Protein AF-A0A2A4ISN8-F1 (afdb_monomer)

Radius of gyration: 39.14 Å; Cα contacts (8 Å, |Δi|>4): 292; chains: 1; bounding box: 125×72×150 Å

Mean predicted aligned error: 19.09 Å

Secondary structure (DSSP, 8-state):
-------------------------------------------------PPPPPTHHHHHHHHHHHHHHTT--------------------------------S--S------S-S--S---S-SPPPPPPHHHHHHHHH-SSHHHHHHHHHHHHHHHHTTPPPPHHHHHHHHHHHHHHTT-S-HHHHHHHHHHHHHHHHHHTTTTTTTHHHHHHHHHHHHTS---HHHHHHHHHHHHHHHHHS-HHHHHHHHHHHHHHS-SS--HHHHHHHHHHHHHIIIII--HHHHHHHTTTTTTSHHHHHHHHHHHHHH-TT-HHHHHHHHHHHHHHHHH-HHHHHHHHHHS-HHHHHHHHHHHHHHHHHHHHHTT--TT---TT--SHHHHHHHHHHHHHHHHHHHHHHHH--

Foldseek 3Di:
DDDDDYDDDDDDDDDDDDDDDDDDDDDDDDDDDDDDDDDDDDDDDDDDDDDDDDPVVVVVVVVVVVVVVVPDDDPDDDDDDDDDDDDDDDDDDDDDDDDDDDPDDDDDPDDDDDDDDDDDPPDPDDDQQDPLVCLLVLLQDPDLVSVLVSLVSLLVCLVVVHDDDLVSVVSNLVSLLVQLPDPDLSSLLSSLSSLLSCCVNPVPSCLVVVLVLVLSLLLVQQDDDDPSSVVSSVVSLVSVLVRDQLLSVLLSLLLCLQPNDDDRHLRSLLSSLQSLLCSLAPRDAQVSLLNSLPPACVDSNNSSLLSLLVQLPDPPRPSSNVSSLSSLQSSCVRHVPSSVVSLVRYDPVSNVSSVVSNVVSVVVVVVVVPPPVPDDDPPDPDPVVVVVVVVVVVVVVVVVVVVVVPPD

Solvent-accessible surface area (backbone atoms only — not comparable to full-atom values): 25411 Å² total; per-residue (Å²): 138,84,89,84,88,88,84,82,88,88,89,87,88,82,92,88,90,86,88,88,83,88,87,87,88,87,83,86,81,88,87,81,89,86,85,86,88,86,85,88,84,88,84,90,87,85,89,85,86,88,81,79,83,63,71,66,58,58,52,54,57,50,55,55,55,57,56,61,64,73,71,66,79,91,83,87,87,82,88,84,89,82,83,89,81,89,85,87,85,91,85,88,85,80,86,88,83,80,92,77,87,84,92,87,84,89,79,83,94,73,81,90,80,80,86,90,84,92,83,75,82,89,54,99,61,80,76,77,63,72,58,69,68,59,29,48,51,26,46,66,44,88,51,64,68,44,25,42,50,14,32,52,42,44,27,53,36,37,72,68,73,51,82,75,54,72,71,55,45,52,56,41,54,59,44,55,58,61,43,77,74,50,88,50,64,68,44,45,50,40,46,46,54,25,48,43,37,47,41,78,76,40,39,82,82,37,61,83,50,42,52,62,51,55,52,51,52,34,53,51,66,36,49,96,67,57,70,72,53,52,52,48,49,51,53,41,51,51,52,48,62,74,64,44,62,50,37,61,53,47,44,39,50,23,39,43,60,47,70,58,59,94,76,69,44,68,54,18,50,33,48,50,27,43,52,49,19,51,42,26,62,78,65,39,47,50,64,39,48,44,62,36,50,54,61,41,41,86,18,52,37,32,44,13,49,49,49,39,36,54,40,43,65,40,80,88,43,61,67,37,14,55,33,28,41,47,23,54,43,24,44,37,72,39,33,53,64,58,46,51,56,41,42,72,60,39,59,71,70,47,36,53,50,44,49,53,47,46,54,53,48,54,53,49,56,55,57,67,68,58,76,54,101,76,76,77,78,89,83,75,75,70,68,62,55,55,54,52,52,52,49,53,51,50,53,51,50,50,50,53,52,53,51,62,74,68,68,124

Organism: Heliothis virescens (NCBI:txid7102)

Sequence (408 aa):
MSLASARRRPSGIPRSLAGSRETSPTRSGRSSSVVSSGVRRRESIERTLPSRAPAATLRLLQQSRDAEAMLRSPEDSSACEGGRGRDDDSEASSVCSERSLDSYRRHDSVSWSGSGSRLGWECGSPPPPPPPDDIIALCACTHWTERKDGLTHLANYLNSGRLLTDEQLRRLTELLNKMFVDAHTKVFSLLLDAVCELLLVHWQQLKDWLYQLMFRLLMKLGTDILGSVQSKIMKTLDVIHECFPAELQLHNIFRFLADGATAPTPKTKVAALRFLADLAHDYCTPNSLALALHGGATGVAGRALVKVSTLASDPRAADVRVTARRALASLYDCNPVPFTALMSELPAETQALVNGVVQQHVRRTSSTGSDSPLRTVSGASNAAADDVYSRIRRTTTEIHTYTAQHSN

Structure (mmCIF, N/CA/C/O backbone):
data_AF-A0A2A4ISN8-F1
#
_entry.id   AF-A0A2A4ISN8-F1
#
loop_
_atom_site.group_PDB
_atom_site.id
_atom_site.type_symbol
_atom_site.label_atom_id
_atom_site.label_alt_id
_atom_site.label_comp_id
_atom_site.label_asym_id
_atom_site.label_entity_id
_atom_site.label_seq_id
_atom_site.pdbx_PDB_ins_code
_atom_site.Cartn_x
_atom_site.Cartn_y
_atom_site.Cartn_z
_atom_site.occupancy
_atom_site.B_iso_or_equiv
_atom_site.auth_seq_id
_atom_site.auth_comp_id
_atom_site.auth_asym_id
_atom_site.auth_atom_id
_atom_site.pdbx_PDB_model_num
ATOM 1 N N . MET A 1 1 ? 13.290 8.543 88.323 1.00 37.75 1 MET A N 1
ATOM 2 C CA . MET A 1 1 ? 14.459 9.429 88.115 1.00 37.75 1 MET A CA 1
ATOM 3 C C . MET A 1 1 ? 14.184 10.344 86.927 1.00 37.75 1 MET A C 1
ATOM 5 O O . MET A 1 1 ? 13.348 10.008 86.103 1.00 37.75 1 MET A O 1
ATOM 9 N N . SER A 1 2 ? 14.800 11.523 86.940 1.00 33.44 2 SER A N 1
ATOM 10 C CA . SER A 1 2 ? 14.344 12.797 86.368 1.00 33.44 2 SER A CA 1
ATOM 11 C C . SER A 1 2 ? 14.595 13.032 84.862 1.00 33.44 2 SER A C 1
ATOM 13 O O . SER A 1 2 ? 15.592 12.579 84.319 1.00 33.44 2 SER A O 1
ATOM 15 N N . LEU A 1 3 ? 13.665 13.798 84.270 1.00 36.97 3 LEU A N 1
ATOM 16 C CA . LEU A 1 3 ? 13.697 14.811 83.187 1.00 36.97 3 LEU A CA 1
ATOM 17 C C . LEU A 1 3 ? 15.014 15.186 82.461 1.00 36.97 3 LEU A C 1
ATOM 19 O O . LEU A 1 3 ? 16.029 15.399 83.113 1.00 36.97 3 LEU A O 1
ATOM 23 N N . ALA A 1 4 ? 14.884 15.495 81.151 1.00 38.31 4 ALA A N 1
ATOM 24 C CA . ALA A 1 4 ? 15.334 16.714 80.412 1.00 38.31 4 ALA A CA 1
ATOM 25 C C . ALA A 1 4 ? 15.702 16.354 78.944 1.00 38.31 4 ALA A C 1
ATOM 27 O O . ALA A 1 4 ? 16.459 15.422 78.725 1.00 38.31 4 ALA A O 1
ATOM 28 N N . SER A 1 5 ? 15.084 16.871 77.872 1.00 36.50 5 SER A N 1
ATOM 29 C CA . SER A 1 5 ? 14.946 18.241 77.324 1.00 36.50 5 SER A CA 1
ATOM 30 C C . SER A 1 5 ? 16.105 18.712 76.414 1.00 36.50 5 SER A C 1
ATOM 32 O O . SER A 1 5 ? 17.256 18.727 76.824 1.00 36.50 5 SER A O 1
ATOM 34 N N . ALA A 1 6 ? 15.706 19.224 75.233 1.00 39.09 6 ALA A N 1
ATOM 35 C CA . ALA A 1 6 ? 16.210 20.429 74.542 1.00 39.09 6 ALA A CA 1
ATOM 36 C C . ALA A 1 6 ? 17.224 20.367 73.358 1.00 39.09 6 ALA A C 1
ATOM 38 O O . ALA A 1 6 ? 18.408 20.123 73.517 1.00 39.09 6 ALA A O 1
ATOM 39 N N . ARG A 1 7 ? 16.709 20.877 72.214 1.00 38.69 7 ARG A N 1
ATOM 40 C CA . ARG A 1 7 ? 17.174 22.037 71.391 1.00 38.69 7 ARG A CA 1
ATOM 41 C C . ARG A 1 7 ? 18.281 21.906 70.310 1.00 38.69 7 ARG A C 1
ATOM 43 O O . ARG A 1 7 ? 19.460 21.813 70.589 1.00 38.69 7 ARG A O 1
ATOM 50 N N . ARG A 1 8 ? 17.816 22.119 69.060 1.00 35.59 8 ARG A N 1
ATOM 51 C CA . ARG A 1 8 ? 18.202 23.105 68.000 1.00 35.59 8 ARG A CA 1
ATOM 52 C C . ARG A 1 8 ? 19.689 23.498 67.760 1.00 35.59 8 ARG A C 1
ATOM 54 O O . ARG A 1 8 ? 20.261 24.121 68.636 1.00 35.59 8 ARG A O 1
ATOM 61 N N . ARG A 1 9 ? 20.127 23.303 66.482 1.00 43.12 9 ARG A N 1
ATOM 62 C CA . ARG A 1 9 ? 20.883 24.147 65.471 1.00 43.12 9 ARG A CA 1
ATOM 63 C C . ARG A 1 9 ? 22.009 25.100 65.975 1.00 43.12 9 ARG A C 1
ATOM 65 O O . ARG A 1 9 ? 21.776 25.682 67.023 1.00 43.12 9 ARG A O 1
ATOM 72 N N . PRO A 1 10 ? 23.104 25.454 65.227 1.00 45.62 10 PRO A N 1
ATOM 73 C CA . PRO A 1 10 ? 23.149 25.787 63.781 1.00 45.62 10 PRO A CA 1
ATOM 74 C C . PRO A 1 10 ? 24.520 25.580 63.038 1.00 45.62 10 PRO A C 1
ATOM 76 O O . PRO A 1 10 ? 25.420 24.902 63.509 1.00 45.62 10 PRO A O 1
ATOM 79 N N . SER A 1 11 ? 24.609 26.178 61.840 1.00 46.34 11 SER A N 1
ATOM 80 C CA . SER A 1 11 ? 25.641 26.234 60.781 1.00 46.34 11 SER A CA 1
ATOM 81 C C . SER A 1 11 ? 27.106 26.564 61.131 1.00 46.34 11 SER A C 1
ATOM 83 O O . SER A 1 11 ? 27.352 27.366 62.025 1.00 46.34 11 SER A O 1
ATOM 85 N N . GLY A 1 12 ? 28.041 26.165 60.250 1.00 33.38 12 GLY A N 1
ATOM 86 C CA . GLY A 1 12 ? 29.345 26.833 60.075 1.00 33.38 12 GLY A CA 1
ATOM 87 C C . GLY A 1 12 ? 30.292 26.124 59.087 1.00 33.38 12 GLY A C 1
ATOM 88 O O . GLY A 1 12 ? 30.677 24.989 59.324 1.00 33.38 12 GLY A O 1
ATOM 89 N N . ILE A 1 13 ? 30.654 26.789 57.982 1.00 41.69 13 ILE A N 1
ATOM 90 C CA . ILE A 1 13 ? 31.630 26.375 56.938 1.00 41.69 13 ILE A CA 1
ATOM 91 C C . ILE A 1 13 ? 33.043 26.881 57.327 1.00 41.69 13 ILE A C 1
ATOM 93 O O . ILE A 1 13 ? 33.110 27.953 57.933 1.00 41.69 13 ILE A O 1
ATOM 97 N N . PRO A 1 14 ? 34.163 26.187 57.000 1.00 45.84 14 PRO A N 1
ATOM 98 C CA . PRO A 1 14 ? 35.107 26.647 55.939 1.00 45.84 14 PRO A CA 1
ATOM 99 C C . PRO A 1 14 ? 35.723 25.492 55.088 1.00 45.84 14 PRO A C 1
ATOM 101 O O . PRO A 1 14 ? 35.885 24.387 55.587 1.00 45.84 14 PRO A O 1
ATOM 104 N N . ARG A 1 15 ? 35.873 25.630 53.748 1.00 39.97 15 ARG A N 1
ATOM 105 C CA . ARG A 1 15 ? 37.124 25.888 52.949 1.00 39.97 15 ARG A CA 1
ATOM 106 C C . ARG A 1 15 ? 38.317 24.960 53.302 1.00 39.97 15 ARG A C 1
ATOM 108 O O . ARG A 1 15 ? 38.608 24.828 54.475 1.00 39.97 15 ARG A O 1
ATOM 115 N N . SER A 1 16 ? 39.118 24.345 52.415 1.00 40.53 16 SER A N 1
ATOM 116 C CA . SER A 1 16 ? 39.465 24.499 50.979 1.00 40.53 16 SER A CA 1
ATOM 117 C C . SER A 1 16 ? 40.503 23.412 50.567 1.00 40.53 16 SER A C 1
ATOM 119 O O . SER A 1 16 ? 41.016 22.746 51.460 1.00 40.53 16 SER A O 1
ATOM 121 N N . LEU A 1 17 ? 40.865 23.356 49.262 1.00 40.56 17 LEU A N 1
ATOM 122 C CA . LEU A 1 17 ? 42.065 22.786 48.571 1.00 40.56 17 LEU A CA 1
ATOM 123 C C . LEU A 1 17 ? 41.714 21.652 47.578 1.00 40.56 17 LEU A C 1
ATOM 125 O O . LEU A 1 17 ? 40.975 20.753 47.945 1.00 40.56 17 LEU A O 1
ATOM 129 N N . ALA A 1 18 ? 42.232 21.524 46.352 1.00 37.78 18 ALA A N 1
ATOM 130 C CA . ALA A 1 18 ? 42.928 22.355 45.354 1.00 37.78 18 ALA A CA 1
ATOM 131 C C . ALA A 1 18 ? 43.113 21.447 44.104 1.00 37.78 18 ALA A C 1
ATOM 133 O O . ALA A 1 18 ? 43.219 20.233 44.267 1.00 37.78 18 ALA A O 1
ATOM 134 N N . GLY A 1 19 ? 43.201 21.989 42.879 1.00 30.09 19 GLY A N 1
ATOM 135 C CA . GLY A 1 19 ? 43.589 21.186 41.703 1.00 30.09 19 GLY A CA 1
ATOM 136 C C . GLY A 1 19 ? 43.389 21.853 40.338 1.00 30.09 19 GLY A C 1
ATOM 137 O O . GLY A 1 19 ? 42.381 21.625 39.682 1.00 30.09 19 GLY A O 1
ATOM 138 N N . SER A 1 20 ? 44.363 22.671 39.932 1.00 35.59 20 SER A N 1
ATOM 139 C CA . SER A 1 20 ? 44.456 23.462 38.693 1.00 35.59 20 SER A CA 1
ATOM 140 C C . SER A 1 20 ? 44.666 22.664 37.394 1.00 35.59 20 SER A C 1
ATOM 142 O O . SER A 1 20 ? 45.346 21.640 37.416 1.00 35.59 20 SER A O 1
ATOM 144 N N . ARG A 1 21 ? 44.245 23.244 36.250 1.00 43.38 21 ARG A N 1
ATOM 145 C CA . ARG A 1 21 ? 45.084 23.518 35.050 1.00 43.38 21 ARG A CA 1
ATOM 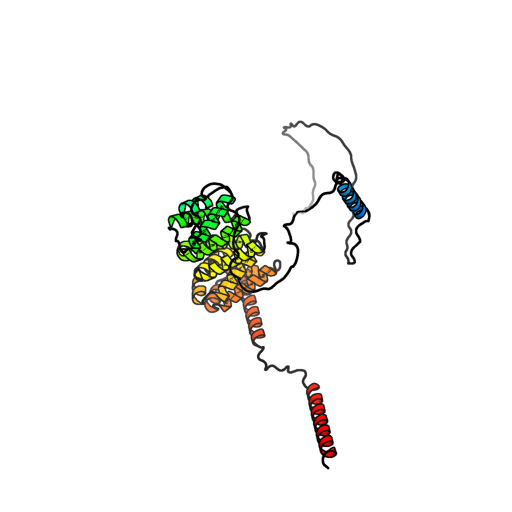146 C C . ARG A 1 21 ? 44.302 24.303 33.973 1.00 43.38 21 ARG A C 1
ATOM 148 O O . ARG A 1 21 ? 43.418 23.762 33.320 1.00 43.38 21 ARG A O 1
ATOM 155 N N . GLU A 1 22 ? 44.658 25.579 33.808 1.00 35.75 22 GLU A N 1
ATOM 156 C CA . GLU A 1 22 ? 44.410 26.420 32.617 1.00 35.75 22 GLU A CA 1
ATOM 157 C C . GLU A 1 22 ? 45.370 25.974 31.480 1.00 35.75 22 GLU A C 1
ATOM 159 O O . GLU A 1 22 ? 46.344 25.277 31.761 1.00 35.75 22 GLU A O 1
ATOM 164 N N . THR A 1 23 ? 45.147 26.241 30.186 1.00 32.75 23 THR A N 1
ATOM 165 C CA . THR A 1 23 ? 45.355 27.548 29.532 1.00 32.75 23 THR A CA 1
ATOM 166 C C . THR A 1 23 ? 44.614 27.670 28.184 1.00 32.75 23 THR A C 1
ATOM 168 O O . THR A 1 23 ? 44.520 26.725 27.407 1.00 32.75 23 THR A O 1
ATOM 171 N N . SER A 1 24 ? 44.112 28.875 27.893 1.00 39.94 24 SER A N 1
ATOM 172 C CA . SER A 1 24 ? 43.690 29.354 26.558 1.00 39.94 24 SER A CA 1
ATOM 173 C C . SER A 1 24 ? 44.761 30.289 25.967 1.00 39.94 24 SER A C 1
ATOM 175 O O . SER A 1 24 ? 45.679 30.684 26.690 1.00 39.94 24 SER A O 1
ATOM 177 N N . PRO A 1 25 ? 44.598 30.761 24.715 1.00 50.09 25 PRO A N 1
ATOM 178 C CA . PRO A 1 25 ? 44.717 32.209 24.532 1.00 50.09 25 PRO A CA 1
ATOM 179 C C . PRO A 1 25 ? 43.649 32.832 23.614 1.00 50.09 25 PRO A C 1
ATOM 181 O O . PRO A 1 25 ? 43.281 32.323 22.560 1.00 50.09 25 PRO A O 1
ATOM 184 N N . THR A 1 26 ? 43.193 33.998 24.062 1.00 39.19 26 THR A N 1
ATOM 185 C CA . THR A 1 26 ? 42.247 34.948 23.464 1.00 39.19 26 THR A CA 1
ATOM 186 C C . THR A 1 26 ? 42.896 35.889 22.442 1.00 39.19 26 THR A C 1
ATOM 188 O O . THR A 1 26 ? 44.077 36.212 22.584 1.00 39.19 26 THR A O 1
ATOM 191 N N . ARG A 1 27 ? 42.095 36.526 21.568 1.00 35.09 27 ARG A N 1
ATOM 192 C CA . ARG A 1 27 ? 42.356 37.921 21.161 1.00 35.09 27 ARG A CA 1
ATOM 193 C C . ARG A 1 27 ? 41.077 38.772 21.101 1.00 35.09 27 ARG A C 1
ATOM 195 O O . ARG A 1 27 ? 40.125 38.457 20.400 1.00 35.09 27 ARG A O 1
ATOM 202 N N . SER A 1 28 ? 41.141 39.835 21.898 1.00 35.34 28 SER A N 1
ATOM 203 C CA . SER A 1 28 ? 40.285 41.003 22.152 1.00 35.34 28 SER A CA 1
ATOM 204 C C . SER A 1 28 ? 39.670 41.686 20.914 1.00 35.34 28 SER A C 1
ATOM 206 O O . SER A 1 28 ? 40.243 41.609 19.837 1.00 35.34 28 SER A O 1
ATOM 208 N N . GLY A 1 29 ? 38.595 42.477 20.999 1.00 32.38 29 GLY A N 1
ATOM 209 C CA . GLY A 1 29 ? 37.803 42.911 22.150 1.00 32.38 29 GLY A CA 1
ATOM 210 C C . GLY A 1 29 ? 36.936 44.149 21.847 1.00 32.38 29 GLY A C 1
ATOM 211 O O . GLY A 1 29 ? 37.079 44.759 20.793 1.00 32.38 29 GLY A O 1
ATOM 212 N N . ARG A 1 30 ? 36.153 44.526 22.875 1.00 36.31 30 ARG A N 1
ATOM 213 C CA . ARG A 1 30 ? 35.492 45.825 23.159 1.00 36.31 30 ARG A CA 1
ATOM 214 C C . ARG A 1 30 ? 34.293 46.213 22.279 1.00 36.31 30 ARG A C 1
ATOM 216 O O . ARG A 1 30 ? 34.342 46.053 21.075 1.00 36.31 30 ARG A O 1
ATOM 223 N N . SER A 1 31 ? 33.224 46.851 22.760 1.00 34.81 31 SER A N 1
ATOM 224 C CA . SER A 1 31 ? 32.637 47.132 24.087 1.00 34.81 31 SER A CA 1
ATOM 225 C C . SER A 1 31 ? 31.413 48.020 23.820 1.00 34.81 31 SER A C 1
ATOM 227 O O . SER A 1 31 ? 31.594 49.018 23.133 1.00 34.81 31 SER A O 1
ATOM 229 N N . SER A 1 32 ? 30.257 47.704 24.419 1.00 36.47 32 SER A N 1
ATOM 230 C CA . SER A 1 32 ? 29.238 48.615 25.013 1.00 36.47 32 SER A CA 1
ATOM 231 C C . SER A 1 32 ? 27.867 47.901 25.012 1.00 36.47 32 SER A C 1
ATOM 233 O O . SER A 1 32 ? 27.373 47.499 23.969 1.00 36.47 32 SER A O 1
ATOM 235 N N . SER A 1 33 ? 27.325 47.435 26.150 1.00 34.22 33 SER A N 1
ATOM 236 C CA . SER A 1 33 ? 26.524 48.184 27.149 1.00 34.22 33 SER A CA 1
ATOM 237 C C . SER A 1 33 ? 25.429 49.009 26.466 1.00 34.22 33 SER A C 1
ATOM 239 O O . SER A 1 33 ? 25.762 49.853 25.649 1.00 34.22 33 SER A O 1
ATOM 241 N N . VAL A 1 34 ? 24.130 48.954 26.736 1.00 34.72 34 VAL A N 1
ATOM 242 C CA . VAL A 1 34 ? 23.229 48.586 27.849 1.00 34.72 34 VAL A CA 1
ATOM 243 C C . VAL A 1 34 ? 21.826 48.868 27.230 1.00 34.72 34 VAL A C 1
ATOM 245 O O . VAL A 1 34 ? 21.740 49.654 26.295 1.00 34.72 34 VAL A O 1
ATOM 248 N N . VAL A 1 35 ? 20.694 48.242 27.542 1.00 38.00 35 VAL A N 1
ATOM 249 C CA . VAL A 1 35 ? 19.887 48.335 28.765 1.00 38.00 35 VAL A CA 1
ATOM 250 C C . VAL A 1 35 ? 18.698 47.366 28.642 1.00 38.00 35 VAL A C 1
ATOM 252 O O . VAL A 1 35 ? 18.215 47.046 27.561 1.00 38.00 35 VAL A O 1
ATOM 255 N N . SER A 1 36 ? 18.259 46.933 29.815 1.00 32.31 36 SER A N 1
ATOM 256 C CA . SER A 1 36 ? 17.166 46.029 30.158 1.00 32.31 36 SER A CA 1
ATOM 257 C C . SER A 1 36 ? 15.752 46.539 29.832 1.00 32.31 36 SER A C 1
ATOM 259 O O . SER A 1 36 ? 15.517 47.738 29.719 1.00 32.31 36 SER A O 1
ATOM 261 N N . SER A 1 37 ? 14.819 45.581 29.899 1.00 33.50 37 SER A N 1
ATOM 262 C CA . SER A 1 37 ? 13.457 45.656 30.459 1.00 33.50 37 SER A CA 1
ATOM 263 C C . SER A 1 37 ? 12.293 45.685 29.467 1.00 33.50 37 SER A C 1
ATOM 265 O O . SER A 1 37 ? 12.132 46.579 28.646 1.00 33.50 37 SER A O 1
ATOM 267 N N . GLY A 1 38 ? 11.481 44.628 29.559 1.00 32.84 38 GLY A N 1
ATOM 268 C CA . GLY A 1 38 ? 10.290 44.407 28.750 1.00 32.84 38 GLY A CA 1
ATOM 269 C C . GLY A 1 38 ? 9.000 44.799 29.451 1.00 32.84 38 GLY A C 1
ATOM 270 O O . GLY A 1 38 ? 8.988 44.994 30.658 1.00 32.84 38 GLY A O 1
ATOM 271 N N . VAL A 1 39 ? 7.899 44.808 28.697 1.00 35.59 39 VAL A N 1
ATOM 272 C CA . VAL A 1 39 ? 6.520 44.761 29.200 1.00 35.59 39 VAL A CA 1
ATOM 273 C C . VAL A 1 39 ? 5.640 44.074 28.148 1.00 35.59 39 VAL A C 1
ATOM 275 O O . VAL A 1 39 ? 5.799 44.260 26.946 1.00 35.59 39 VAL A O 1
ATOM 278 N N . ARG A 1 40 ? 4.723 43.240 28.640 1.00 36.66 40 ARG A N 1
ATOM 279 C CA . ARG A 1 40 ? 3.706 42.467 27.914 1.00 36.66 40 ARG A CA 1
ATOM 280 C C . ARG A 1 40 ? 2.540 43.363 27.463 1.00 36.66 40 ARG A C 1
ATOM 282 O O . ARG A 1 40 ? 2.109 44.190 28.262 1.00 36.66 40 ARG A O 1
ATOM 289 N N . ARG A 1 41 ? 1.892 43.079 26.321 1.00 30.00 41 ARG A N 1
ATOM 290 C CA . ARG A 1 41 ? 0.426 43.259 26.182 1.00 30.00 41 ARG A CA 1
ATOM 291 C C . ARG A 1 41 ? -0.203 42.480 25.010 1.00 30.00 41 ARG A C 1
ATOM 293 O O . ARG A 1 41 ? 0.289 42.501 23.892 1.00 30.00 41 ARG A O 1
ATOM 300 N N . ARG A 1 42 ? -1.303 41.807 25.359 1.00 33.47 42 ARG A N 1
ATOM 301 C CA . ARG A 1 42 ? -2.428 41.222 24.587 1.00 33.47 42 ARG A CA 1
ATOM 302 C C . ARG A 1 42 ? -3.195 42.388 23.892 1.00 33.47 42 ARG A C 1
ATOM 304 O O . ARG A 1 42 ? -3.075 43.497 24.398 1.00 33.47 42 ARG A O 1
ATOM 311 N N . GLU A 1 43 ? -3.947 42.311 22.786 1.00 33.00 43 GLU A N 1
ATOM 312 C CA . GLU A 1 43 ? -5.065 41.430 22.399 1.00 33.00 43 GLU A CA 1
ATOM 313 C C . GLU A 1 43 ? -5.592 41.836 20.981 1.00 33.00 43 GLU A C 1
ATOM 315 O O . GLU A 1 43 ? -5.375 42.958 20.538 1.00 33.00 43 GLU A O 1
ATOM 320 N N . SER A 1 44 ? -6.255 40.886 20.312 1.00 30.12 44 SER A N 1
ATOM 321 C CA . SER A 1 44 ? -7.186 40.832 19.155 1.00 30.12 44 SER A CA 1
ATOM 322 C C . SER A 1 44 ? -7.803 42.076 18.449 1.00 30.12 44 SER A C 1
ATOM 324 O O . SER A 1 44 ? -8.250 43.004 19.109 1.00 30.12 44 SER A O 1
ATOM 326 N N . ILE A 1 45 ? -8.039 41.931 17.119 1.00 36.88 45 ILE A N 1
ATOM 327 C CA . ILE A 1 45 ? -9.346 41.950 16.377 1.00 36.88 45 ILE A CA 1
ATOM 328 C C . ILE A 1 45 ? -9.435 42.791 15.058 1.00 36.88 45 ILE A C 1
ATOM 330 O O . ILE A 1 45 ? -9.107 43.966 15.022 1.00 36.88 45 ILE A O 1
ATOM 334 N N . GLU A 1 46 ? -9.923 42.111 14.002 1.00 31.45 46 GLU A N 1
ATOM 335 C CA . GLU A 1 46 ? -10.764 42.505 12.834 1.00 31.45 46 GLU A CA 1
ATOM 336 C C . GLU A 1 46 ? -10.379 43.483 11.677 1.00 31.45 46 GLU A C 1
ATOM 338 O O . GLU A 1 46 ? -10.215 44.682 11.836 1.00 31.45 46 GLU A O 1
ATOM 343 N N . ARG A 1 47 ? -10.396 42.891 10.456 1.00 36.03 47 ARG A N 1
ATOM 344 C CA . ARG A 1 47 ? -10.977 43.277 9.131 1.00 36.03 47 ARG A CA 1
ATOM 345 C C . ARG A 1 47 ? -11.101 44.765 8.713 1.00 36.03 47 ARG A C 1
ATOM 347 O O . ARG A 1 47 ? -11.888 45.489 9.303 1.00 36.03 47 ARG A O 1
ATOM 354 N N . THR A 1 48 ? -10.549 45.131 7.534 1.00 33.09 48 THR A N 1
ATOM 355 C CA . THR A 1 48 ? -11.260 45.582 6.287 1.00 33.09 48 THR A CA 1
ATOM 356 C C . THR A 1 48 ? -10.338 46.269 5.231 1.00 33.09 48 THR A C 1
ATOM 358 O O . THR A 1 48 ? -9.509 47.097 5.577 1.00 33.09 48 THR A O 1
ATOM 361 N N . LEU A 1 49 ? -10.569 45.949 3.937 1.00 35.12 49 LEU A N 1
ATOM 362 C CA . LEU A 1 49 ? -10.212 46.637 2.658 1.00 35.12 49 LEU A CA 1
ATOM 363 C C . LEU A 1 49 ? -8.752 46.653 2.101 1.00 35.12 49 LEU A C 1
ATOM 365 O O . LEU A 1 49 ? -7.792 46.807 2.852 1.00 35.12 49 LEU A O 1
ATOM 369 N N . PRO A 1 50 ? -8.566 46.530 0.756 1.00 40.84 50 PRO A N 1
ATOM 370 C CA . PRO A 1 50 ? -7.252 46.500 0.109 1.00 40.84 50 PRO A CA 1
ATOM 371 C C . PRO A 1 50 ? -6.712 47.911 -0.183 1.00 40.84 50 PRO A C 1
ATOM 373 O O . PRO A 1 50 ? -7.357 48.726 -0.842 1.00 40.84 50 PRO A O 1
ATOM 376 N N . SER A 1 51 ? -5.495 48.185 0.291 1.00 39.47 51 SER A N 1
ATOM 377 C CA . SER A 1 51 ? -4.779 49.442 0.063 1.00 39.47 51 SER A CA 1
ATOM 378 C C . SER A 1 51 ? -4.071 49.457 -1.299 1.00 39.47 51 SER A C 1
ATOM 380 O O . SER A 1 51 ? -3.354 48.531 -1.674 1.00 39.47 51 SER A O 1
ATOM 382 N N . ARG A 1 52 ? -4.299 50.551 -2.024 1.00 50.16 52 ARG A N 1
ATOM 383 C CA . ARG A 1 52 ? -3.717 50.981 -3.301 1.00 50.16 52 ARG A CA 1
ATOM 384 C C . ARG A 1 52 ? -2.179 51.021 -3.240 1.00 50.16 52 ARG A C 1
ATOM 386 O O . ARG A 1 52 ? -1.615 51.608 -2.321 1.00 50.16 52 ARG A O 1
ATOM 393 N N . ALA A 1 53 ? -1.501 50.446 -4.237 1.00 50.44 53 ALA A N 1
ATOM 394 C CA . ALA A 1 53 ? -0.039 50.476 -4.329 1.00 50.44 53 ALA A CA 1
ATOM 395 C C . ALA A 1 53 ? 0.502 51.928 -4.418 1.00 50.44 53 ALA A C 1
ATOM 397 O O . ALA A 1 53 ? -0.095 52.765 -5.105 1.00 50.44 53 ALA A O 1
ATOM 398 N N . PRO A 1 54 ? 1.617 52.255 -3.736 1.00 54.38 54 PRO A N 1
ATOM 399 C CA . PRO A 1 54 ? 2.139 53.617 -3.659 1.00 54.38 54 PRO A CA 1
ATOM 400 C C . PRO A 1 54 ? 2.735 54.081 -4.998 1.00 54.38 54 PRO A C 1
ATOM 402 O O . PRO A 1 54 ? 3.527 53.374 -5.623 1.00 54.38 54 PRO A O 1
ATOM 405 N N . ALA A 1 55 ? 2.398 55.313 -5.398 1.00 58.81 55 ALA A N 1
ATOM 406 C CA . ALA A 1 55 ? 2.700 55.954 -6.689 1.00 58.81 55 ALA A CA 1
ATOM 407 C C . ALA A 1 55 ? 4.185 55.966 -7.121 1.00 58.81 55 ALA A C 1
ATOM 409 O O . ALA A 1 55 ? 4.488 56.222 -8.286 1.00 58.81 55 ALA A O 1
ATOM 410 N N . ALA A 1 56 ? 5.112 55.661 -6.212 1.00 60.88 56 ALA A N 1
ATOM 411 C CA . ALA A 1 56 ? 6.531 55.496 -6.516 1.00 60.88 56 ALA A CA 1
ATOM 412 C C . ALA A 1 56 ? 6.813 54.283 -7.426 1.00 60.88 56 ALA A C 1
ATOM 414 O O . ALA A 1 56 ? 7.687 54.355 -8.284 1.00 60.88 56 ALA A O 1
ATOM 415 N N . THR A 1 57 ? 6.037 53.198 -7.300 1.00 55.66 57 THR A N 1
ATOM 416 C CA . THR A 1 57 ? 6.209 51.983 -8.126 1.00 55.66 57 THR A CA 1
ATOM 417 C C . THR A 1 57 ? 5.795 52.195 -9.582 1.00 55.66 57 THR A C 1
ATOM 419 O O . THR A 1 57 ? 6.477 51.722 -10.486 1.00 55.66 57 THR A O 1
ATOM 422 N N . LEU A 1 58 ? 4.744 52.982 -9.831 1.00 64.75 58 LEU A N 1
ATOM 423 C CA . LEU A 1 58 ? 4.319 53.335 -11.191 1.00 64.75 58 LEU A CA 1
ATOM 424 C C . LEU A 1 58 ? 5.333 54.236 -11.906 1.00 64.75 58 LEU A C 1
ATOM 426 O O . LEU A 1 58 ? 5.557 54.069 -13.099 1.00 64.75 58 LEU A O 1
ATOM 430 N N . ARG A 1 59 ? 5.990 55.151 -11.184 1.00 63.34 59 ARG A N 1
ATOM 431 C CA . ARG A 1 59 ? 7.043 55.997 -11.768 1.00 63.34 59 ARG A CA 1
ATOM 432 C C . ARG A 1 59 ? 8.290 55.208 -12.156 1.00 63.34 59 ARG A C 1
ATOM 434 O O . ARG A 1 59 ? 8.875 55.502 -13.191 1.00 63.34 59 ARG A O 1
ATOM 441 N N . LEU A 1 60 ? 8.655 54.198 -11.367 1.00 60.69 60 LEU A N 1
ATOM 442 C CA . LEU A 1 60 ? 9.802 53.343 -11.670 1.00 60.69 60 LEU A CA 1
ATOM 443 C C . LEU A 1 60 ? 9.545 52.483 -12.920 1.00 60.69 60 LEU A C 1
ATOM 445 O O . LEU A 1 60 ? 10.402 52.392 -13.791 1.00 60.69 60 LEU A O 1
ATOM 449 N N . LEU A 1 61 ? 8.332 51.930 -13.049 1.00 63.97 61 LEU A N 1
ATOM 450 C CA . LEU A 1 61 ? 7.918 51.156 -14.227 1.00 63.97 61 LEU A CA 1
ATOM 451 C C . LEU A 1 61 ? 7.804 52.019 -15.495 1.00 63.97 61 LEU A C 1
ATOM 453 O O . LEU A 1 61 ? 8.117 51.545 -16.584 1.00 63.97 61 LEU A O 1
ATOM 457 N N . GLN A 1 62 ? 7.401 53.287 -15.360 1.00 66.56 62 GLN A N 1
ATOM 458 C CA . GLN A 1 62 ? 7.369 54.238 -16.475 1.00 66.56 62 GLN A CA 1
ATOM 459 C C . GLN A 1 62 ? 8.788 54.578 -16.960 1.00 66.56 62 GLN A C 1
ATOM 461 O O . GLN A 1 62 ? 9.051 54.512 -18.155 1.00 66.56 62 GLN A O 1
ATOM 466 N N . GLN A 1 63 ? 9.726 54.837 -16.039 1.00 63.25 63 GLN A N 1
ATOM 467 C CA . GLN A 1 63 ? 11.128 55.103 -16.387 1.00 63.25 63 GLN A CA 1
ATOM 468 C C . GLN A 1 63 ? 11.803 53.918 -17.092 1.00 63.25 63 GLN A C 1
ATOM 470 O O . GLN A 1 63 ? 12.586 54.128 -18.014 1.00 63.25 63 GLN A O 1
ATOM 475 N N . SER A 1 64 ? 11.485 52.676 -16.709 1.00 59.19 64 SER A N 1
ATOM 476 C CA . SER A 1 64 ? 11.991 51.485 -17.409 1.00 59.19 64 SER A CA 1
ATOM 477 C C . SER A 1 64 ? 11.455 51.373 -18.839 1.00 59.19 64 SER A C 1
ATOM 479 O O . SER A 1 64 ? 12.182 50.960 -19.738 1.00 59.19 64 SER A O 1
ATOM 481 N N . ARG A 1 65 ? 10.200 51.774 -19.060 1.00 61.84 65 ARG A N 1
ATOM 482 C CA . ARG A 1 65 ? 9.538 51.700 -20.366 1.00 61.84 65 ARG A CA 1
ATOM 483 C C . ARG A 1 65 ? 10.027 52.782 -21.335 1.00 61.84 65 ARG A C 1
ATOM 485 O O . ARG A 1 65 ? 10.140 52.522 -22.529 1.00 61.84 65 ARG A O 1
ATOM 492 N N . ASP A 1 66 ? 10.380 53.954 -20.813 1.00 60.59 66 ASP A N 1
ATOM 493 C CA . ASP A 1 66 ? 10.962 55.041 -21.606 1.00 60.59 66 ASP A CA 1
ATOM 494 C C . ASP A 1 66 ? 12.434 54.748 -21.979 1.00 60.59 66 ASP A C 1
ATOM 496 O O . ASP A 1 66 ? 12.892 55.145 -23.048 1.00 60.59 66 ASP A O 1
ATOM 500 N N . ALA A 1 67 ? 13.158 53.974 -21.158 1.00 60.09 67 ALA A N 1
ATOM 501 C CA . ALA A 1 67 ? 14.526 53.536 -21.453 1.00 60.09 67 ALA A CA 1
ATOM 502 C C . ALA A 1 67 ? 14.605 52.470 -22.568 1.00 60.09 67 ALA A C 1
ATOM 504 O O . ALA A 1 67 ? 15.549 52.489 -23.357 1.00 60.09 67 ALA A O 1
ATOM 505 N N . GLU A 1 68 ? 13.611 51.578 -22.689 1.00 57.09 68 GLU A N 1
ATOM 506 C CA . GLU A 1 68 ? 13.538 50.619 -23.808 1.00 57.09 68 GLU A CA 1
ATOM 507 C C . GLU A 1 68 ? 13.240 51.297 -25.154 1.00 57.09 68 GLU A C 1
ATOM 509 O O . GLU A 1 68 ? 13.707 50.838 -26.197 1.00 57.09 68 GLU A O 1
ATOM 514 N N . ALA A 1 69 ? 12.507 52.414 -25.152 1.00 58.84 69 ALA A N 1
ATOM 515 C CA . ALA A 1 69 ? 12.172 53.147 -26.372 1.00 58.84 69 ALA A CA 1
ATOM 516 C C . ALA A 1 69 ? 13.382 53.874 -26.994 1.00 58.84 69 ALA A C 1
ATOM 518 O O . ALA A 1 69 ? 13.404 54.093 -28.204 1.00 58.84 69 ALA A O 1
ATOM 519 N N . MET A 1 70 ? 14.405 54.209 -26.199 1.00 53.47 70 MET A N 1
ATOM 520 C CA . MET A 1 70 ? 15.608 54.914 -26.669 1.00 53.47 70 MET A CA 1
ATOM 521 C C . MET A 1 70 ? 16.687 53.995 -27.272 1.00 53.47 70 MET A C 1
ATOM 523 O O . MET A 1 70 ? 17.675 54.497 -27.800 1.00 53.47 70 MET A O 1
ATOM 527 N N . LEU A 1 71 ? 16.511 52.667 -27.235 1.00 50.81 71 LEU A N 1
ATOM 528 C CA . LEU A 1 71 ? 17.458 51.692 -27.805 1.00 50.81 71 LEU A CA 1
ATOM 529 C C . LEU A 1 71 ? 17.136 51.278 -29.251 1.00 50.81 71 LEU A C 1
ATOM 531 O O . LEU A 1 71 ? 17.815 50.422 -29.819 1.00 50.81 71 LEU A O 1
ATOM 535 N N . ARG A 1 72 ? 16.119 51.881 -29.875 1.00 50.00 72 ARG A N 1
ATOM 536 C CA . ARG A 1 72 ? 15.768 51.622 -31.276 1.00 50.00 72 ARG A CA 1
ATOM 537 C C . ARG A 1 72 ? 16.511 52.619 -32.178 1.00 50.00 72 ARG A C 1
ATOM 539 O O . ARG A 1 72 ? 16.109 53.773 -32.284 1.00 50.00 72 ARG A O 1
ATOM 546 N N . SER A 1 73 ? 17.622 52.181 -32.774 1.00 37.88 73 SER A N 1
ATOM 547 C CA . SER A 1 73 ? 18.436 52.991 -33.698 1.00 37.88 73 SER A CA 1
ATOM 548 C C . SER A 1 73 ? 17.670 53.315 -34.997 1.00 37.88 73 SER A C 1
ATOM 550 O O . SER A 1 73 ? 16.979 52.429 -35.509 1.00 37.88 73 SER A O 1
ATOM 552 N N . PRO A 1 74 ? 17.776 54.542 -35.546 1.00 47.88 74 PRO A N 1
ATOM 553 C CA . PRO A 1 74 ? 17.116 54.954 -36.778 1.00 47.88 74 PRO A CA 1
ATOM 554 C C . PRO A 1 74 ? 18.063 54.819 -37.980 1.00 47.88 74 PRO A C 1
ATOM 556 O O . PRO A 1 74 ? 18.714 55.780 -38.377 1.00 47.88 74 PRO A O 1
ATOM 559 N N . GLU A 1 75 ? 18.120 53.639 -38.586 1.00 42.94 75 GLU A N 1
ATOM 560 C CA . GLU A 1 75 ? 18.721 53.451 -39.912 1.00 42.94 75 GLU A CA 1
ATOM 561 C C . GLU A 1 75 ? 17.775 52.608 -40.763 1.00 42.94 75 GLU A C 1
ATOM 563 O O . GLU A 1 75 ? 17.899 51.394 -40.824 1.00 42.94 75 GLU A O 1
ATOM 568 N N . ASP A 1 76 ? 16.776 53.266 -41.353 1.00 38.56 76 ASP A N 1
ATOM 569 C CA . ASP A 1 76 ? 16.273 52.904 -42.683 1.00 38.56 76 ASP A CA 1
ATOM 570 C C . ASP A 1 76 ? 15.290 53.975 -43.157 1.00 38.56 76 ASP A C 1
ATOM 572 O O . ASP A 1 76 ? 14.101 53.966 -42.836 1.00 38.56 76 ASP A O 1
ATOM 576 N N . SER A 1 77 ? 15.808 54.976 -43.870 1.00 37.12 77 SER A N 1
ATOM 577 C CA . SER A 1 77 ? 15.006 55.961 -44.603 1.00 37.12 77 SER A CA 1
ATOM 578 C C . SER A 1 77 ? 15.867 56.676 -45.647 1.00 37.12 77 SER A C 1
ATOM 580 O O . SER A 1 77 ? 16.358 57.778 -45.408 1.00 37.12 77 SER A O 1
ATOM 582 N N . SER A 1 78 ? 16.022 56.087 -46.833 1.00 31.95 78 SER A N 1
ATOM 583 C CA . SER A 1 78 ? 16.253 56.859 -48.059 1.00 31.95 78 SER A CA 1
ATOM 584 C C . SER A 1 78 ? 15.697 56.125 -49.285 1.00 31.95 78 SER A C 1
ATOM 586 O O . SER A 1 78 ? 15.743 54.905 -49.399 1.00 31.95 78 SER A O 1
ATOM 588 N N . ALA A 1 79 ? 15.053 56.910 -50.145 1.00 33.47 79 ALA A N 1
ATOM 589 C CA . ALA A 1 79 ? 14.202 56.505 -51.256 1.00 33.47 79 ALA A CA 1
ATOM 590 C C . ALA A 1 79 ? 14.984 56.147 -52.535 1.00 33.47 79 ALA A C 1
ATOM 592 O O . ALA A 1 79 ? 16.098 56.632 -52.710 1.00 33.47 79 ALA A O 1
ATOM 593 N N . CYS A 1 80 ? 14.360 55.379 -53.445 1.00 29.25 80 CYS A N 1
ATOM 594 C CA . CYS A 1 80 ? 14.149 55.733 -54.864 1.00 29.25 80 CYS A CA 1
ATOM 595 C C . CYS A 1 80 ? 13.393 54.628 -55.641 1.00 29.25 80 CYS A C 1
ATOM 597 O O . CYS A 1 80 ? 13.440 53.451 -55.303 1.00 29.25 80 CYS A O 1
ATOM 599 N N . GLU A 1 81 ? 12.665 55.075 -56.665 1.00 31.02 81 GLU A N 1
ATOM 600 C CA . GLU A 1 81 ? 11.681 54.401 -57.528 1.00 31.02 81 GLU A CA 1
ATOM 601 C C . GLU A 1 81 ? 12.136 53.141 -58.290 1.00 31.02 81 GLU A C 1
ATOM 603 O O . GLU A 1 81 ? 13.285 53.033 -58.709 1.00 31.02 81 GLU A O 1
ATOM 608 N N . GLY A 1 82 ? 11.164 52.279 -58.644 1.00 28.83 82 GLY A N 1
ATOM 609 C CA . GLY A 1 82 ? 11.262 51.458 -59.860 1.00 28.83 82 GLY A CA 1
ATOM 610 C C . GLY A 1 82 ? 10.523 50.114 -59.865 1.00 28.83 82 GLY A C 1
ATOM 611 O O . GLY A 1 82 ? 11.108 49.093 -59.552 1.00 28.83 82 GLY A O 1
ATOM 612 N N . GLY A 1 83 ? 9.263 50.118 -60.313 1.00 30.72 83 GLY A N 1
ATOM 613 C CA . GLY A 1 83 ? 8.667 49.128 -61.229 1.00 30.72 83 GLY A CA 1
ATOM 614 C C . GLY A 1 83 ? 8.764 47.604 -60.990 1.00 30.72 83 GLY A C 1
ATOM 615 O O . GLY A 1 83 ? 9.800 46.999 -61.210 1.00 30.72 83 GLY A O 1
ATOM 616 N N . ARG A 1 84 ? 7.564 47.000 -60.896 1.00 37.53 84 ARG A N 1
ATOM 617 C CA . ARG A 1 84 ? 7.159 45.657 -61.385 1.00 37.53 84 ARG A CA 1
ATOM 618 C C . ARG A 1 84 ? 7.718 44.425 -60.659 1.00 37.53 84 ARG A C 1
ATOM 620 O O . ARG A 1 84 ? 8.903 44.145 -60.706 1.00 37.53 84 ARG A O 1
ATOM 627 N N . GLY A 1 85 ? 6.804 43.564 -60.215 1.00 32.03 85 GLY A N 1
ATOM 628 C CA . GLY A 1 85 ? 7.098 42.148 -59.993 1.00 32.03 85 GLY A CA 1
ATOM 629 C C . GLY A 1 85 ? 6.219 41.545 -58.915 1.00 32.03 85 GLY A C 1
ATOM 630 O O . GLY A 1 85 ? 6.305 41.939 -57.765 1.00 32.03 85 GLY A O 1
ATOM 631 N N . ARG A 1 86 ? 5.337 40.640 -59.327 1.00 37.97 86 ARG A N 1
ATOM 632 C CA . ARG A 1 86 ? 4.477 39.817 -58.482 1.00 37.97 86 ARG A CA 1
ATOM 633 C C . ARG A 1 86 ? 5.272 38.895 -57.547 1.00 37.97 86 ARG A C 1
ATOM 635 O O . ARG A 1 86 ? 6.320 38.400 -57.941 1.00 37.97 86 ARG A O 1
ATOM 642 N N . ASP A 1 87 ? 4.611 38.596 -56.434 1.00 44.06 87 ASP A N 1
ATOM 643 C CA . ASP A 1 87 ? 4.381 37.282 -55.819 1.00 44.06 87 ASP A CA 1
ATOM 644 C C . ASP A 1 87 ? 4.852 37.171 -54.365 1.00 44.06 87 ASP A C 1
ATOM 646 O O . ASP A 1 87 ? 5.939 37.598 -53.994 1.00 44.06 87 ASP A O 1
ATOM 650 N N . ASP A 1 88 ? 3.965 36.517 -53.617 1.00 48.81 88 ASP A N 1
ATOM 651 C CA . ASP A 1 88 ? 4.131 35.848 -52.331 1.00 48.81 88 ASP A CA 1
ATOM 652 C C . ASP A 1 88 ? 3.780 36.580 -51.026 1.00 48.81 88 ASP A C 1
ATOM 654 O O . ASP A 1 88 ? 3.959 37.784 -50.858 1.00 48.81 88 ASP A O 1
ATOM 658 N N . ASP A 1 89 ? 3.241 35.764 -50.118 1.00 41.41 89 ASP A N 1
ATOM 659 C CA . ASP A 1 89 ? 2.908 36.000 -48.710 1.00 41.41 89 ASP A CA 1
ATOM 660 C C . ASP A 1 89 ? 1.588 36.718 -48.370 1.00 41.41 89 ASP A C 1
ATOM 662 O O . ASP A 1 89 ? 1.530 37.760 -47.713 1.00 41.41 89 ASP A O 1
ATOM 666 N N . SER A 1 90 ? 0.473 36.064 -48.715 1.00 44.28 90 SER A N 1
ATOM 667 C CA . SER A 1 90 ? -0.791 36.203 -47.976 1.00 44.28 90 SER A CA 1
ATOM 668 C C . SER A 1 90 ? -0.991 35.027 -47.019 1.00 44.28 90 SER A C 1
ATOM 670 O O . SER A 1 90 ? -1.626 34.069 -47.425 1.00 44.28 90 SER A O 1
ATOM 672 N N . GLU A 1 91 ? -0.553 35.104 -45.755 1.00 39.44 91 GLU A N 1
ATOM 673 C CA . GLU A 1 91 ? -1.096 34.258 -44.668 1.00 39.44 91 GLU A CA 1
ATOM 674 C C . GLU A 1 91 ? -1.076 34.978 -43.309 1.00 39.44 91 GLU A C 1
ATOM 676 O O . GLU A 1 91 ? -0.275 34.710 -42.417 1.00 39.44 91 GLU A O 1
ATOM 681 N N . ALA A 1 92 ? -2.021 35.898 -43.121 1.00 39.47 92 ALA A N 1
ATOM 682 C CA . ALA A 1 92 ? -2.456 36.301 -41.788 1.00 39.47 92 ALA A CA 1
ATOM 683 C C . ALA A 1 92 ? -3.948 36.649 -41.805 1.00 39.47 92 ALA A C 1
ATOM 685 O O . ALA A 1 92 ? -4.321 37.816 -41.891 1.00 39.47 92 ALA A O 1
ATOM 686 N N . SER A 1 93 ? -4.827 35.645 -41.729 1.00 35.62 93 SER A N 1
ATOM 687 C CA . SER A 1 93 ? -6.143 35.807 -41.089 1.00 35.62 93 SER A CA 1
ATOM 688 C C . SER A 1 93 ? -6.908 34.491 -40.908 1.00 35.62 93 SER A C 1
ATOM 690 O O . SER A 1 93 ? -6.865 33.587 -41.732 1.00 35.62 93 SER A O 1
ATOM 692 N N . SER A 1 94 ? -7.698 34.484 -39.829 1.00 37.94 94 SER A N 1
ATOM 693 C CA . SER A 1 94 ? -8.855 33.623 -39.531 1.00 37.94 94 SER A CA 1
ATOM 694 C C . SER A 1 94 ? -8.632 32.291 -38.796 1.00 37.94 94 SER A C 1
ATOM 696 O O . SER A 1 94 ? -8.754 31.184 -39.297 1.00 37.94 94 SER A O 1
ATOM 698 N N . VAL A 1 95 ? -8.391 32.456 -37.497 1.00 39.38 95 VAL A N 1
ATOM 699 C CA . VAL A 1 95 ? -9.203 31.909 -36.394 1.00 39.38 95 VAL A CA 1
ATOM 700 C C . VAL A 1 95 ? -10.524 31.209 -36.805 1.00 39.38 95 VAL A C 1
ATOM 702 O O . VAL A 1 95 ? -11.402 31.834 -37.392 1.00 39.38 95 VAL A O 1
ATOM 705 N N . CYS A 1 96 ? -10.684 29.974 -36.302 1.00 39.69 96 CYS A N 1
ATOM 706 C CA . CYS A 1 96 ? -11.922 29.209 -36.057 1.00 39.69 96 CYS A CA 1
ATOM 707 C C . CYS A 1 96 ? -12.686 28.582 -37.243 1.00 39.69 96 CYS A C 1
ATOM 709 O O . CYS A 1 96 ? -13.644 29.156 -37.747 1.00 39.69 96 CYS A O 1
ATOM 711 N N . SER A 1 97 ? -12.439 27.288 -37.485 1.00 34.12 97 SER A N 1
ATOM 712 C CA . SER A 1 97 ? -13.510 26.331 -37.796 1.00 34.12 97 SER A CA 1
ATOM 713 C C . SER A 1 97 ? -13.240 24.994 -37.084 1.00 34.12 97 SER A C 1
ATOM 715 O O . SER A 1 97 ? -12.225 24.334 -37.270 1.00 34.12 97 SER A O 1
ATOM 717 N N . GLU A 1 98 ? -14.152 24.718 -36.154 1.00 32.66 98 GLU A N 1
ATOM 718 C CA . GLU A 1 98 ? -14.808 23.431 -35.926 1.00 32.66 98 GLU A CA 1
ATOM 719 C C . GLU A 1 98 ? -14.015 22.211 -35.424 1.00 32.66 98 GLU A C 1
ATOM 721 O O . GLU A 1 98 ? -13.245 21.536 -36.096 1.00 32.66 98 GLU A O 1
ATOM 726 N N . ARG A 1 99 ? -14.385 21.856 -34.189 1.00 40.91 99 ARG A N 1
ATOM 727 C CA . ARG A 1 99 ? -14.445 20.495 -33.659 1.00 40.91 99 ARG A CA 1
ATOM 728 C C . ARG A 1 99 ? -14.970 19.501 -34.708 1.00 40.91 99 ARG A C 1
ATOM 730 O O . ARG A 1 99 ? -16.129 19.610 -35.089 1.00 40.91 99 ARG A O 1
ATOM 737 N N . SER A 1 100 ? -14.217 18.437 -34.978 1.00 31.58 100 SER A N 1
ATOM 738 C CA . SER A 1 100 ? -14.751 17.071 -34.900 1.00 31.58 100 SER A CA 1
ATOM 739 C C . SER A 1 100 ? -13.623 16.033 -34.889 1.00 31.58 100 SER A C 1
ATOM 741 O O . SER A 1 100 ? -12.843 15.955 -35.826 1.00 31.58 100 SER A O 1
ATOM 743 N N . LEU A 1 101 ? -13.590 15.246 -33.807 1.00 38.66 101 LEU A N 1
ATOM 744 C CA . LEU A 1 101 ? -13.076 13.872 -33.721 1.00 38.66 101 LEU A CA 1
ATOM 745 C C . LEU A 1 101 ? -11.599 13.624 -34.098 1.00 38.66 101 LEU A C 1
ATOM 747 O O . LEU A 1 101 ? -11.298 13.253 -35.220 1.00 38.66 101 LEU A O 1
ATOM 751 N N . ASP A 1 102 ? -10.699 13.682 -33.109 1.00 31.73 102 ASP A N 1
ATOM 752 C CA . ASP A 1 102 ? -10.035 12.447 -32.653 1.00 31.73 102 ASP A CA 1
ATOM 753 C C . ASP A 1 102 ? -9.399 12.657 -31.269 1.00 31.73 102 ASP A C 1
ATOM 755 O O . ASP A 1 102 ? -8.332 13.247 -31.078 1.00 31.73 102 ASP A O 1
ATOM 759 N N . SER A 1 103 ? -10.126 12.208 -30.258 1.00 37.66 103 SER A N 1
ATOM 760 C CA . SER A 1 103 ? -9.667 12.077 -28.887 1.00 37.66 103 SER A CA 1
ATOM 761 C C . SER A 1 103 ? -9.206 10.637 -28.699 1.00 37.66 103 SER A C 1
ATOM 763 O O . SER A 1 103 ? -10.068 9.820 -28.436 1.00 37.66 103 SER A O 1
ATOM 765 N N . TYR A 1 104 ? -7.911 10.317 -28.847 1.00 37.97 104 TYR A N 1
ATOM 766 C CA . TYR A 1 104 ? -7.237 9.216 -28.111 1.00 37.97 104 TYR A CA 1
ATOM 767 C C . TYR A 1 104 ? -5.713 9.075 -28.339 1.00 37.97 104 TYR A C 1
ATOM 769 O O . TYR A 1 104 ? -5.134 8.047 -27.994 1.00 37.97 104 TYR A O 1
ATOM 777 N N . ARG A 1 105 ? -4.994 10.092 -28.838 1.00 40.28 105 ARG A N 1
ATOM 778 C CA . ARG A 1 105 ? -3.516 10.050 -28.890 1.00 40.28 105 ARG A CA 1
ATOM 779 C C . ARG A 1 105 ? -2.876 11.351 -28.426 1.00 40.28 105 ARG A C 1
ATOM 781 O O . ARG A 1 105 ? -2.539 12.221 -29.219 1.00 40.28 105 ARG A O 1
ATOM 788 N N . ARG A 1 106 ? -2.666 11.475 -27.115 1.00 41.09 106 ARG A N 1
ATOM 789 C CA . ARG A 1 106 ? -1.664 12.396 -26.566 1.00 41.09 106 ARG A CA 1
ATOM 790 C C . ARG A 1 106 ? -0.800 11.676 -25.538 1.00 41.09 106 ARG A C 1
ATOM 792 O O . ARG A 1 106 ? -1.080 11.728 -24.346 1.00 41.09 106 ARG A O 1
ATOM 799 N N . HIS A 1 107 ? 0.269 11.053 -26.022 1.00 35.34 107 HIS A N 1
ATOM 800 C CA . HIS A 1 107 ? 1.518 10.962 -25.278 1.00 35.34 107 HIS A CA 1
ATOM 801 C C . HIS A 1 107 ? 2.698 11.006 -26.266 1.00 35.34 107 HIS A C 1
ATOM 803 O O . HIS A 1 107 ? 2.731 10.250 -27.229 1.00 35.34 107 HIS A O 1
ATOM 809 N N . ASP A 1 108 ? 3.604 11.951 -26.010 1.00 39.03 108 ASP A N 1
ATOM 810 C CA . ASP A 1 108 ? 4.997 12.066 -26.456 1.00 39.03 108 ASP A CA 1
ATOM 811 C C . ASP A 1 108 ? 5.354 12.049 -27.954 1.00 39.03 108 ASP A C 1
ATOM 813 O O . ASP A 1 108 ? 5.736 11.033 -28.522 1.00 39.03 108 ASP A O 1
ATOM 817 N N . SER A 1 109 ? 5.472 13.246 -28.540 1.00 44.47 109 SER A N 1
ATOM 818 C CA . SER A 1 109 ? 6.567 13.526 -29.482 1.00 44.47 109 SER A CA 1
ATOM 819 C C . SER A 1 109 ? 7.507 14.562 -28.858 1.00 44.47 109 SER A C 1
ATOM 821 O O . SER A 1 109 ? 7.475 15.750 -29.183 1.00 44.47 109 SER A O 1
ATOM 823 N N . VAL A 1 110 ? 8.311 14.127 -27.889 1.00 43.25 110 VAL A N 1
ATOM 824 C CA . VAL A 1 110 ? 9.450 14.912 -27.401 1.00 43.25 110 VAL A CA 1
ATOM 825 C C . VAL A 1 110 ? 10.704 14.463 -28.139 1.00 43.25 110 VAL A C 1
ATOM 827 O O . VAL A 1 110 ? 11.057 13.288 -28.154 1.00 43.25 110 VAL A O 1
ATOM 830 N N . SER A 1 111 ? 11.316 15.436 -28.806 1.00 34.59 111 SER A N 1
ATOM 831 C CA . SER A 1 111 ? 12.420 15.326 -29.748 1.00 34.59 111 SER A CA 1
ATOM 832 C C . SER A 1 111 ? 13.571 14.436 -29.280 1.00 34.59 111 SER A C 1
ATOM 834 O O . SER A 1 111 ? 14.195 14.673 -28.246 1.00 34.59 111 SER A O 1
ATOM 836 N N . TRP A 1 112 ? 13.897 13.461 -30.127 1.00 42.88 112 TRP A N 1
ATOM 837 C CA . TRP A 1 112 ? 15.113 12.659 -30.077 1.00 42.88 112 TRP A CA 1
ATOM 838 C C . TRP A 1 112 ? 16.309 13.536 -30.476 1.00 42.88 112 TRP A C 1
ATOM 840 O O . TRP A 1 112 ? 16.659 13.655 -31.651 1.00 42.88 112 TRP A O 1
ATOM 850 N N . SER A 1 113 ? 16.927 14.196 -29.499 1.00 44.91 113 SER A N 1
ATOM 851 C CA . SER A 1 113 ? 18.216 14.868 -29.684 1.00 44.91 113 SER A CA 1
ATOM 852 C C . SER A 1 113 ? 19.358 13.889 -29.422 1.00 44.91 113 SER A C 1
ATOM 854 O O . SER A 1 113 ? 19.506 13.417 -28.300 1.00 44.91 113 SER A O 1
ATOM 856 N N . GLY A 1 114 ? 20.201 13.660 -30.436 1.00 33.75 114 GLY A N 1
ATOM 857 C CA . GLY A 1 114 ? 21.598 13.259 -30.229 1.00 33.75 114 GLY A CA 1
ATOM 858 C C . GLY A 1 114 ? 22.069 11.999 -30.956 1.00 33.75 114 GLY A C 1
ATOM 859 O O . GLY A 1 114 ? 22.166 10.950 -30.348 1.00 33.75 114 GLY A O 1
ATOM 860 N N . SER A 1 115 ? 22.445 12.171 -32.229 1.00 47.34 115 SER A N 1
ATOM 861 C CA . SER A 1 115 ? 23.431 11.393 -33.005 1.00 47.34 115 SER A CA 1
ATOM 862 C C . SER A 1 115 ? 23.243 9.873 -33.185 1.00 47.34 115 SER A C 1
ATOM 864 O O . SER A 1 115 ? 23.494 9.079 -32.288 1.00 47.34 115 SER A O 1
ATOM 866 N N . GLY A 1 116 ? 22.958 9.477 -34.435 1.00 47.16 116 GLY A N 1
ATOM 867 C CA . GLY A 1 116 ? 23.330 8.159 -34.963 1.00 47.16 116 GLY A CA 1
ATOM 868 C C . GLY A 1 116 ? 22.182 7.187 -35.238 1.00 47.16 116 GLY A C 1
ATOM 869 O O . GLY A 1 116 ? 22.045 6.212 -34.514 1.00 47.16 116 GLY A O 1
ATOM 870 N N . SER A 1 117 ? 21.397 7.433 -36.301 1.00 42.50 117 SER A N 1
ATOM 871 C CA . SER A 1 117 ? 20.819 6.425 -37.231 1.00 42.50 117 SER A CA 1
ATOM 872 C C . SER A 1 117 ? 19.577 6.981 -37.945 1.00 42.50 117 SER A C 1
ATOM 874 O O . SER A 1 117 ? 18.444 6.864 -37.481 1.00 42.50 117 SER A O 1
ATOM 876 N N . ARG A 1 118 ? 19.789 7.617 -39.104 1.00 44.81 118 ARG A N 1
ATOM 877 C CA . ARG A 1 118 ? 18.737 8.170 -39.981 1.00 44.81 118 ARG A CA 1
ATOM 878 C C . ARG A 1 118 ? 18.590 7.381 -41.291 1.00 44.81 118 ARG A C 1
ATOM 880 O O . ARG A 1 118 ? 18.485 7.995 -42.341 1.00 44.81 118 ARG A O 1
ATOM 887 N N . LEU A 1 119 ? 18.599 6.045 -41.260 1.00 44.81 119 LEU A N 1
ATOM 888 C CA . LEU A 1 119 ? 18.451 5.234 -42.487 1.00 44.81 119 LEU A CA 1
ATOM 889 C C . LEU A 1 119 ? 17.476 4.046 -42.348 1.00 44.81 119 LEU A C 1
ATOM 891 O O . LEU A 1 119 ? 17.726 2.982 -42.897 1.00 44.81 119 LEU A O 1
ATOM 895 N N . GLY A 1 120 ? 16.357 4.202 -41.631 1.00 42.19 120 GLY A N 1
ATOM 896 C CA . GLY A 1 120 ? 15.366 3.116 -41.531 1.00 42.19 120 GLY A CA 1
ATOM 897 C C . GLY A 1 120 ? 13.988 3.493 -40.988 1.00 42.19 120 GLY A C 1
ATOM 898 O O . GLY A 1 120 ? 13.315 2.644 -40.423 1.00 42.19 120 GLY A O 1
ATOM 899 N N . TRP A 1 121 ? 13.566 4.756 -41.111 1.00 49.34 121 TRP A N 1
ATOM 900 C CA . TRP A 1 121 ? 12.309 5.248 -40.517 1.00 49.34 121 TRP A CA 1
ATOM 901 C C . TRP A 1 121 ? 11.063 5.032 -41.403 1.00 49.34 121 TRP A C 1
ATOM 903 O O . TRP A 1 121 ? 9.989 5.541 -41.092 1.00 49.34 121 TRP A O 1
ATOM 913 N N . GLU A 1 122 ? 11.169 4.242 -42.475 1.00 45.31 122 GLU A N 1
ATOM 914 C CA . GLU A 1 122 ? 10.044 3.850 -43.339 1.00 45.31 122 GLU A CA 1
ATOM 915 C C . GLU A 1 122 ? 9.304 2.613 -42.810 1.00 45.31 122 GLU A C 1
ATOM 917 O O . GLU A 1 122 ? 9.142 1.618 -43.500 1.00 45.31 122 GLU A O 1
ATOM 922 N N . CYS A 1 123 ? 8.856 2.635 -41.561 1.00 45.56 123 CYS A N 1
ATOM 923 C CA . CYS A 1 123 ? 7.724 1.815 -41.135 1.00 45.56 1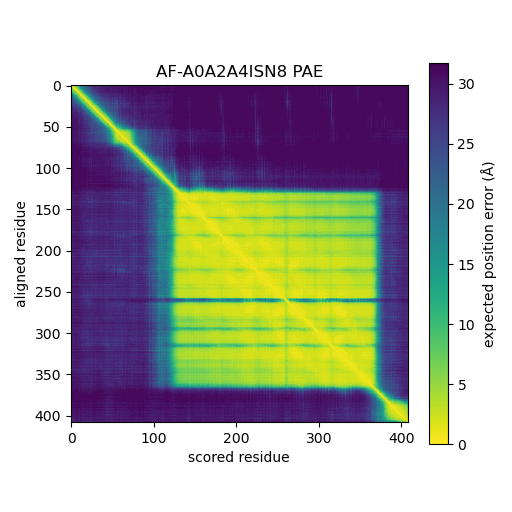23 CYS A CA 1
ATOM 924 C C . CYS A 1 123 ? 7.306 2.342 -39.771 1.00 45.56 123 CYS A C 1
ATOM 926 O O . CYS A 1 123 ? 8.097 2.283 -38.838 1.00 45.56 123 CYS A O 1
ATOM 928 N N . GLY A 1 124 ? 6.098 2.895 -39.654 1.00 55.94 124 GLY A N 1
ATOM 929 C CA . GLY A 1 124 ? 5.577 3.584 -38.464 1.00 55.94 124 GLY A CA 1
ATOM 930 C C . GLY A 1 124 ? 5.361 2.709 -37.222 1.00 55.94 124 GLY A C 1
ATOM 931 O O . GLY A 1 124 ? 4.370 2.882 -36.519 1.00 55.94 124 GLY A O 1
ATOM 932 N N . SER A 1 125 ? 6.256 1.762 -36.953 1.00 54.41 125 SER A N 1
ATOM 933 C CA . SER A 1 125 ? 6.357 1.040 -35.693 1.00 54.41 125 SER A CA 1
ATOM 934 C C . SER A 1 125 ? 7.491 1.657 -34.873 1.00 54.41 125 SER A C 1
ATOM 936 O O . SER A 1 125 ? 8.593 1.818 -35.403 1.00 54.41 125 SER A O 1
ATOM 938 N N . PRO A 1 126 ? 7.262 2.017 -33.599 1.00 58.88 126 PRO A N 1
ATOM 939 C CA . PRO A 1 126 ? 8.357 2.406 -32.723 1.00 58.88 126 PRO A CA 1
ATOM 940 C C . PRO A 1 126 ? 9.409 1.284 -32.695 1.00 58.88 126 PRO A C 1
ATOM 942 O O . PRO A 1 126 ? 9.038 0.106 -32.781 1.00 58.88 126 PRO A O 1
ATOM 945 N N . PRO A 1 127 ? 10.710 1.622 -32.602 1.00 64.00 127 PRO A N 1
ATOM 946 C CA . PRO A 1 127 ? 11.758 0.616 -32.496 1.00 64.00 127 PRO A CA 1
ATOM 947 C C . PRO A 1 127 ? 11.425 -0.354 -31.352 1.00 64.00 127 PRO A C 1
ATOM 949 O O . PRO A 1 127 ? 10.871 0.078 -30.333 1.00 64.00 127 PRO A O 1
ATOM 952 N N . PRO A 1 128 ? 11.721 -1.660 -31.506 1.00 67.94 128 PRO A N 1
ATOM 953 C CA . PRO A 1 128 ? 11.470 -2.623 -30.445 1.00 67.94 128 PRO A CA 1
ATOM 954 C C . PRO A 1 128 ? 12.163 -2.144 -29.161 1.00 67.94 128 PRO A C 1
ATOM 956 O O . PRO A 1 128 ? 13.288 -1.639 -29.241 1.00 67.94 128 PRO A O 1
ATOM 959 N N . PRO A 1 129 ? 11.510 -2.268 -27.990 1.00 71.75 129 PRO A N 1
ATOM 960 C CA . PRO A 1 129 ? 12.118 -1.839 -26.740 1.00 71.75 129 PRO A CA 1
ATOM 961 C C . PRO A 1 129 ? 13.458 -2.567 -26.552 1.00 71.75 129 PRO A C 1
ATOM 963 O O . PRO A 1 129 ? 13.567 -3.735 -26.955 1.00 71.75 129 PRO A O 1
ATOM 966 N N . PRO A 1 130 ? 14.469 -1.899 -25.965 1.00 84.56 130 PRO A N 1
ATOM 967 C CA . PRO A 1 130 ? 15.764 -2.520 -25.720 1.00 84.56 130 PRO A CA 1
ATOM 968 C C . PRO A 1 130 ? 15.606 -3.806 -24.894 1.00 84.56 130 PRO A C 1
ATOM 970 O O . PRO A 1 130 ? 14.600 -3.978 -24.194 1.00 84.56 130 PRO A O 1
ATOM 973 N N . PRO A 1 131 ? 16.567 -4.741 -24.980 1.00 90.94 131 PRO A N 1
ATOM 974 C CA . PRO A 1 131 ? 16.505 -5.971 -24.207 1.00 90.94 131 PRO A CA 1
ATOM 975 C C . PRO A 1 131 ? 16.448 -5.664 -22.698 1.00 90.94 131 PRO A C 1
ATOM 977 O O . PRO A 1 131 ? 16.935 -4.623 -22.245 1.00 90.94 131 PRO A O 1
ATOM 980 N N . PRO A 1 132 ? 15.858 -6.563 -21.894 1.00 93.50 132 PRO A N 1
ATOM 981 C CA . PRO A 1 132 ? 15.585 -6.304 -20.481 1.00 93.50 132 PRO A CA 1
ATOM 982 C C . PRO A 1 132 ? 16.843 -5.993 -19.656 1.00 93.50 132 PRO A C 1
ATOM 984 O O . PRO A 1 132 ? 16.774 -5.185 -18.734 1.00 93.50 132 PRO A O 1
ATOM 987 N N . ASP A 1 133 ? 17.999 -6.576 -19.990 1.00 96.00 133 ASP A N 1
ATOM 988 C CA . ASP A 1 133 ? 19.257 -6.290 -19.290 1.00 96.00 133 ASP A CA 1
ATOM 989 C C . ASP A 1 133 ? 19.770 -4.861 -19.541 1.00 96.00 133 ASP A C 1
ATOM 991 O O . ASP A 1 133 ? 20.229 -4.212 -18.599 1.00 96.00 133 ASP A O 1
ATOM 995 N N . ASP A 1 134 ? 19.595 -4.322 -20.751 1.00 95.50 134 ASP A N 1
ATOM 996 C CA . ASP A 1 134 ? 19.943 -2.930 -21.066 1.00 95.50 134 ASP A CA 1
ATOM 997 C C . ASP A 1 134 ? 18.999 -1.955 -20.347 1.00 95.50 134 ASP A C 1
ATOM 999 O O . ASP A 1 134 ? 19.428 -0.932 -19.810 1.00 95.50 134 ASP A O 1
ATOM 1003 N N . ILE A 1 135 ? 17.707 -2.297 -20.262 1.00 96.19 135 ILE A N 1
ATOM 1004 C CA . ILE A 1 135 ? 16.717 -1.532 -19.487 1.00 96.19 135 ILE A CA 1
ATOM 1005 C C . ILE A 1 135 ? 17.111 -1.485 -18.004 1.00 96.19 135 ILE A C 1
ATOM 1007 O O . ILE A 1 135 ? 17.072 -0.422 -17.376 1.00 96.19 135 ILE A O 1
ATOM 1011 N N . ILE A 1 136 ? 17.499 -2.627 -17.431 1.00 96.94 136 ILE A N 1
ATOM 1012 C CA . ILE A 1 136 ? 17.943 -2.720 -16.034 1.00 96.94 136 ILE A CA 1
ATOM 1013 C C . ILE A 1 136 ? 19.228 -1.911 -15.820 1.00 96.94 136 ILE A C 1
ATOM 1015 O O . ILE A 1 136 ? 19.341 -1.223 -14.803 1.00 96.94 136 ILE A O 1
ATOM 1019 N N . ALA A 1 137 ? 20.163 -1.937 -16.773 1.00 96.81 137 ALA A N 1
ATOM 1020 C CA . ALA A 1 137 ? 21.384 -1.138 -16.714 1.00 96.81 137 ALA A CA 1
ATOM 1021 C C . ALA A 1 137 ? 21.079 0.370 -16.686 1.00 96.81 137 ALA A C 1
ATOM 1023 O O . ALA A 1 137 ? 21.578 1.067 -15.803 1.00 96.81 137 ALA A O 1
ATOM 1024 N N . LEU A 1 138 ? 20.182 0.856 -17.553 1.00 96.12 138 LEU A N 1
ATOM 1025 C CA . LEU A 1 138 ? 19.730 2.257 -17.553 1.00 96.12 138 LEU A CA 1
ATOM 1026 C C . LEU A 1 138 ? 19.063 2.656 -16.228 1.00 96.12 138 LEU A C 1
ATOM 1028 O O . LEU A 1 138 ? 19.305 3.740 -15.695 1.00 96.12 138 LEU A O 1
ATOM 1032 N N . CYS A 1 139 ? 18.257 1.764 -15.647 1.00 96.06 139 CYS A N 1
ATOM 1033 C CA . CYS A 1 139 ? 17.672 1.965 -14.320 1.00 96.06 139 CYS A CA 1
ATOM 1034 C C . CYS A 1 139 ? 18.735 2.032 -13.205 1.00 96.06 139 CYS A C 1
ATOM 1036 O O . CYS A 1 139 ? 18.525 2.701 -12.193 1.00 96.06 139 CYS A O 1
ATOM 1038 N N . ALA A 1 140 ? 19.874 1.358 -13.359 1.00 96.12 140 ALA A N 1
ATOM 1039 C CA . ALA A 1 140 ? 20.951 1.362 -12.372 1.00 96.12 140 ALA A CA 1
ATOM 1040 C C . ALA A 1 140 ? 21.842 2.615 -12.434 1.00 96.12 140 ALA A C 1
ATOM 1042 O O . ALA A 1 140 ? 22.600 2.868 -11.492 1.00 96.12 140 ALA A O 1
ATOM 1043 N N . CYS A 1 141 ? 21.753 3.405 -13.505 1.00 94.62 141 CYS A N 1
ATOM 1044 C CA . CYS A 1 141 ? 22.599 4.570 -13.714 1.00 94.62 141 CYS A CA 1
ATOM 1045 C C . CYS A 1 141 ? 22.428 5.663 -12.648 1.00 94.62 141 CYS A C 1
ATOM 1047 O O . CYS A 1 141 ? 21.345 5.923 -12.109 1.00 94.62 141 CYS A O 1
ATOM 1049 N N . THR A 1 142 ? 23.520 6.378 -12.373 1.00 92.31 142 THR A N 1
ATOM 1050 C CA . THR A 1 142 ? 23.551 7.499 -11.418 1.00 92.31 142 THR A CA 1
ATOM 1051 C C . THR A 1 142 ? 22.952 8.776 -12.002 1.00 92.31 142 THR A C 1
ATOM 1053 O O . THR A 1 142 ? 22.391 9.589 -11.259 1.00 92.31 142 THR A O 1
ATOM 1056 N N . HIS A 1 143 ? 22.987 8.938 -13.325 1.00 94.69 143 HIS A N 1
ATOM 1057 C CA . HIS A 1 143 ? 22.383 10.069 -14.015 1.00 94.69 143 HIS A CA 1
ATOM 1058 C C . HIS A 1 143 ? 20.865 9.897 -14.142 1.00 94.69 143 HIS A C 1
ATOM 1060 O O . HIS A 1 143 ? 20.362 8.890 -14.636 1.00 94.69 143 HIS A O 1
ATOM 1066 N N . TRP A 1 144 ? 20.111 10.905 -13.696 1.00 94.12 144 TRP A N 1
ATOM 1067 C CA . TRP A 1 144 ? 18.647 10.833 -13.641 1.00 94.12 144 TRP A CA 1
ATOM 1068 C C . TRP A 1 144 ? 17.996 10.713 -15.027 1.00 94.12 144 TRP A C 1
ATOM 1070 O O . TRP A 1 144 ? 16.947 10.087 -15.141 1.00 94.12 144 TRP A O 1
ATOM 1080 N N . THR A 1 145 ? 18.609 11.286 -16.071 1.00 95.81 145 THR A N 1
ATOM 1081 C CA . THR A 1 145 ? 18.125 11.173 -17.456 1.00 95.81 145 THR A CA 1
ATOM 1082 C C . THR A 1 145 ? 18.166 9.727 -17.938 1.00 95.81 145 THR A C 1
ATOM 1084 O O . THR A 1 145 ? 17.192 9.259 -18.513 1.00 95.81 145 THR A O 1
ATOM 1087 N N . GLU A 1 146 ? 19.232 8.989 -17.626 1.00 96.31 146 GLU A N 1
ATOM 1088 C CA . GLU A 1 146 ? 19.343 7.576 -18.000 1.00 96.31 146 GLU A CA 1
ATOM 1089 C C . GLU A 1 146 ? 18.319 6.727 -17.243 1.00 96.31 146 GLU A C 1
ATOM 1091 O O . GLU A 1 146 ? 17.633 5.909 -17.850 1.00 96.31 146 GLU A O 1
ATOM 1096 N N . ARG A 1 147 ? 18.095 7.000 -15.947 1.00 96.31 147 ARG A N 1
ATOM 1097 C CA . ARG A 1 147 ? 17.005 6.353 -15.193 1.00 96.31 147 ARG A CA 1
ATOM 1098 C C . ARG A 1 147 ? 15.628 6.674 -15.766 1.00 96.31 147 ARG A C 1
ATOM 1100 O O . ARG A 1 147 ? 14.769 5.800 -15.812 1.00 96.31 147 ARG A O 1
ATOM 1107 N N . LYS A 1 148 ? 15.403 7.920 -16.196 1.00 96.38 148 LYS A N 1
ATOM 1108 C CA . LYS A 1 148 ? 14.160 8.354 -16.855 1.00 96.38 148 LYS A CA 1
ATOM 1109 C C . LYS A 1 148 ? 13.915 7.522 -18.117 1.00 96.38 148 LYS A C 1
ATOM 1111 O O . LYS A 1 148 ? 12.801 7.034 -18.304 1.00 96.38 148 LYS A O 1
ATOM 1116 N N . ASP A 1 149 ? 14.938 7.343 -18.948 1.00 95.81 149 ASP A N 1
ATOM 1117 C CA . ASP A 1 149 ? 14.849 6.544 -20.173 1.00 95.81 149 ASP A CA 1
ATOM 1118 C C . ASP A 1 149 ? 14.670 5.051 -19.850 1.00 95.81 149 ASP A C 1
ATOM 1120 O O . ASP A 1 149 ? 13.784 4.411 -20.412 1.00 95.81 149 ASP A O 1
ATOM 1124 N N . GLY A 1 150 ? 15.397 4.520 -18.862 1.00 96.62 150 GLY A N 1
ATOM 1125 C CA . GLY A 1 150 ? 15.239 3.150 -18.365 1.00 96.62 150 GLY A CA 1
ATOM 1126 C C . GLY A 1 150 ? 13.818 2.844 -17.882 1.00 96.62 150 GLY A C 1
ATOM 1127 O O . GLY A 1 150 ? 13.223 1.861 -18.311 1.00 96.62 150 GLY A O 1
ATOM 1128 N N . LEU A 1 151 ? 13.224 3.715 -17.061 1.00 97.44 151 LEU A N 1
ATOM 1129 C CA . LEU A 1 151 ? 11.841 3.563 -16.586 1.00 97.44 151 LEU A CA 1
ATOM 1130 C C . LEU A 1 151 ? 10.814 3.668 -17.719 1.00 97.44 151 LEU A C 1
ATOM 1132 O O . LEU A 1 151 ? 9.817 2.948 -17.716 1.00 97.44 151 LEU A O 1
ATOM 1136 N N . THR A 1 152 ? 11.064 4.539 -18.697 1.00 96.25 152 THR A N 1
ATOM 1137 C CA . THR A 1 152 ? 10.188 4.690 -19.868 1.00 96.25 152 THR A CA 1
ATOM 1138 C C . THR A 1 152 ? 10.237 3.435 -20.741 1.00 96.25 152 THR A C 1
ATOM 1140 O O . THR A 1 152 ? 9.196 2.897 -21.118 1.00 96.25 152 THR A O 1
ATOM 1143 N N . HIS A 1 153 ? 11.436 2.915 -21.017 1.00 96.00 153 HIS A N 1
ATOM 1144 C CA . HIS A 1 153 ? 11.607 1.661 -21.747 1.00 96.00 153 HIS A CA 1
ATOM 1145 C C . HIS A 1 153 ? 11.017 0.472 -20.991 1.00 96.00 153 HIS A C 1
ATOM 1147 O O . HIS A 1 153 ? 10.391 -0.376 -21.618 1.00 96.00 153 HIS A O 1
ATOM 1153 N N . LEU A 1 154 ? 11.157 0.428 -19.664 1.00 97.25 154 LEU A N 1
ATOM 1154 C CA . LEU A 1 154 ? 10.578 -0.616 -18.824 1.00 97.25 154 LEU A CA 1
ATOM 1155 C C . LEU A 1 154 ? 9.050 -0.649 -18.916 1.00 97.25 154 LEU A C 1
ATOM 1157 O O . LEU A 1 154 ? 8.485 -1.710 -19.167 1.00 97.25 154 LEU A O 1
ATOM 1161 N N . ALA A 1 155 ? 8.389 0.500 -18.749 1.00 95.25 155 ALA A N 1
ATOM 1162 C CA . ALA A 1 155 ? 6.934 0.588 -18.859 1.00 95.25 155 ALA A CA 1
ATOM 1163 C C . ALA A 1 155 ? 6.456 0.124 -20.245 1.00 95.25 155 ALA A C 1
ATOM 1165 O O . ALA A 1 155 ? 5.556 -0.705 -20.349 1.00 95.25 155 ALA A O 1
ATOM 1166 N N . ASN A 1 156 ? 7.124 0.572 -21.313 1.00 94.31 156 ASN A N 1
ATOM 1167 C CA . ASN A 1 156 ? 6.797 0.162 -22.681 1.00 94.31 156 ASN A CA 1
ATOM 1168 C C . ASN A 1 156 ? 7.056 -1.332 -22.934 1.00 94.31 156 ASN A C 1
ATOM 1170 O O . ASN A 1 156 ? 6.267 -1.988 -23.616 1.00 94.31 156 ASN A O 1
ATOM 1174 N N . TYR A 1 157 ? 8.145 -1.882 -22.392 1.00 95.38 157 TYR A N 1
ATOM 1175 C CA . TYR A 1 157 ? 8.494 -3.298 -22.506 1.00 95.38 157 TYR A CA 1
ATOM 1176 C C . TYR A 1 157 ? 7.413 -4.184 -21.873 1.00 95.38 157 TYR A C 1
ATOM 1178 O O . TYR A 1 157 ? 6.940 -5.121 -22.517 1.00 95.38 157 TYR A O 1
ATOM 1186 N N . LEU A 1 158 ? 6.975 -3.842 -20.658 1.00 95.00 158 LEU A N 1
ATOM 1187 C CA . LEU A 1 158 ? 5.937 -4.568 -19.920 1.00 95.00 158 LEU A CA 1
ATOM 1188 C C . LEU A 1 158 ? 4.557 -4.421 -20.572 1.00 95.00 158 LEU A C 1
ATOM 1190 O O . LEU A 1 158 ? 3.880 -5.423 -20.793 1.00 95.00 158 LEU A O 1
ATOM 1194 N N . ASN A 1 159 ? 4.185 -3.206 -20.986 1.00 92.69 159 ASN A N 1
ATOM 1195 C CA . ASN A 1 159 ? 2.924 -2.942 -21.687 1.00 92.69 159 ASN A CA 1
ATOM 1196 C C . ASN A 1 159 ? 2.845 -3.656 -23.055 1.00 92.69 159 ASN A C 1
ATOM 1198 O O . ASN A 1 159 ? 1.766 -3.929 -23.571 1.00 92.69 159 ASN A O 1
ATOM 1202 N N . SER A 1 160 ? 3.990 -4.026 -23.639 1.00 90.00 160 SER A N 1
ATOM 1203 C CA . SER A 1 160 ? 4.050 -4.867 -24.845 1.00 90.00 160 SER A CA 1
ATOM 1204 C C . SER A 1 160 ? 3.795 -6.360 -24.567 1.00 90.00 160 SER A C 1
ATOM 1206 O O . SER A 1 160 ? 3.966 -7.182 -25.467 1.00 90.00 160 SER A O 1
ATOM 1208 N N . GLY A 1 161 ? 3.458 -6.738 -23.329 1.00 86.94 161 GLY A N 1
ATOM 1209 C CA . GLY A 1 161 ? 3.237 -8.124 -22.908 1.00 86.94 161 GLY A CA 1
ATOM 1210 C C . GLY A 1 161 ? 4.519 -8.947 -22.763 1.00 86.94 161 GLY A C 1
ATOM 1211 O O . GLY A 1 161 ? 4.459 -10.175 -22.702 1.00 86.94 161 GLY A O 1
ATOM 1212 N N . ARG A 1 162 ? 5.693 -8.302 -22.738 1.00 90.44 162 ARG A N 1
ATOM 1213 C CA . ARG A 1 162 ? 6.972 -9.001 -22.572 1.00 90.44 162 ARG A CA 1
ATOM 1214 C C . ARG A 1 162 ? 7.244 -9.244 -21.095 1.00 90.44 162 ARG A C 1
ATOM 1216 O O . ARG A 1 162 ? 7.088 -8.353 -20.266 1.00 90.44 162 ARG A O 1
ATOM 1223 N N . LEU A 1 163 ? 7.706 -10.450 -20.791 1.00 93.88 163 LEU A N 1
ATOM 1224 C CA . LEU A 1 163 ? 7.990 -10.880 -19.428 1.00 93.88 163 LEU A CA 1
ATOM 1225 C C . LEU A 1 163 ? 9.470 -10.688 -19.086 1.00 93.88 163 LEU A C 1
ATOM 1227 O O . LEU A 1 163 ? 10.349 -10.750 -19.953 1.00 93.88 163 LEU A O 1
ATOM 1231 N N . LEU A 1 164 ? 9.729 -10.470 -17.803 1.00 95.06 164 LEU A N 1
ATOM 1232 C CA . LEU A 1 164 ? 11.052 -10.532 -17.195 1.00 95.06 164 LEU A CA 1
ATOM 1233 C C . LEU A 1 164 ? 11.284 -11.925 -16.602 1.00 95.06 164 LEU A C 1
ATOM 1235 O O . LEU A 1 164 ? 10.354 -12.571 -16.119 1.00 95.06 164 LEU A O 1
ATOM 1239 N N . THR A 1 165 ? 12.536 -12.376 -16.610 1.00 96.00 165 THR A N 1
ATOM 1240 C CA . THR A 1 165 ? 12.946 -13.555 -15.828 1.00 96.00 165 THR A CA 1
ATOM 1241 C C . THR A 1 165 ? 12.967 -13.229 -14.332 1.00 96.00 165 THR A C 1
ATOM 1243 O O . THR A 1 165 ? 13.121 -12.066 -13.955 1.00 96.00 165 THR A O 1
ATOM 1246 N N . ASP A 1 166 ? 12.884 -14.239 -13.462 1.00 94.69 166 ASP A N 1
ATOM 1247 C CA . ASP A 1 166 ? 12.891 -14.031 -12.003 1.00 94.69 166 ASP A CA 1
ATOM 1248 C C . ASP A 1 166 ? 14.152 -13.294 -11.517 1.00 94.69 166 ASP A C 1
ATOM 1250 O O . ASP A 1 166 ? 14.082 -12.406 -10.668 1.00 94.69 166 ASP A O 1
ATOM 1254 N N . GLU A 1 167 ? 15.311 -13.592 -12.110 1.00 96.06 167 GLU A N 1
ATOM 1255 C CA . GLU A 1 167 ? 16.573 -12.921 -11.782 1.00 96.06 167 GLU A CA 1
ATOM 1256 C C . GLU A 1 167 ? 16.593 -11.453 -12.243 1.00 96.06 167 GLU A C 1
ATOM 1258 O O . GLU A 1 167 ? 17.104 -10.572 -11.545 1.00 96.06 167 GLU A O 1
ATOM 1263 N N . GLN A 1 168 ? 16.009 -11.155 -13.406 1.00 96.62 168 GLN A N 1
ATOM 1264 C CA . GLN A 1 168 ? 15.825 -9.777 -13.872 1.00 96.62 168 GLN A CA 1
ATOM 1265 C C . GLN A 1 168 ? 14.841 -9.019 -12.975 1.00 96.62 168 GLN A C 1
ATOM 1267 O O . GLN A 1 168 ? 15.117 -7.881 -12.598 1.00 96.62 168 GLN A O 1
ATOM 1272 N N . LEU A 1 169 ? 13.739 -9.655 -12.575 1.00 96.62 169 LEU A N 1
ATOM 1273 C CA . LEU A 1 169 ? 12.729 -9.071 -11.695 1.00 96.62 169 LEU A CA 1
ATOM 1274 C C . LEU A 1 169 ? 13.297 -8.757 -10.304 1.00 96.62 169 LEU A C 1
ATOM 1276 O O . LEU A 1 169 ? 13.054 -7.678 -9.756 1.00 96.62 169 LEU A O 1
ATOM 1280 N N . ARG A 1 170 ? 14.112 -9.656 -9.747 1.00 95.56 170 ARG A N 1
ATOM 1281 C CA . ARG A 1 170 ? 14.798 -9.446 -8.467 1.00 95.56 170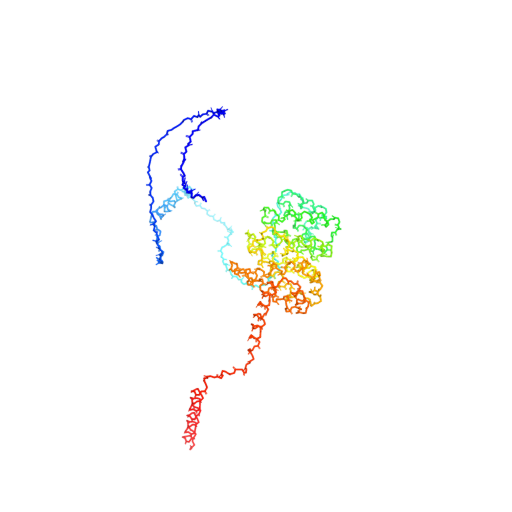 ARG A CA 1
ATOM 1282 C C . ARG A 1 170 ? 15.749 -8.249 -8.527 1.00 95.56 170 ARG A C 1
ATOM 1284 O O . ARG A 1 170 ? 15.631 -7.332 -7.717 1.00 95.56 170 ARG A O 1
ATOM 1291 N N . ARG A 1 171 ? 16.636 -8.197 -9.528 1.00 96.69 171 ARG A N 1
ATOM 1292 C CA . ARG A 1 171 ? 17.540 -7.047 -9.727 1.00 96.69 171 ARG A CA 1
ATOM 1293 C C . ARG A 1 171 ? 16.759 -5.749 -9.931 1.00 96.69 171 ARG A C 1
ATOM 1295 O O . ARG A 1 171 ? 17.096 -4.722 -9.343 1.00 96.69 171 ARG A O 1
ATOM 1302 N N . LEU A 1 172 ? 15.689 -5.794 -10.720 1.00 96.94 172 LEU A N 1
ATOM 1303 C CA . LEU A 1 172 ? 14.851 -4.634 -10.985 1.00 96.94 172 LEU A CA 1
ATOM 1304 C C . LEU A 1 172 ? 14.182 -4.112 -9.707 1.00 96.94 172 LEU A C 1
ATOM 1306 O O . LEU A 1 172 ? 14.305 -2.930 -9.404 1.00 96.94 172 LEU A O 1
ATOM 1310 N N . THR A 1 173 ? 13.522 -4.964 -8.922 1.00 96.44 173 THR A N 1
ATOM 1311 C CA . THR A 1 173 ? 12.844 -4.546 -7.678 1.00 96.44 173 THR A CA 1
ATOM 1312 C C . THR A 1 173 ? 13.812 -3.940 -6.654 1.00 96.44 173 THR A C 1
ATOM 1314 O O . THR A 1 173 ? 13.471 -2.958 -5.986 1.00 96.44 173 THR A O 1
ATOM 1317 N N . GLU A 1 174 ? 15.053 -4.430 -6.573 1.00 95.31 174 GLU A N 1
ATOM 1318 C CA . GLU A 1 174 ? 16.124 -3.814 -5.775 1.00 95.31 174 GLU A CA 1
ATOM 1319 C C . GLU A 1 174 ? 16.476 -2.391 -6.247 1.00 95.31 174 GLU A C 1
ATOM 1321 O O . GLU A 1 174 ? 16.688 -1.495 -5.421 1.00 95.31 174 GLU A O 1
ATOM 1326 N N . LEU A 1 175 ? 16.508 -2.151 -7.561 1.00 96.12 175 LEU A N 1
ATOM 1327 C CA . LEU A 1 175 ? 16.743 -0.821 -8.134 1.00 96.12 175 LEU A CA 1
ATOM 1328 C C . LEU A 1 175 ? 15.547 0.111 -7.925 1.00 96.12 175 LEU A C 1
ATOM 1330 O O . LEU A 1 175 ? 15.732 1.231 -7.448 1.00 96.12 175 LEU A O 1
ATOM 1334 N N . LEU A 1 176 ? 14.322 -0.354 -8.190 1.00 96.19 176 LEU A N 1
ATOM 1335 C CA . LEU A 1 176 ? 13.095 0.420 -7.962 1.00 96.19 176 LEU A CA 1
ATOM 1336 C C . LEU A 1 176 ? 12.988 0.846 -6.496 1.00 96.19 176 LEU A C 1
ATOM 1338 O O . LEU A 1 176 ? 12.628 1.985 -6.197 1.00 96.19 176 LEU A O 1
ATOM 1342 N N . ASN A 1 177 ? 13.403 -0.022 -5.568 1.00 94.00 177 ASN A N 1
ATOM 1343 C CA . ASN A 1 177 ? 13.531 0.332 -4.163 1.00 94.00 177 ASN A CA 1
ATOM 1344 C C . ASN A 1 177 ? 14.468 1.547 -3.966 1.00 94.00 177 ASN A C 1
ATOM 1346 O O . ASN A 1 177 ? 14.138 2.493 -3.250 1.00 94.00 177 ASN A O 1
ATOM 1350 N N . LYS A 1 178 ? 15.629 1.609 -4.606 1.00 92.75 178 LYS A N 1
ATOM 1351 C CA . LYS A 1 178 ? 16.501 2.790 -4.467 1.00 92.75 178 LYS A CA 1
ATOM 1352 C C . LYS A 1 178 ? 15.844 4.060 -5.035 1.00 92.75 178 LYS A C 1
ATOM 1354 O O . LYS A 1 178 ? 16.030 5.138 -4.479 1.00 92.75 178 LYS A O 1
ATOM 1359 N N . MET A 1 179 ? 14.996 3.933 -6.056 1.00 94.69 179 MET A N 1
ATOM 1360 C CA . MET A 1 179 ? 14.324 5.070 -6.701 1.00 94.69 179 MET A CA 1
ATOM 1361 C C . MET A 1 179 ? 13.172 5.699 -5.893 1.00 94.69 179 MET A C 1
ATOM 1363 O O . MET A 1 179 ? 12.793 6.837 -6.160 1.00 94.69 179 MET A O 1
ATOM 1367 N N . PHE A 1 180 ? 12.621 5.040 -4.864 1.00 91.69 180 PHE A N 1
ATOM 1368 C CA . PHE A 1 180 ? 11.570 5.653 -4.019 1.00 91.69 180 PHE A CA 1
ATOM 1369 C C . PHE A 1 180 ? 12.046 6.892 -3.239 1.00 91.69 180 PHE A C 1
ATOM 1371 O O . PHE A 1 180 ? 11.238 7.751 -2.857 1.00 91.69 180 PHE A O 1
ATOM 1378 N N . VAL A 1 181 ? 13.357 6.974 -3.007 1.00 90.00 181 VAL A N 1
ATOM 1379 C CA . VAL A 1 181 ? 14.033 8.095 -2.341 1.00 90.00 181 VAL A CA 1
ATOM 1380 C C . VAL A 1 181 ? 14.793 8.989 -3.328 1.00 90.00 181 VAL A C 1
ATOM 1382 O O . VAL A 1 181 ? 15.588 9.819 -2.901 1.00 90.00 181 VAL A O 1
ATOM 1385 N N . ASP A 1 182 ? 14.547 8.842 -4.635 1.00 89.06 182 ASP A N 1
ATOM 1386 C CA . ASP A 1 182 ? 15.154 9.695 -5.659 1.00 89.06 182 ASP A CA 1
ATOM 1387 C C . ASP A 1 182 ? 14.752 11.165 -5.452 1.00 89.06 182 ASP A C 1
ATOM 1389 O O . ASP A 1 182 ? 13.595 11.481 -5.146 1.00 89.06 182 ASP A O 1
ATOM 1393 N N . ALA A 1 183 ? 15.718 12.068 -5.622 1.00 87.69 183 ALA A N 1
ATOM 1394 C CA . ALA A 1 183 ? 15.508 13.506 -5.504 1.00 87.69 183 ALA A CA 1
ATOM 1395 C C . ALA A 1 183 ? 14.690 14.070 -6.678 1.00 87.69 183 ALA A C 1
ATOM 1397 O O . ALA A 1 183 ? 14.002 15.083 -6.531 1.00 87.69 183 ALA A O 1
ATOM 1398 N N . HIS A 1 184 ? 14.733 13.424 -7.847 1.00 92.31 184 HIS A N 1
ATOM 1399 C CA . HIS A 1 184 ? 14.051 13.898 -9.044 1.00 92.31 184 HIS A CA 1
ATOM 1400 C C . HIS A 1 184 ? 12.586 13.451 -9.064 1.00 92.31 184 HIS A C 1
ATOM 1402 O O . HIS A 1 184 ? 12.249 12.304 -9.361 1.00 92.31 184 HIS A O 1
ATOM 1408 N N . THR A 1 185 ? 11.678 14.402 -8.842 1.00 91.25 185 THR A N 1
ATOM 1409 C CA . THR A 1 185 ? 10.222 14.169 -8.846 1.00 91.25 185 THR A CA 1
ATOM 1410 C C . THR A 1 185 ? 9.704 13.576 -10.161 1.00 91.25 185 THR A C 1
ATOM 1412 O O . THR A 1 185 ? 8.776 12.767 -10.141 1.00 91.25 185 THR A O 1
ATOM 1415 N N . LYS A 1 186 ? 10.318 13.916 -11.305 1.00 93.81 186 LYS A N 1
ATOM 1416 C CA . LYS A 1 186 ? 9.977 13.327 -12.612 1.00 93.81 186 LYS A CA 1
ATOM 1417 C C . LYS A 1 186 ? 10.325 11.838 -12.686 1.00 93.81 186 LYS A C 1
ATOM 1419 O O . LYS A 1 186 ? 9.506 11.075 -13.190 1.00 93.81 186 LYS A O 1
ATOM 1424 N N . VAL A 1 187 ? 11.478 11.426 -12.151 1.00 95.88 187 VAL A N 1
ATOM 1425 C CA . VAL A 1 187 ? 11.877 10.008 -12.077 1.00 95.88 187 VAL A CA 1
ATOM 1426 C C . VAL A 1 187 ? 10.899 9.248 -11.189 1.00 95.88 187 VAL A C 1
ATOM 1428 O O . VAL A 1 187 ? 10.397 8.208 -11.594 1.00 95.88 187 VAL A O 1
ATOM 1431 N N . PHE A 1 188 ? 10.523 9.811 -10.038 1.00 95.62 188 PHE A N 1
ATOM 1432 C CA . PHE A 1 188 ? 9.518 9.201 -9.164 1.00 95.62 188 PHE A CA 1
ATOM 1433 C C . PHE A 1 188 ? 8.141 9.059 -9.841 1.00 95.62 188 PHE A C 1
ATOM 1435 O O . PHE A 1 188 ? 7.447 8.067 -9.650 1.00 95.62 188 PHE A O 1
ATOM 1442 N N . SER A 1 189 ? 7.738 10.033 -10.660 1.00 95.69 189 SER A N 1
ATOM 1443 C CA . SER A 1 189 ? 6.484 9.948 -11.416 1.00 95.69 189 SER A CA 1
ATOM 1444 C C . SER A 1 189 ? 6.495 8.811 -12.444 1.00 95.69 189 SER A C 1
ATOM 1446 O O . SER A 1 189 ? 5.498 8.105 -12.552 1.00 95.69 189 SER A O 1
ATOM 1448 N N . LEU A 1 190 ? 7.609 8.628 -13.161 1.00 96.94 190 LEU A N 1
ATOM 1449 C CA . LEU A 1 190 ? 7.794 7.534 -14.124 1.00 96.94 190 LEU A CA 1
ATOM 1450 C C . LEU A 1 190 ? 7.963 6.179 -13.432 1.00 96.94 190 LEU A C 1
ATOM 1452 O O . LEU A 1 190 ? 7.523 5.163 -13.955 1.00 96.94 190 LEU A O 1
ATOM 1456 N N . LEU A 1 191 ? 8.558 6.171 -12.237 1.00 97.81 191 LEU A N 1
ATOM 1457 C CA . LEU A 1 191 ? 8.673 4.985 -11.396 1.00 97.81 191 LEU A CA 1
ATOM 1458 C C . LEU A 1 191 ? 7.289 4.419 -11.079 1.00 97.81 191 LEU A C 1
ATOM 1460 O O . LEU A 1 191 ? 7.093 3.219 -11.205 1.00 97.81 191 LEU A O 1
ATOM 1464 N N . LEU A 1 192 ? 6.334 5.266 -10.684 1.00 97.94 192 LEU A N 1
ATOM 1465 C CA . LEU A 1 192 ? 4.970 4.820 -10.383 1.00 97.94 192 LEU A CA 1
ATOM 1466 C C . LEU A 1 192 ? 4.265 4.244 -11.615 1.00 97.94 192 LEU A C 1
ATOM 1468 O O . LEU A 1 192 ? 3.581 3.232 -11.490 1.00 97.94 192 LEU A O 1
ATOM 1472 N N . ASP A 1 193 ? 4.467 4.844 -12.792 1.00 96.88 193 ASP A N 1
ATOM 1473 C CA . ASP A 1 193 ? 3.911 4.317 -14.044 1.00 96.88 193 ASP A CA 1
ATOM 1474 C C . ASP A 1 193 ? 4.496 2.927 -14.348 1.00 96.88 193 ASP A C 1
ATOM 1476 O O . ASP A 1 193 ? 3.750 1.971 -14.536 1.00 96.88 193 ASP A O 1
ATOM 1480 N N . ALA A 1 194 ? 5.825 2.784 -14.293 1.00 97.31 194 ALA A N 1
ATOM 1481 C CA . ALA A 1 194 ? 6.494 1.506 -14.523 1.00 97.31 194 ALA A CA 1
ATOM 1482 C C . ALA A 1 194 ? 6.129 0.444 -13.471 1.00 97.31 194 ALA A C 1
ATOM 1484 O O . ALA A 1 194 ? 5.994 -0.729 -13.807 1.00 97.31 194 ALA A O 1
ATOM 1485 N N . VAL A 1 195 ? 5.944 0.836 -12.204 1.00 98.12 195 VAL A N 1
ATOM 1486 C CA . VAL A 1 195 ? 5.488 -0.069 -11.140 1.00 98.12 195 VAL A CA 1
ATOM 1487 C C . VAL A 1 195 ? 4.069 -0.558 -11.411 1.00 98.12 195 VAL A C 1
ATOM 1489 O O . VAL A 1 195 ? 3.826 -1.741 -11.211 1.00 98.12 195 VAL A O 1
ATOM 1492 N N . CYS A 1 196 ? 3.151 0.288 -11.892 1.00 97.75 196 CYS A N 1
ATOM 1493 C CA . CYS A 1 196 ? 1.802 -0.161 -12.256 1.00 97.75 196 CYS A CA 1
ATOM 1494 C C . CYS A 1 196 ? 1.857 -1.266 -13.320 1.00 97.75 196 CYS A C 1
ATOM 1496 O O . CYS A 1 196 ? 1.293 -2.336 -13.107 1.00 97.75 196 CYS A O 1
ATOM 1498 N N . GLU A 1 197 ? 2.602 -1.047 -14.407 1.00 97.06 197 GLU A N 1
ATOM 1499 C CA . GLU A 1 197 ? 2.782 -2.060 -15.460 1.00 97.06 197 GLU A CA 1
ATOM 1500 C C . GLU A 1 197 ? 3.437 -3.337 -14.915 1.00 97.06 197 GLU A C 1
ATOM 1502 O O . GLU A 1 197 ? 3.028 -4.453 -15.231 1.00 97.06 197 GLU A O 1
ATOM 1507 N N . LEU A 1 198 ? 4.425 -3.188 -14.030 1.00 97.44 198 LEU A N 1
ATOM 1508 C CA . LEU A 1 198 ? 5.112 -4.322 -13.420 1.00 97.44 198 LEU A CA 1
ATOM 1509 C C . LEU A 1 198 ? 4.171 -5.167 -12.556 1.00 97.44 198 LEU A C 1
ATOM 1511 O O . LEU A 1 198 ? 4.250 -6.393 -12.595 1.00 97.44 198 LEU A O 1
ATOM 1515 N N . LEU A 1 199 ? 3.280 -4.531 -11.792 1.00 97.62 199 LEU A N 1
ATOM 1516 C CA . LEU A 1 199 ? 2.279 -5.235 -10.994 1.00 97.62 199 LEU A CA 1
ATOM 1517 C C . LEU A 1 199 ? 1.303 -6.003 -11.886 1.00 97.62 199 LEU A C 1
ATOM 1519 O O . LEU A 1 199 ? 1.081 -7.184 -11.641 1.00 97.62 199 LEU A O 1
ATOM 1523 N N . LEU A 1 200 ? 0.782 -5.375 -12.941 1.00 96.31 200 LEU A N 1
ATOM 1524 C CA . LEU A 1 200 ? -0.180 -6.010 -13.848 1.00 96.31 200 LEU A CA 1
ATOM 1525 C C . LEU A 1 200 ? 0.389 -7.278 -14.505 1.00 96.31 200 LEU A C 1
ATOM 1527 O O . LEU A 1 200 ? -0.327 -8.266 -14.663 1.00 96.31 200 LEU A O 1
ATOM 1531 N N . VAL A 1 201 ? 1.684 -7.276 -14.837 1.00 95.94 201 VAL A N 1
ATOM 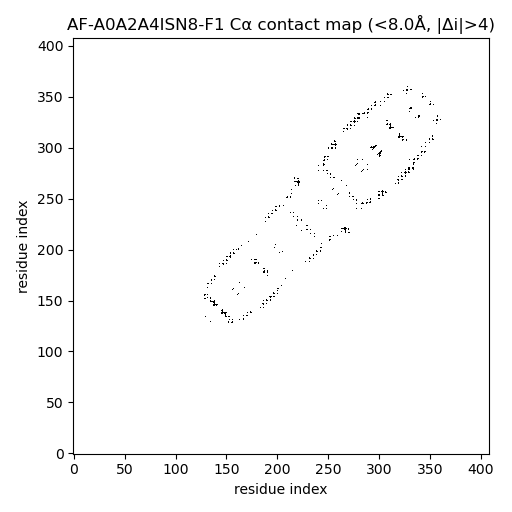1532 C CA . VAL A 1 201 ? 2.347 -8.396 -15.522 1.00 95.94 201 VAL A CA 1
ATOM 1533 C C . VAL A 1 201 ? 2.903 -9.450 -14.550 1.00 95.94 201 VAL A C 1
ATOM 1535 O O . VAL A 1 201 ? 2.804 -10.646 -14.820 1.00 95.94 201 VAL A O 1
ATOM 1538 N N . HIS A 1 202 ? 3.478 -9.037 -13.414 1.00 96.50 202 HIS A N 1
ATOM 1539 C CA . HIS A 1 202 ? 4.274 -9.900 -12.524 1.00 96.50 202 HIS A CA 1
ATOM 1540 C C . HIS A 1 202 ? 3.742 -9.999 -11.080 1.00 96.50 202 HIS A C 1
ATOM 1542 O O . HIS A 1 202 ? 4.490 -10.353 -10.166 1.00 96.50 202 HIS A O 1
ATOM 1548 N N . TRP A 1 203 ? 2.457 -9.719 -10.822 1.00 96.19 203 TRP A N 1
ATOM 1549 C CA . TRP A 1 203 ? 1.896 -9.737 -9.457 1.00 96.19 203 TRP A CA 1
ATOM 1550 C C . TRP A 1 203 ? 2.178 -11.033 -8.675 1.00 96.19 203 TRP A C 1
ATOM 1552 O O . TRP A 1 203 ? 2.380 -10.986 -7.460 1.00 96.19 203 TRP A O 1
ATOM 1562 N N . GLN A 1 204 ? 2.234 -12.191 -9.345 1.00 95.81 204 GLN A N 1
ATOM 1563 C CA . GLN A 1 204 ? 2.456 -13.483 -8.685 1.00 95.81 204 GLN A CA 1
ATOM 1564 C C . GLN A 1 204 ? 3.839 -13.576 -8.036 1.00 95.81 204 GLN A C 1
ATOM 1566 O O . GLN A 1 204 ? 3.943 -14.025 -6.893 1.00 95.81 204 GLN A O 1
ATOM 1571 N N . GLN A 1 205 ? 4.877 -13.124 -8.741 1.00 96.69 205 GLN A N 1
ATOM 1572 C CA . GLN A 1 205 ? 6.265 -13.121 -8.276 1.00 96.69 205 GLN A CA 1
ATOM 1573 C C . GLN A 1 205 ? 6.552 -11.972 -7.295 1.00 96.69 205 GLN A C 1
ATOM 1575 O O . GLN A 1 205 ? 7.558 -11.984 -6.593 1.00 96.69 205 GLN A O 1
ATOM 1580 N N . LEU A 1 206 ? 5.668 -10.972 -7.220 1.00 97.06 206 LEU A N 1
ATOM 1581 C CA . LEU A 1 206 ? 5.858 -9.767 -6.407 1.00 97.06 206 LEU A CA 1
ATOM 1582 C C . LEU A 1 206 ? 5.191 -9.827 -5.026 1.00 97.06 206 LEU A C 1
ATOM 1584 O O . LEU A 1 206 ? 5.229 -8.839 -4.291 1.00 97.06 206 LEU A O 1
ATOM 1588 N N . LYS A 1 207 ? 4.619 -10.973 -4.634 1.00 96.44 207 LYS A N 1
ATOM 1589 C CA . LYS A 1 207 ? 3.959 -11.153 -3.326 1.00 96.44 207 LYS A CA 1
ATOM 1590 C C . LYS A 1 207 ? 4.873 -10.802 -2.147 1.00 96.44 207 LYS A C 1
ATOM 1592 O O . LYS A 1 207 ? 4.438 -10.095 -1.240 1.00 96.44 207 LYS A O 1
ATOM 1597 N N . ASP A 1 208 ? 6.140 -11.210 -2.196 1.00 95.62 208 ASP A N 1
ATOM 1598 C CA . ASP A 1 208 ? 7.114 -10.925 -1.131 1.00 95.62 208 ASP A CA 1
ATOM 1599 C C . ASP A 1 208 ? 7.557 -9.455 -1.111 1.00 95.62 208 ASP A C 1
ATOM 1601 O O . ASP A 1 208 ? 7.870 -8.888 -0.060 1.00 95.62 208 ASP A O 1
ATOM 1605 N N . TRP A 1 209 ? 7.539 -8.797 -2.273 1.00 96.94 209 TRP A N 1
ATOM 1606 C CA . TRP A 1 209 ? 7.884 -7.383 -2.397 1.00 96.94 209 TRP A CA 1
ATOM 1607 C C . TRP A 1 209 ? 6.727 -6.449 -2.009 1.00 96.94 209 TRP A C 1
ATOM 1609 O O . TRP A 1 209 ? 6.960 -5.292 -1.642 1.00 96.94 209 TRP A O 1
ATOM 1619 N N . LEU A 1 210 ? 5.484 -6.945 -2.019 1.00 97.75 210 LEU A N 1
ATOM 1620 C CA . LEU A 1 210 ? 4.274 -6.151 -1.804 1.00 97.75 210 LEU A CA 1
ATOM 1621 C C . LEU A 1 210 ? 4.310 -5.328 -0.510 1.00 97.75 210 LEU A C 1
ATOM 1623 O O . LEU A 1 210 ? 3.995 -4.138 -0.538 1.00 97.75 210 LEU A O 1
ATOM 1627 N N . TYR A 1 211 ? 4.726 -5.919 0.617 1.00 96.44 211 TYR A N 1
ATOM 1628 C CA . TYR A 1 211 ? 4.809 -5.181 1.884 1.00 96.44 211 TYR A CA 1
ATOM 1629 C C . TYR A 1 211 ? 5.724 -3.962 1.749 1.00 96.44 211 TYR A C 1
ATOM 1631 O O . TYR A 1 211 ? 5.386 -2.861 2.186 1.00 96.44 211 TYR A O 1
ATOM 1639 N N . GLN A 1 212 ? 6.886 -4.151 1.122 1.00 95.94 212 GLN A N 1
ATOM 1640 C CA . GLN A 1 212 ? 7.869 -3.093 0.962 1.00 95.94 212 GLN A CA 1
ATOM 1641 C C . GLN A 1 212 ? 7.351 -1.978 0.049 1.00 95.94 212 GLN A C 1
ATOM 1643 O O . GLN A 1 212 ? 7.590 -0.803 0.351 1.00 95.94 212 GLN A O 1
ATOM 1648 N N . LEU A 1 213 ? 6.632 -2.334 -1.018 1.00 97.50 213 LEU A N 1
ATOM 1649 C CA . LEU A 1 213 ? 5.980 -1.393 -1.924 1.00 97.50 213 LEU A CA 1
ATOM 1650 C C . LEU A 1 213 ? 4.888 -0.588 -1.205 1.00 97.50 213 LEU A C 1
ATOM 1652 O O . LEU A 1 213 ? 4.970 0.642 -1.159 1.00 97.50 213 LEU A O 1
ATOM 1656 N N . MET A 1 214 ? 3.919 -1.266 -0.579 1.00 97.31 214 MET A N 1
ATOM 1657 C CA . MET A 1 214 ? 2.835 -0.631 0.185 1.00 97.31 214 MET A CA 1
ATOM 1658 C C . MET A 1 214 ? 3.391 0.309 1.255 1.00 97.31 214 MET A C 1
ATOM 1660 O O . MET A 1 214 ? 2.967 1.461 1.356 1.00 97.31 214 MET A O 1
ATOM 1664 N N . PHE A 1 215 ? 4.397 -0.145 2.009 1.00 95.62 215 PHE A N 1
ATOM 1665 C CA . PHE A 1 215 ? 5.070 0.660 3.022 1.00 95.62 215 PHE A CA 1
ATOM 1666 C C . PHE A 1 215 ? 5.576 1.989 2.447 1.00 95.62 215 PHE A C 1
ATOM 1668 O O . PHE A 1 215 ? 5.323 3.056 3.006 1.00 95.62 215 PHE A O 1
ATOM 1675 N N . ARG A 1 216 ? 6.273 1.943 1.308 1.00 95.25 216 ARG A N 1
ATOM 1676 C CA . ARG A 1 216 ? 6.881 3.128 0.688 1.00 95.25 216 ARG A CA 1
ATOM 1677 C C . ARG A 1 216 ? 5.841 4.080 0.121 1.00 95.25 216 ARG A C 1
ATOM 1679 O O . ARG A 1 216 ? 5.983 5.285 0.315 1.00 95.25 216 ARG A O 1
ATOM 1686 N N . LEU A 1 217 ? 4.801 3.560 -0.527 1.00 97.06 217 LEU A N 1
ATOM 1687 C CA . LEU A 1 217 ? 3.701 4.367 -1.059 1.00 97.06 217 LEU A CA 1
ATOM 1688 C C . LEU A 1 217 ? 2.975 5.115 0.070 1.00 97.06 217 LEU A C 1
ATOM 1690 O O . LEU A 1 217 ? 2.829 6.337 0.007 1.00 97.06 217 LEU A O 1
ATOM 1694 N N . LEU A 1 218 ? 2.617 4.413 1.150 1.00 96.25 218 LEU A N 1
ATOM 1695 C CA . LEU A 1 218 ? 1.944 5.001 2.314 1.00 96.25 218 LEU A CA 1
ATOM 1696 C C . LEU A 1 218 ? 2.822 6.032 3.035 1.00 96.25 218 LEU A C 1
ATOM 1698 O O . LEU A 1 218 ? 2.347 7.111 3.403 1.00 96.25 218 LEU A O 1
ATOM 1702 N N . MET A 1 219 ? 4.115 5.743 3.208 1.00 94.44 219 MET A N 1
ATOM 1703 C CA . MET A 1 219 ? 5.058 6.706 3.780 1.00 94.44 219 MET A CA 1
ATOM 1704 C C . MET A 1 219 ? 5.191 7.949 2.895 1.00 94.44 219 MET A C 1
ATOM 1706 O O . MET A 1 219 ? 5.167 9.064 3.416 1.00 94.44 219 MET A O 1
ATOM 1710 N N . LYS A 1 220 ? 5.252 7.786 1.567 1.00 94.62 220 LYS A N 1
ATOM 1711 C CA . LYS A 1 220 ? 5.362 8.903 0.620 1.00 94.62 220 LYS A CA 1
ATOM 1712 C C . LYS A 1 220 ? 4.121 9.801 0.630 1.00 94.62 220 LYS A C 1
ATOM 1714 O O . LYS A 1 220 ? 4.282 11.019 0.615 1.00 94.62 220 LYS A O 1
ATOM 1719 N N . LEU A 1 221 ? 2.911 9.246 0.761 1.00 95.62 221 LEU A N 1
ATOM 1720 C CA . LEU A 1 221 ? 1.671 10.029 0.940 1.00 95.62 221 LEU A CA 1
ATOM 1721 C C . LEU A 1 221 ? 1.691 10.920 2.194 1.00 95.62 221 LEU A C 1
ATOM 1723 O O . LEU A 1 221 ? 0.969 11.913 2.271 1.00 95.62 221 LEU A O 1
ATOM 1727 N N . GLY A 1 222 ? 2.509 10.569 3.187 1.00 93.56 222 GLY A N 1
ATOM 1728 C CA . GLY A 1 222 ? 2.698 11.368 4.392 1.00 93.56 222 GLY A CA 1
ATOM 1729 C C . GLY A 1 222 ? 3.687 12.517 4.275 1.00 93.56 222 GLY A C 1
ATOM 1730 O O . GLY A 1 222 ? 3.804 13.289 5.231 1.00 93.56 222 GLY A O 1
ATOM 1731 N N . THR A 1 223 ? 4.407 12.603 3.157 1.00 93.44 223 THR A N 1
ATOM 1732 C CA . THR A 1 223 ? 5.382 13.661 2.868 1.00 93.44 223 THR A CA 1
ATOM 1733 C C . THR A 1 223 ? 4.745 14.787 2.058 1.00 93.44 223 THR A C 1
ATOM 1735 O O . THR A 1 223 ? 3.605 14.673 1.607 1.00 93.44 223 THR A O 1
ATOM 1738 N N . ASP A 1 224 ? 5.455 15.903 1.909 1.00 92.25 224 ASP A N 1
ATOM 1739 C CA . ASP A 1 224 ? 4.998 16.994 1.054 1.00 92.25 224 ASP A CA 1
ATOM 1740 C C . ASP A 1 224 ? 5.296 16.655 -0.413 1.00 92.25 224 ASP A C 1
ATOM 1742 O O . ASP A 1 224 ? 6.450 16.647 -0.845 1.00 92.25 224 ASP A O 1
ATOM 1746 N N . ILE A 1 225 ? 4.256 16.274 -1.155 1.00 93.38 225 ILE A N 1
ATOM 1747 C CA . ILE A 1 225 ? 4.339 15.843 -2.553 1.00 93.38 225 ILE A CA 1
ATOM 1748 C C . ILE A 1 225 ? 3.325 16.596 -3.407 1.00 93.38 225 ILE A C 1
ATOM 1750 O O . ILE A 1 225 ? 2.265 17.007 -2.940 1.00 93.38 225 ILE A O 1
ATOM 1754 N N . LEU A 1 226 ? 3.640 16.732 -4.694 1.00 94.44 226 LEU A N 1
ATOM 1755 C CA . LEU A 1 226 ? 2.741 17.333 -5.676 1.00 94.44 226 LEU A CA 1
ATOM 1756 C C . LEU A 1 226 ? 1.460 16.498 -5.823 1.00 94.44 226 LEU A C 1
ATOM 1758 O O . LEU A 1 226 ? 1.516 15.267 -5.848 1.00 94.44 226 LEU A O 1
ATOM 1762 N N . GLY A 1 227 ? 0.316 17.160 -6.020 1.00 96.31 227 GLY A N 1
ATOM 1763 C CA . GLY A 1 227 ? -0.980 16.486 -6.187 1.00 96.31 227 GLY A CA 1
ATOM 1764 C C . GLY A 1 227 ? -1.027 15.504 -7.368 1.00 96.31 227 GLY A C 1
ATOM 1765 O O . GLY A 1 227 ? -1.684 14.466 -7.291 1.00 96.31 227 GLY A O 1
ATOM 1766 N N . SER A 1 228 ? -0.264 15.765 -8.435 1.00 95.94 228 SER A N 1
ATOM 1767 C CA . SER A 1 228 ? -0.106 14.836 -9.563 1.00 95.94 228 SER A CA 1
ATOM 1768 C C . SER A 1 228 ? 0.587 13.533 -9.151 1.00 95.94 228 SER A C 1
ATOM 1770 O O . SER A 1 228 ? 0.163 12.450 -9.548 1.00 95.94 228 SER A O 1
ATOM 1772 N N . VAL A 1 229 ? 1.617 13.621 -8.307 1.00 96.00 229 VAL A N 1
ATOM 1773 C CA . VAL A 1 229 ? 2.314 12.455 -7.749 1.00 96.00 229 VAL A CA 1
ATOM 1774 C C . VAL A 1 229 ? 1.415 11.725 -6.757 1.00 96.00 229 VAL A C 1
ATOM 1776 O O . VAL A 1 229 ? 1.336 10.502 -6.804 1.00 96.00 229 VAL A O 1
ATOM 1779 N N . GLN A 1 230 ? 0.689 12.457 -5.907 1.00 96.62 230 GLN A N 1
ATOM 1780 C CA . GLN A 1 230 ? -0.290 11.872 -4.990 1.00 96.62 230 GLN A CA 1
ATOM 1781 C C . GLN A 1 230 ? -1.339 11.045 -5.745 1.00 96.62 230 GLN A C 1
ATOM 1783 O O . GLN A 1 230 ? -1.603 9.908 -5.365 1.00 96.62 230 GLN A O 1
ATOM 1788 N N . SER A 1 231 ? -1.882 11.583 -6.839 1.00 96.94 231 SER A N 1
ATOM 1789 C CA . SER A 1 231 ? -2.877 10.894 -7.671 1.00 96.94 231 SER A CA 1
ATOM 1790 C C . SER A 1 231 ? -2.320 9.602 -8.274 1.00 96.94 231 SER A C 1
ATOM 1792 O O . SER A 1 231 ? -2.997 8.579 -8.273 1.00 96.94 231 SER A O 1
ATOM 1794 N N . LYS A 1 232 ? -1.057 9.610 -8.722 1.00 97.50 232 LYS A N 1
ATOM 1795 C CA . LYS A 1 232 ? -0.388 8.396 -9.211 1.00 97.50 232 LYS A CA 1
ATOM 1796 C C . LYS A 1 232 ? -0.145 7.364 -8.112 1.00 97.50 232 LYS A C 1
ATOM 1798 O O . LYS A 1 232 ? -0.299 6.176 -8.371 1.00 97.50 232 LYS A O 1
ATOM 1803 N N . ILE A 1 233 ? 0.208 7.792 -6.896 1.00 98.06 233 ILE A N 1
ATOM 1804 C CA . ILE A 1 233 ? 0.346 6.865 -5.763 1.00 98.06 233 ILE A CA 1
ATOM 1805 C C . ILE A 1 233 ? -1.002 6.209 -5.457 1.00 98.06 233 ILE A C 1
ATOM 1807 O O . ILE A 1 233 ? -1.037 4.996 -5.298 1.00 98.06 233 ILE A O 1
ATOM 1811 N N . MET A 1 234 ? -2.094 6.982 -5.420 1.00 97.38 234 MET A N 1
ATOM 1812 C CA . MET A 1 234 ? -3.439 6.429 -5.219 1.00 97.38 234 MET A CA 1
ATOM 1813 C C . MET A 1 234 ? -3.785 5.412 -6.311 1.00 97.38 234 MET A C 1
ATOM 1815 O O . MET A 1 234 ? -4.076 4.274 -5.975 1.00 97.38 234 MET A O 1
ATOM 1819 N N . LYS A 1 235 ? -3.578 5.754 -7.591 1.00 97.56 235 LYS A N 1
ATOM 1820 C CA . LYS A 1 235 ? -3.751 4.807 -8.706 1.00 97.56 235 LYS A CA 1
ATOM 1821 C C . LYS A 1 235 ? -2.919 3.528 -8.528 1.00 97.56 235 LYS A C 1
ATOM 1823 O O . LYS A 1 235 ? -3.383 2.439 -8.831 1.00 97.56 235 LYS A O 1
ATOM 1828 N N . THR A 1 236 ? -1.685 3.646 -8.035 1.00 98.31 236 THR A N 1
ATOM 1829 C CA . THR A 1 236 ? -0.828 2.474 -7.783 1.00 98.31 236 THR A CA 1
ATOM 1830 C C . THR A 1 236 ? -1.390 1.602 -6.653 1.00 98.31 236 THR A C 1
ATOM 1832 O O . THR A 1 236 ? -1.296 0.381 -6.724 1.00 98.31 236 THR A O 1
ATOM 1835 N N . LEU A 1 237 ? -1.973 2.207 -5.610 1.00 98.31 237 LEU A N 1
ATOM 1836 C CA . LEU A 1 237 ? -2.661 1.475 -4.540 1.00 98.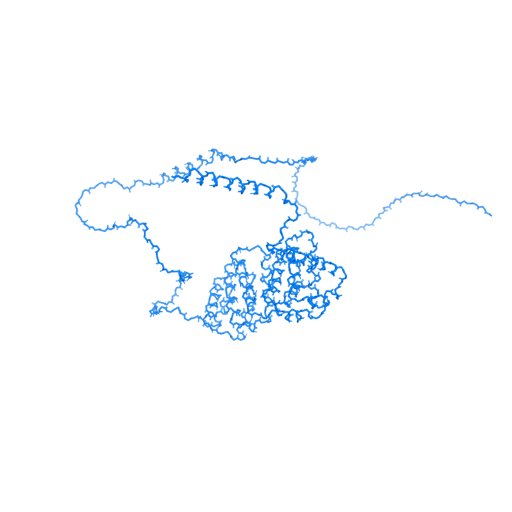31 237 LEU A CA 1
ATOM 1837 C C . LEU A 1 237 ? -3.939 0.791 -5.050 1.00 98.31 237 LEU A C 1
ATOM 1839 O O . LEU A 1 237 ? -4.200 -0.336 -4.640 1.00 98.31 237 LEU A O 1
ATOM 1843 N N . ASP A 1 238 ? -4.670 1.411 -5.978 1.00 97.62 238 ASP A N 1
ATOM 1844 C CA . ASP A 1 238 ? -5.841 0.800 -6.622 1.00 97.62 238 ASP A CA 1
ATOM 1845 C C . ASP A 1 238 ? -5.435 -0.448 -7.428 1.00 97.62 238 ASP A C 1
ATOM 1847 O O . ASP A 1 238 ? -6.009 -1.519 -7.252 1.00 97.62 238 ASP A O 1
ATOM 1851 N N . VAL A 1 239 ? -4.351 -0.367 -8.213 1.00 98.12 239 VAL A N 1
ATOM 1852 C CA . VAL A 1 239 ? -3.787 -1.540 -8.914 1.00 98.12 239 VAL A CA 1
ATOM 1853 C C . VAL A 1 239 ? -3.367 -2.634 -7.924 1.00 98.12 239 VAL A C 1
ATOM 1855 O O . VAL A 1 239 ? -3.560 -3.818 -8.185 1.00 98.12 239 VAL A O 1
ATOM 1858 N N . ILE A 1 240 ? -2.824 -2.272 -6.755 1.00 98.44 240 ILE A N 1
ATOM 1859 C CA . ILE A 1 240 ? -2.516 -3.253 -5.702 1.00 98.44 240 ILE A CA 1
ATOM 1860 C C . ILE A 1 240 ? -3.790 -3.953 -5.210 1.00 98.44 240 ILE A C 1
ATOM 1862 O O . ILE A 1 240 ? -3.757 -5.172 -5.016 1.00 98.44 240 ILE A O 1
ATOM 1866 N N . HIS A 1 241 ? -4.887 -3.215 -5.023 1.00 97.06 241 HIS A N 1
ATOM 1867 C CA . HIS A 1 241 ? -6.163 -3.795 -4.615 1.00 97.06 241 HIS A CA 1
ATOM 1868 C C . HIS A 1 241 ? -6.676 -4.833 -5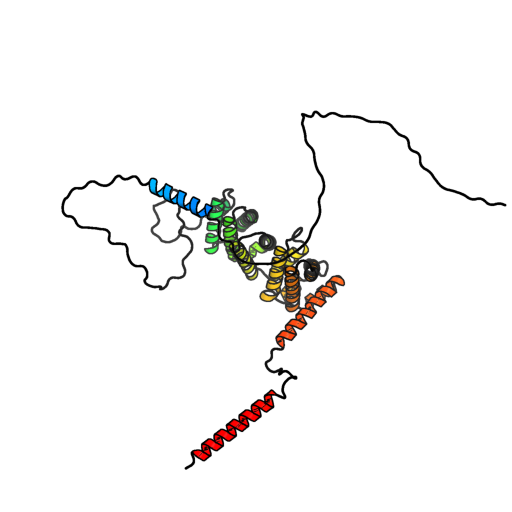.614 1.00 97.06 241 HIS A C 1
ATOM 1870 O O . HIS A 1 241 ? -7.120 -5.899 -5.190 1.00 97.06 241 HIS A O 1
ATOM 1876 N N . GLU A 1 242 ? -6.537 -4.559 -6.910 1.00 95.81 242 GLU A N 1
ATOM 1877 C CA . GLU A 1 242 ? -6.991 -5.439 -7.990 1.00 95.81 242 GLU A CA 1
ATOM 1878 C C . GLU A 1 242 ? -6.068 -6.647 -8.226 1.00 95.81 242 GLU A C 1
ATOM 1880 O O . GLU A 1 242 ? -6.544 -7.744 -8.520 1.00 95.81 242 GLU A O 1
ATOM 1885 N N . CYS A 1 243 ? -4.747 -6.482 -8.097 1.00 97.06 243 CYS A N 1
ATOM 1886 C CA . CYS A 1 243 ? -3.785 -7.533 -8.443 1.00 97.06 243 CYS A CA 1
ATOM 1887 C C . CYS A 1 243 ? -3.535 -8.563 -7.333 1.00 97.06 243 CYS A C 1
ATOM 1889 O O . CYS A 1 243 ? -3.173 -9.703 -7.631 1.00 97.06 243 CYS A O 1
ATOM 1891 N N . PHE A 1 244 ? -3.645 -8.185 -6.056 1.00 97.88 244 PHE A N 1
ATOM 1892 C CA . PHE A 1 244 ? -3.224 -9.047 -4.945 1.00 97.88 244 PHE A CA 1
ATOM 1893 C C . PHE A 1 244 ? -4.407 -9.592 -4.136 1.00 97.88 244 PHE A C 1
ATOM 1895 O O . PHE A 1 244 ? -5.389 -8.889 -3.929 1.00 97.88 244 PHE A O 1
ATOM 1902 N N . PRO A 1 245 ? -4.309 -10.805 -3.561 1.00 96.38 245 PRO A N 1
ATOM 1903 C CA . PRO A 1 245 ? -5.340 -11.315 -2.659 1.00 96.38 245 PRO A CA 1
ATOM 1904 C C . PRO A 1 245 ? -5.551 -10.403 -1.441 1.00 96.38 245 PRO A C 1
ATOM 1906 O O . PRO A 1 245 ? -4.580 -9.989 -0.798 1.00 96.38 245 PRO A O 1
ATOM 1909 N N . ALA A 1 246 ? -6.813 -10.146 -1.078 1.00 96.50 246 ALA A N 1
ATOM 1910 C CA . ALA A 1 246 ? -7.169 -9.267 0.041 1.00 96.50 246 ALA A CA 1
ATOM 1911 C C . ALA A 1 246 ? -6.533 -9.702 1.376 1.00 96.50 246 ALA A C 1
ATOM 1913 O O . ALA A 1 246 ? -6.116 -8.860 2.164 1.00 96.50 246 ALA A O 1
ATOM 1914 N N . GLU A 1 247 ? -6.381 -11.010 1.603 1.00 95.75 247 GLU A N 1
ATOM 1915 C CA . GLU A 1 247 ? -5.733 -11.593 2.792 1.00 95.75 247 GLU A CA 1
ATOM 1916 C C . GLU A 1 247 ? -4.292 -11.104 2.969 1.00 95.75 247 GLU A C 1
ATOM 1918 O O . GLU A 1 247 ? -3.887 -10.689 4.057 1.00 95.75 247 GLU A O 1
ATOM 1923 N N . LEU A 1 248 ? -3.524 -11.105 1.876 1.00 96.62 248 LEU A N 1
ATOM 1924 C CA . LEU A 1 248 ? -2.132 -10.668 1.874 1.00 96.62 248 LEU A CA 1
ATOM 1925 C C . LEU A 1 248 ? -2.039 -9.153 2.089 1.00 96.62 248 LEU A C 1
ATOM 1927 O O . LEU A 1 248 ? -1.195 -8.678 2.853 1.00 96.62 248 LEU A O 1
ATOM 1931 N N . GLN A 1 249 ? -2.928 -8.392 1.448 1.00 98.00 249 GLN A N 1
ATOM 1932 C CA . GLN A 1 249 ? -2.999 -6.943 1.625 1.00 98.00 249 GLN A CA 1
ATOM 1933 C C . GLN A 1 249 ? -3.372 -6.571 3.069 1.00 98.00 249 GLN A C 1
ATOM 1935 O O . GLN A 1 249 ? -2.730 -5.693 3.650 1.00 98.00 249 GLN A O 1
ATOM 1940 N N . LEU A 1 250 ? -4.339 -7.278 3.672 1.00 97.38 250 LEU A N 1
ATOM 1941 C CA . LEU A 1 250 ? -4.758 -7.109 5.067 1.00 97.38 250 LEU A CA 1
ATOM 1942 C C . LEU A 1 250 ? -3.607 -7.406 6.025 1.00 97.38 250 LEU A C 1
ATOM 1944 O O . LEU A 1 250 ? -3.309 -6.600 6.907 1.00 97.38 250 LEU A O 1
ATOM 1948 N N . HIS A 1 251 ? -2.910 -8.524 5.822 1.00 96.00 251 HIS A N 1
ATOM 1949 C CA . HIS A 1 251 ? -1.736 -8.863 6.619 1.00 96.00 251 HIS A CA 1
ATOM 1950 C C . HIS A 1 251 ? -0.680 -7.746 6.567 1.00 96.00 251 HIS A C 1
ATOM 1952 O O . HIS A 1 251 ? -0.176 -7.307 7.605 1.00 96.00 251 HIS A O 1
ATOM 1958 N N . ASN A 1 252 ? -0.385 -7.230 5.371 1.00 96.81 252 ASN A N 1
ATOM 1959 C CA . ASN A 1 252 ? 0.613 -6.182 5.173 1.00 96.81 252 ASN A CA 1
ATOM 1960 C C . ASN A 1 252 ? 0.207 -4.841 5.794 1.00 96.81 252 ASN A C 1
ATOM 1962 O O . ASN A 1 252 ? 1.046 -4.186 6.422 1.00 96.81 252 ASN A O 1
ATOM 1966 N N . ILE A 1 253 ? -1.057 -4.428 5.668 1.00 97.69 253 ILE A N 1
ATOM 1967 C CA . ILE A 1 253 ? -1.526 -3.179 6.282 1.00 97.69 253 ILE A CA 1
ATOM 1968 C C . ILE A 1 253 ? -1.636 -3.300 7.807 1.00 97.69 253 ILE A C 1
ATOM 1970 O O . ILE A 1 253 ? -1.268 -2.360 8.515 1.00 97.69 253 ILE A O 1
ATOM 1974 N N . PHE A 1 254 ? -2.035 -4.456 8.348 1.00 97.06 254 PHE A N 1
ATOM 1975 C CA . PHE A 1 254 ? -1.976 -4.692 9.791 1.00 97.06 254 PHE A CA 1
ATOM 1976 C C . PHE A 1 254 ? -0.537 -4.646 10.288 1.00 97.06 254 PHE A C 1
ATOM 1978 O O . PHE A 1 254 ? -0.261 -3.965 11.271 1.00 97.06 254 PHE A O 1
ATOM 1985 N N . ARG A 1 255 ? 0.406 -5.267 9.575 1.00 95.56 255 ARG A N 1
ATOM 1986 C CA . ARG A 1 255 ? 1.836 -5.179 9.896 1.00 95.56 255 ARG A CA 1
ATOM 1987 C C . ARG A 1 255 ? 2.339 -3.736 9.872 1.00 95.56 255 ARG A C 1
ATOM 1989 O O . ARG A 1 255 ? 3.056 -3.329 10.784 1.00 95.56 255 ARG A O 1
ATOM 1996 N N . PHE A 1 256 ? 1.930 -2.941 8.883 1.00 96.38 256 PHE A N 1
ATOM 1997 C CA . PHE A 1 256 ? 2.256 -1.515 8.813 1.00 96.38 256 PHE A CA 1
ATOM 1998 C C . PHE A 1 256 ? 1.745 -0.748 10.043 1.00 96.38 256 PHE A C 1
ATOM 2000 O O . PHE A 1 256 ? 2.488 0.021 10.655 1.00 96.38 256 PHE A O 1
ATOM 2007 N N . LEU A 1 257 ? 0.484 -0.959 10.425 1.00 95.81 257 LEU A N 1
ATOM 2008 C CA . LEU A 1 257 ? -0.148 -0.274 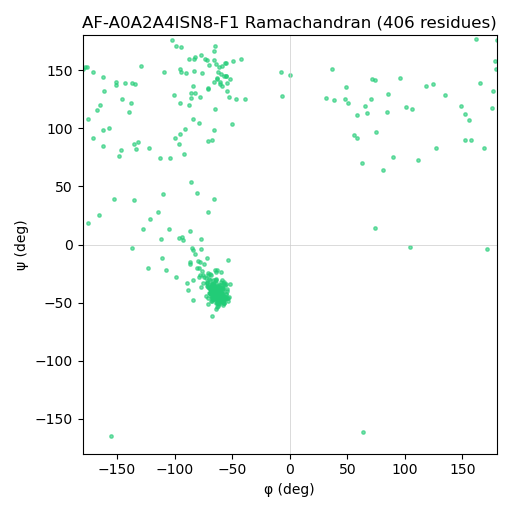11.556 1.00 95.81 257 LEU A CA 1
ATOM 2009 C C . LEU A 1 257 ? 0.399 -0.754 12.908 1.00 95.81 257 LEU A C 1
ATOM 2011 O O . LEU A 1 257 ? 0.546 0.056 13.826 1.00 95.81 257 LEU A O 1
ATOM 2015 N N . ALA A 1 258 ? 0.723 -2.044 13.019 1.00 93.31 258 ALA A N 1
ATOM 2016 C CA . ALA A 1 258 ? 1.297 -2.664 14.204 1.00 93.31 258 ALA A CA 1
ATOM 2017 C C . ALA A 1 258 ? 2.743 -2.222 14.428 1.00 93.31 258 ALA A C 1
ATOM 2019 O O . ALA A 1 258 ? 3.050 -1.756 15.517 1.00 93.31 258 ALA A O 1
ATOM 2020 N N . ASP A 1 259 ? 3.614 -2.306 13.422 1.00 82.69 259 ASP A N 1
ATOM 2021 C CA . ASP A 1 259 ? 5.071 -2.237 13.625 1.00 82.69 259 ASP A CA 1
ATOM 2022 C C . ASP A 1 259 ? 5.804 -1.359 12.587 1.00 82.69 259 ASP A C 1
ATOM 2024 O O . ASP A 1 259 ? 7.014 -1.171 12.681 1.00 82.69 259 ASP A O 1
ATOM 2028 N N . GLY A 1 260 ? 5.099 -0.804 11.595 1.00 64.75 260 GLY A N 1
ATOM 2029 C CA . GLY A 1 260 ? 5.698 -0.338 10.341 1.00 64.75 260 GLY A CA 1
ATOM 2030 C C . GLY A 1 260 ? 6.720 0.796 10.452 1.00 64.75 260 GLY A C 1
ATOM 2031 O O . GLY A 1 260 ? 7.780 0.709 9.839 1.00 64.75 260 GLY A O 1
ATOM 2032 N N . ALA A 1 261 ? 6.427 1.877 11.177 1.00 66.06 261 ALA A N 1
ATOM 2033 C CA . ALA A 1 261 ? 7.277 3.071 11.166 1.00 66.06 261 ALA A CA 1
ATOM 2034 C C . ALA A 1 261 ? 7.541 3.620 12.570 1.00 66.06 261 ALA A C 1
ATOM 2036 O O . ALA A 1 261 ? 6.628 3.762 13.389 1.00 66.06 261 ALA A O 1
ATOM 2037 N N . THR A 1 262 ? 8.787 4.024 12.825 1.00 66.19 262 THR A N 1
ATOM 2038 C CA . THR A 1 262 ? 9.127 4.893 13.954 1.00 66.19 262 THR A CA 1
ATOM 2039 C C . THR A 1 262 ? 8.478 6.260 13.713 1.00 66.19 262 THR A C 1
ATOM 2041 O O . THR A 1 262 ? 8.989 7.067 12.945 1.00 66.19 262 THR A O 1
ATOM 2044 N N . ALA A 1 263 ? 7.319 6.492 14.336 1.00 78.38 263 ALA A N 1
ATOM 2045 C CA . ALA A 1 263 ? 6.542 7.739 14.294 1.00 78.38 263 ALA A CA 1
ATOM 2046 C C . ALA A 1 263 ? 6.004 8.173 12.900 1.00 78.38 263 ALA A C 1
ATOM 2048 O O . ALA A 1 263 ? 6.426 9.198 12.364 1.00 78.38 263 ALA A O 1
ATOM 2049 N N . PRO A 1 264 ? 5.008 7.467 12.321 1.00 90.31 264 PRO A N 1
ATOM 2050 C CA . PRO A 1 264 ? 4.343 7.912 11.094 1.00 90.31 264 PRO A CA 1
ATOM 2051 C C . PRO A 1 264 ? 3.613 9.249 11.297 1.00 90.31 264 PRO A C 1
ATOM 2053 O O . PRO A 1 264 ? 2.984 9.477 12.341 1.00 90.31 264 PRO A O 1
ATOM 2056 N N . THR A 1 265 ? 3.649 10.116 10.279 1.00 93.38 265 THR A N 1
ATOM 2057 C CA . THR A 1 265 ? 2.956 11.413 10.310 1.00 93.38 265 THR A CA 1
ATOM 2058 C C . THR A 1 265 ? 1.434 11.217 10.356 1.00 93.38 265 THR A C 1
ATOM 2060 O O . THR A 1 265 ? 0.929 10.165 9.948 1.00 93.38 265 THR A O 1
ATOM 2063 N N . PRO A 1 266 ? 0.649 12.212 10.815 1.00 94.06 266 PRO A N 1
ATOM 2064 C CA . PRO A 1 266 ? -0.811 12.132 10.764 1.00 94.06 266 PRO A CA 1
ATOM 2065 C C . PRO A 1 266 ? -1.344 11.837 9.353 1.00 94.06 266 PRO A C 1
ATOM 2067 O O . PRO A 1 266 ? -2.252 11.022 9.212 1.00 94.06 266 PRO A O 1
ATOM 2070 N N . LYS A 1 267 ? -0.731 12.417 8.309 1.00 94.81 267 LYS A N 1
ATOM 2071 C CA . LYS A 1 267 ? -1.080 12.148 6.905 1.00 94.81 267 LYS A CA 1
ATOM 2072 C C . LYS A 1 267 ? -0.826 10.685 6.518 1.00 94.81 267 LYS A C 1
ATOM 2074 O O . LYS A 1 267 ? -1.717 10.061 5.950 1.00 94.81 267 LYS A O 1
ATOM 2079 N N . THR A 1 268 ? 0.324 10.111 6.892 1.00 95.75 268 THR A N 1
ATOM 2080 C CA . THR A 1 268 ? 0.608 8.678 6.679 1.00 95.75 268 THR A CA 1
ATOM 2081 C C . THR A 1 268 ? -0.418 7.791 7.381 1.00 95.75 268 THR A C 1
ATOM 2083 O O . THR A 1 268 ? -0.913 6.836 6.788 1.00 95.75 268 THR A O 1
ATOM 2086 N N . LYS A 1 269 ? -0.765 8.104 8.638 1.00 95.56 269 LYS A N 1
ATOM 2087 C CA . LYS A 1 269 ? -1.772 7.342 9.393 1.00 95.56 269 LYS A CA 1
ATOM 2088 C C . LYS A 1 269 ? -3.130 7.385 8.699 1.00 95.56 269 LYS A C 1
ATOM 2090 O O . LYS A 1 269 ? -3.753 6.342 8.549 1.00 95.56 269 LYS A O 1
ATOM 2095 N N . VAL A 1 270 ? -3.572 8.562 8.249 1.00 96.50 270 VAL A N 1
ATOM 2096 C CA . VAL A 1 270 ? -4.820 8.700 7.480 1.00 96.50 270 VAL A CA 1
ATOM 2097 C C . VAL A 1 270 ? -4.766 7.863 6.203 1.00 96.50 270 VAL A C 1
ATOM 2099 O O . VAL A 1 270 ? -5.715 7.137 5.939 1.00 96.50 270 VAL A O 1
ATOM 2102 N N . ALA A 1 271 ? -3.671 7.910 5.440 1.00 96.81 271 ALA A N 1
ATOM 2103 C CA . ALA A 1 271 ? -3.527 7.113 4.221 1.00 96.81 271 ALA A CA 1
ATOM 2104 C C . ALA A 1 271 ? -3.617 5.602 4.496 1.00 96.81 271 ALA A C 1
ATOM 2106 O O . ALA A 1 271 ? -4.384 4.906 3.839 1.00 96.81 271 ALA A O 1
ATOM 2107 N N . ALA A 1 272 ? -2.904 5.106 5.510 1.00 97.50 272 ALA A N 1
ATOM 2108 C CA . ALA A 1 272 ? -2.928 3.693 5.887 1.00 97.50 272 ALA A CA 1
ATOM 2109 C C . ALA A 1 272 ? -4.311 3.236 6.383 1.00 97.50 272 ALA A C 1
ATOM 2111 O O . ALA A 1 272 ? -4.767 2.146 6.054 1.00 97.50 272 ALA A O 1
ATOM 2112 N N . LEU A 1 273 ? -4.999 4.078 7.158 1.00 97.81 273 LEU A N 1
ATOM 2113 C CA . LEU A 1 273 ? -6.345 3.782 7.647 1.00 97.81 273 LEU A CA 1
ATOM 2114 C C . LEU A 1 273 ? -7.397 3.846 6.533 1.00 97.81 273 LEU A C 1
ATOM 2116 O O . LEU A 1 273 ? -8.346 3.071 6.580 1.00 97.81 273 LEU A O 1
ATOM 2120 N N . ARG A 1 274 ? -7.236 4.734 5.539 1.00 97.75 274 ARG A N 1
ATOM 2121 C CA . ARG A 1 274 ? -8.079 4.746 4.331 1.00 97.75 274 ARG A CA 1
ATOM 2122 C C . ARG A 1 274 ? -7.882 3.470 3.531 1.00 97.75 274 ARG A C 1
ATOM 2124 O O . ARG A 1 274 ? -8.858 2.772 3.325 1.00 97.75 274 ARG A O 1
ATOM 2131 N N . PHE A 1 275 ? -6.632 3.103 3.242 1.00 98.31 275 PHE A N 1
ATOM 2132 C CA . PHE A 1 275 ? -6.313 1.843 2.569 1.00 98.31 275 PHE A CA 1
ATOM 2133 C C . PHE A 1 275 ? -6.941 0.637 3.283 1.00 98.31 275 PHE A C 1
ATOM 2135 O O . PHE A 1 275 ? -7.548 -0.208 2.642 1.00 98.31 275 PHE A O 1
ATOM 2142 N N . LEU A 1 276 ? -6.849 0.565 4.619 1.00 98.19 276 LEU A N 1
ATOM 2143 C CA . LEU A 1 276 ? -7.496 -0.498 5.396 1.00 98.19 276 LEU A CA 1
ATOM 2144 C C . LEU A 1 276 ? -9.028 -0.473 5.272 1.00 98.19 276 LEU A C 1
ATOM 2146 O O . LEU A 1 276 ? -9.638 -1.529 5.148 1.00 98.19 276 LEU A O 1
ATOM 2150 N N . ALA A 1 277 ? -9.646 0.707 5.353 1.00 97.62 277 ALA A N 1
ATOM 2151 C CA . ALA A 1 277 ? -11.096 0.847 5.258 1.00 97.62 277 ALA A CA 1
ATOM 2152 C C . ALA A 1 277 ? -11.615 0.462 3.865 1.00 97.62 277 ALA A C 1
ATOM 2154 O O . ALA A 1 277 ? -12.569 -0.301 3.777 1.00 97.62 277 ALA A O 1
ATOM 2155 N N . ASP A 1 278 ? -10.968 0.961 2.812 1.00 97.44 278 ASP A N 1
ATOM 2156 C CA . ASP A 1 278 ? -11.331 0.704 1.417 1.00 97.44 278 ASP A CA 1
ATOM 2157 C C . ASP A 1 278 ? -11.101 -0.786 1.081 1.00 97.44 278 ASP A C 1
ATOM 2159 O O . ASP A 1 278 ? -12.003 -1.457 0.591 1.00 97.44 278 ASP A O 1
ATOM 2163 N N . LEU A 1 279 ? -9.972 -1.375 1.504 1.00 97.56 279 LEU A N 1
ATOM 2164 C CA . LEU A 1 279 ? -9.720 -2.821 1.396 1.00 97.56 279 LEU A CA 1
ATOM 2165 C C . LEU A 1 279 ? -10.804 -3.661 2.084 1.00 97.56 279 LEU A C 1
ATOM 2167 O O . LEU A 1 279 ? -11.277 -4.643 1.517 1.00 97.56 279 LEU A O 1
ATOM 2171 N N . ALA A 1 280 ? -11.175 -3.298 3.315 1.00 97.00 280 ALA A N 1
ATOM 2172 C CA . ALA A 1 280 ? -12.177 -4.023 4.090 1.00 97.00 280 ALA A CA 1
ATOM 2173 C C . ALA A 1 280 ? -13.587 -3.901 3.494 1.00 97.00 280 ALA A C 1
ATOM 2175 O O . ALA A 1 280 ? -14.365 -4.845 3.606 1.00 97.00 280 ALA A O 1
ATOM 2176 N N . HIS A 1 281 ? -13.911 -2.754 2.894 1.00 95.62 281 HIS A N 1
ATOM 2177 C CA . HIS A 1 281 ? -15.236 -2.469 2.353 1.00 95.62 281 HIS A CA 1
ATOM 2178 C C . HIS A 1 281 ? -15.432 -3.019 0.937 1.00 95.62 281 HIS A C 1
ATOM 2180 O O . HIS A 1 281 ? -16.437 -3.677 0.683 1.00 95.62 281 HIS A O 1
ATOM 2186 N N . ASP A 1 282 ? -14.473 -2.777 0.041 1.00 95.19 282 ASP A N 1
ATOM 2187 C CA . ASP A 1 282 ? -14.663 -2.967 -1.401 1.00 95.19 282 ASP A CA 1
ATOM 2188 C C . ASP A 1 282 ? -14.101 -4.304 -1.915 1.00 95.19 282 ASP A C 1
ATOM 2190 O O . ASP A 1 282 ? -14.605 -4.853 -2.893 1.00 95.19 282 ASP A O 1
ATOM 2194 N N . TYR A 1 283 ? -13.075 -4.859 -1.255 1.00 95.38 283 TYR A N 1
ATOM 2195 C CA . TYR A 1 283 ? -12.309 -6.004 -1.780 1.00 95.38 283 TYR A CA 1
ATOM 2196 C C . TYR A 1 283 ? -12.279 -7.222 -0.849 1.00 95.38 283 TYR A C 1
ATOM 2198 O O . TYR A 1 283 ? -11.971 -8.337 -1.277 1.00 95.38 283 TYR A O 1
ATOM 2206 N N . CYS A 1 284 ? -12.554 -7.038 0.442 1.00 95.06 284 CYS A N 1
ATOM 2207 C CA . CYS A 1 284 ? -12.450 -8.107 1.422 1.00 95.06 284 CYS A CA 1
ATOM 2208 C C . CYS A 1 284 ? -13.729 -8.947 1.496 1.00 95.06 284 CYS A C 1
ATOM 2210 O O . CYS A 1 284 ? -14.827 -8.442 1.713 1.00 95.06 284 CYS A O 1
ATOM 2212 N N . THR A 1 285 ? -13.567 -10.266 1.430 1.00 94.81 285 THR A N 1
ATOM 2213 C CA . THR A 1 285 ? -14.625 -11.227 1.761 1.00 94.81 285 THR A CA 1
ATOM 2214 C C . THR A 1 285 ? -14.627 -11.559 3.262 1.00 94.81 285 THR A C 1
ATOM 2216 O O . THR A 1 285 ? -13.593 -11.439 3.932 1.00 94.81 285 THR A O 1
ATOM 2219 N N . PRO A 1 286 ? -15.742 -12.071 3.811 1.00 94.25 286 PRO A N 1
ATOM 2220 C CA . PRO A 1 286 ? -15.793 -12.489 5.210 1.00 94.25 286 PRO A CA 1
ATOM 2221 C C . PRO A 1 286 ? -14.750 -13.558 5.577 1.00 94.25 286 PRO A C 1
ATOM 2223 O O . PRO A 1 286 ? -14.239 -13.558 6.700 1.00 94.25 286 PRO A O 1
ATOM 2226 N N . ASN A 1 287 ? -14.418 -14.453 4.636 1.00 94.44 287 ASN A N 1
ATOM 2227 C CA . ASN A 1 287 ? -13.420 -15.506 4.829 1.00 94.44 287 ASN A CA 1
ATOM 2228 C C . ASN A 1 287 ? -11.994 -14.943 4.834 1.00 94.44 287 ASN A C 1
ATOM 2230 O O . ASN A 1 287 ? -11.208 -15.273 5.719 1.00 94.44 287 ASN A O 1
ATOM 2234 N N . SER A 1 288 ? -11.682 -14.036 3.901 1.00 93.94 288 SER A N 1
ATOM 2235 C CA . SER A 1 288 ? -10.366 -13.392 3.864 1.00 93.94 288 SER A CA 1
ATOM 2236 C C . SER A 1 288 ? -10.093 -12.562 5.117 1.00 93.94 288 SER A C 1
ATOM 2238 O O . SER A 1 288 ? -8.966 -12.544 5.612 1.00 93.94 288 SER A O 1
ATOM 2240 N N . LEU A 1 289 ? -11.126 -11.919 5.678 1.00 94.94 289 LEU A N 1
ATOM 2241 C CA . LEU A 1 289 ? -10.988 -11.224 6.954 1.00 94.94 289 LEU A CA 1
ATOM 2242 C C . LEU A 1 289 ? -10.724 -12.209 8.096 1.00 94.94 289 LEU A C 1
ATOM 2244 O O . LEU A 1 289 ? -9.804 -11.989 8.876 1.00 94.94 289 LEU A O 1
ATOM 2248 N N . ALA A 1 290 ? -11.490 -13.300 8.189 1.00 93.94 290 ALA A N 1
ATOM 2249 C CA . ALA A 1 290 ? -11.277 -14.317 9.221 1.00 93.94 290 ALA A CA 1
ATOM 2250 C C . ALA A 1 290 ? -9.838 -14.861 9.192 1.00 93.94 290 ALA A C 1
ATOM 2252 O O . ALA A 1 290 ? -9.197 -14.948 10.240 1.00 93.94 290 ALA A O 1
ATOM 2253 N N . LEU A 1 291 ? -9.309 -15.121 7.990 1.00 93.69 291 LEU A N 1
ATOM 2254 C CA . LEU A 1 291 ? -7.930 -15.562 7.792 1.00 93.69 291 LEU A CA 1
ATOM 2255 C C . LEU A 1 291 ? -6.908 -14.509 8.238 1.00 93.69 291 LEU A C 1
ATOM 2257 O O . LEU A 1 291 ? -5.951 -14.828 8.944 1.00 93.69 291 LEU A O 1
ATOM 2261 N N . ALA A 1 292 ? -7.126 -13.243 7.880 1.00 92.88 292 ALA A N 1
ATOM 2262 C CA . ALA A 1 292 ? -6.235 -12.147 8.254 1.00 92.88 292 ALA A CA 1
ATOM 2263 C C . ALA A 1 292 ? -6.241 -11.832 9.762 1.00 92.88 292 ALA A C 1
ATOM 2265 O O . ALA A 1 292 ? -5.253 -11.307 10.280 1.00 92.88 292 ALA A O 1
ATOM 2266 N N . LEU A 1 293 ? -7.337 -12.135 10.464 1.00 93.50 293 LEU A N 1
ATOM 2267 C CA . LEU A 1 293 ? -7.473 -11.950 11.911 1.00 93.50 293 LEU A CA 1
ATOM 2268 C C . LEU A 1 293 ? -6.922 -13.130 12.733 1.00 93.50 293 LEU A C 1
ATOM 2270 O O . LEU A 1 293 ? -6.898 -13.050 13.964 1.00 93.50 293 LEU A O 1
ATOM 2274 N N . HIS A 1 294 ? -6.447 -14.206 12.095 1.00 87.38 294 HIS A N 1
ATOM 2275 C CA . HIS A 1 294 ? -5.788 -15.298 12.810 1.00 87.38 294 HIS A CA 1
ATOM 2276 C C . HIS A 1 294 ? -4.541 -14.821 13.576 1.00 87.38 294 HIS A C 1
ATOM 2278 O O . HIS A 1 294 ? -3.811 -13.921 13.159 1.00 87.38 294 HIS A O 1
ATOM 2284 N N . GLY A 1 295 ? -4.285 -15.459 14.722 1.00 86.44 295 GLY A N 1
ATOM 2285 C CA . GLY A 1 295 ? -3.182 -15.119 15.627 1.00 86.44 295 GLY A CA 1
ATOM 2286 C C . GLY A 1 295 ? -3.601 -14.370 16.896 1.00 86.44 295 GLY A C 1
ATOM 2287 O O . GLY A 1 295 ? -2.744 -14.114 17.739 1.00 86.44 295 GLY A O 1
ATOM 2288 N N . GLY A 1 296 ? -4.891 -14.055 17.054 1.00 90.06 296 GLY A N 1
ATOM 2289 C CA . GLY A 1 296 ? -5.455 -13.552 18.309 1.00 90.06 296 GLY A CA 1
ATOM 2290 C C . GLY A 1 296 ? -4.892 -12.197 18.748 1.00 90.06 296 GLY A C 1
ATOM 2291 O O . GLY A 1 296 ? -4.292 -11.453 17.962 1.00 90.06 296 GLY A O 1
ATOM 2292 N N . ALA A 1 297 ? -5.066 -11.871 20.028 1.00 89.81 297 ALA A N 1
ATOM 2293 C CA . ALA A 1 297 ? -4.662 -10.579 20.596 1.00 89.81 297 ALA A CA 1
ATOM 2294 C C . ALA A 1 297 ? -3.170 -10.232 20.427 1.00 89.81 297 ALA A C 1
ATOM 2296 O O . ALA A 1 297 ? -2.814 -9.063 20.256 1.00 89.81 297 ALA A O 1
ATOM 2297 N N . THR A 1 298 ? -2.288 -11.233 20.474 1.00 90.88 298 THR A N 1
ATOM 2298 C CA . THR A 1 298 ? -0.833 -11.045 20.349 1.00 90.88 298 THR A CA 1
ATOM 2299 C C . THR A 1 298 ? -0.355 -11.051 18.899 1.00 90.88 298 THR A C 1
ATOM 2301 O O . THR A 1 298 ? 0.761 -10.596 18.627 1.00 90.88 298 THR A O 1
ATOM 2304 N N . GLY A 1 299 ? -1.189 -11.515 17.965 1.00 94.12 299 GLY A N 1
ATOM 2305 C CA . GLY A 1 299 ? -0.927 -11.526 16.533 1.00 94.12 299 GLY A CA 1
ATOM 2306 C C . GLY A 1 299 ? -0.818 -10.128 15.923 1.00 94.12 299 GLY A C 1
ATOM 2307 O O . GLY A 1 299 ? -1.109 -9.107 16.549 1.00 94.12 299 GLY A O 1
ATOM 2308 N N . VAL A 1 300 ? -0.386 -10.074 14.662 1.00 94.44 300 VAL A N 1
ATOM 2309 C CA . VAL A 1 300 ? -0.176 -8.810 13.935 1.00 94.44 300 VAL A CA 1
ATOM 2310 C C . VAL A 1 300 ? -1.471 -7.993 13.856 1.00 94.44 300 VAL A C 1
ATOM 2312 O O . VAL A 1 300 ? -1.452 -6.795 14.136 1.00 94.44 300 VAL A O 1
ATOM 2315 N N . ALA A 1 301 ? -2.598 -8.642 13.547 1.00 95.50 301 ALA A N 1
ATOM 2316 C CA . ALA A 1 301 ? -3.909 -7.999 13.499 1.00 95.50 301 ALA A CA 1
ATOM 2317 C C . ALA A 1 301 ? -4.349 -7.470 14.875 1.00 95.50 301 ALA A C 1
ATOM 2319 O O . ALA A 1 301 ? -4.742 -6.311 14.979 1.00 95.50 301 ALA A O 1
ATOM 2320 N N . GLY A 1 302 ? -4.205 -8.263 15.944 1.00 95.69 302 GLY A N 1
ATOM 2321 C CA . GLY A 1 302 ? -4.517 -7.832 17.311 1.00 95.69 302 GLY A CA 1
ATOM 2322 C C . GLY A 1 302 ? -3.729 -6.585 17.726 1.00 95.69 302 GLY A C 1
ATOM 2323 O O . GLY A 1 302 ? -4.320 -5.572 18.110 1.00 95.69 302 GLY A O 1
ATOM 2324 N N . ARG A 1 303 ? -2.399 -6.593 17.539 1.00 95.38 303 ARG A N 1
ATOM 2325 C CA . ARG A 1 303 ? -1.539 -5.426 17.822 1.00 95.38 303 ARG A CA 1
ATOM 2326 C C . ARG A 1 303 ? -1.903 -4.204 16.977 1.00 95.38 303 ARG A C 1
ATOM 2328 O O . ARG A 1 303 ? -1.897 -3.080 17.487 1.00 95.38 303 ARG A O 1
ATOM 2335 N N . ALA A 1 304 ? -2.230 -4.407 15.700 1.00 96.44 304 ALA A N 1
ATOM 2336 C CA . ALA A 1 304 ? -2.679 -3.335 14.819 1.00 96.44 304 ALA A CA 1
ATOM 2337 C C . ALA A 1 304 ? -3.984 -2.711 15.327 1.00 96.44 304 ALA A C 1
ATOM 2339 O O . ALA A 1 304 ? -4.067 -1.489 15.449 1.00 96.44 304 ALA A O 1
ATOM 2340 N N . LEU A 1 305 ? -4.978 -3.531 15.679 1.00 96.62 305 LEU A N 1
ATOM 2341 C CA . LEU A 1 305 ? -6.290 -3.075 16.143 1.00 96.62 305 LEU A CA 1
ATOM 2342 C C . LEU A 1 305 ? -6.216 -2.344 17.484 1.00 96.62 305 LEU A C 1
ATOM 2344 O O . LEU A 1 305 ? -6.905 -1.336 17.652 1.00 96.62 305 LEU A O 1
ATOM 2348 N N . VAL A 1 306 ? -5.316 -2.745 18.388 1.00 95.75 306 VAL A N 1
ATOM 2349 C CA . VAL A 1 306 ? -5.008 -1.961 19.597 1.00 95.75 306 VAL A CA 1
ATOM 2350 C C . VAL A 1 306 ? -4.547 -0.555 19.209 1.00 95.75 306 VAL A C 1
ATOM 2352 O O . VAL A 1 306 ? -5.135 0.426 19.664 1.00 95.75 306 VAL A O 1
ATOM 2355 N N . LYS A 1 307 ? -3.577 -0.422 18.296 1.00 95.19 307 LYS A N 1
ATOM 2356 C CA . LYS A 1 307 ? -3.109 0.897 17.837 1.00 95.19 307 LYS A CA 1
ATOM 2357 C C . LYS A 1 307 ? -4.202 1.695 17.124 1.00 95.19 307 LYS A C 1
ATOM 2359 O O . LYS A 1 307 ? -4.347 2.886 17.397 1.00 95.19 307 LYS A O 1
ATOM 2364 N N . VAL A 1 308 ? -4.995 1.068 16.252 1.00 96.81 308 VAL A N 1
ATOM 2365 C CA . VAL A 1 308 ? -6.119 1.733 15.566 1.00 96.81 308 VAL A CA 1
ATOM 2366 C C . VAL A 1 308 ? -7.160 2.230 16.574 1.00 96.81 308 VAL A C 1
ATOM 2368 O O . VAL A 1 308 ? -7.649 3.350 16.428 1.00 96.81 308 VAL A O 1
ATOM 2371 N N . SER A 1 309 ? -7.446 1.465 17.631 1.00 95.94 309 SER A N 1
ATOM 2372 C CA . SER A 1 309 ? -8.379 1.871 18.691 1.00 95.94 309 SER A CA 1
ATOM 2373 C C . SER A 1 309 ? -7.905 3.121 19.438 1.00 95.94 309 SER A C 1
ATOM 2375 O O . SER A 1 309 ? -8.685 4.055 19.622 1.00 95.94 309 SER A O 1
ATOM 2377 N N . THR A 1 310 ? -6.611 3.209 19.765 1.00 94.88 310 THR A N 1
ATOM 2378 C CA . THR A 1 310 ? -6.015 4.406 20.375 1.00 94.88 310 THR A CA 1
ATOM 2379 C C . THR A 1 310 ? -6.084 5.606 19.429 1.00 94.88 310 THR A C 1
ATOM 2381 O O . THR A 1 310 ? -6.369 6.726 19.845 1.00 94.88 310 THR A O 1
ATOM 2384 N N . LEU A 1 311 ? -5.874 5.395 18.126 1.00 95.25 311 LEU A N 1
ATOM 2385 C CA . LEU A 1 311 ? -6.028 6.461 17.130 1.00 95.25 311 LEU A CA 1
ATOM 2386 C C . LEU A 1 311 ? -7.490 6.923 16.994 1.00 95.25 311 LEU A C 1
ATOM 2388 O O . LEU A 1 311 ? -7.738 8.109 16.785 1.00 95.25 311 LEU A O 1
ATOM 2392 N N . ALA A 1 312 ? -8.461 6.021 17.158 1.00 96.12 312 ALA A N 1
ATOM 2393 C CA . ALA A 1 312 ? -9.896 6.313 17.121 1.00 96.12 312 ALA A CA 1
ATOM 2394 C C . ALA A 1 312 ? -10.414 7.088 18.355 1.00 96.12 312 ALA A C 1
ATOM 2396 O O . ALA A 1 312 ? -11.546 7.605 18.332 1.00 96.12 312 ALA A O 1
ATOM 2397 N N . SER A 1 313 ? -9.601 7.208 19.407 1.00 93.31 313 SER A N 1
ATOM 2398 C CA . SER A 1 313 ? -9.891 7.993 20.610 1.00 93.31 313 SER A CA 1
ATOM 2399 C C . SER A 1 313 ? -9.021 9.246 20.768 1.00 93.31 313 SER A C 1
ATOM 2401 O O . SER A 1 313 ? -9.387 10.107 21.565 1.00 93.31 313 SER A O 1
ATOM 2403 N N . ASP A 1 314 ? -7.944 9.422 19.987 1.00 91.25 314 ASP A N 1
ATOM 2404 C CA . ASP A 1 314 ? -7.044 10.579 20.127 1.00 91.25 314 ASP A CA 1
ATOM 2405 C C . ASP A 1 314 ? -7.760 11.908 19.781 1.00 91.25 314 ASP A C 1
ATOM 2407 O O . ASP A 1 314 ? -8.171 12.125 18.629 1.00 91.25 314 ASP A O 1
ATOM 2411 N N . PRO A 1 315 ? -7.920 12.842 20.742 1.00 89.00 315 PRO A N 1
ATOM 2412 C CA . PRO A 1 315 ? -8.583 14.119 20.499 1.00 89.00 315 PRO A CA 1
ATOM 2413 C C . PRO A 1 315 ? -7.766 15.055 19.595 1.00 89.00 315 PRO A C 1
ATOM 2415 O O . PRO A 1 315 ? -8.359 15.878 18.894 1.00 89.00 315 PRO A O 1
ATOM 2418 N N . ARG A 1 316 ? -6.434 14.910 19.554 1.00 90.62 316 ARG A N 1
ATOM 2419 C CA . ARG A 1 316 ? -5.503 15.865 18.920 1.00 90.62 316 ARG A CA 1
ATOM 2420 C C . ARG A 1 316 ? -5.502 15.805 17.395 1.00 90.62 316 ARG A C 1
ATOM 2422 O O . ARG A 1 316 ? -5.171 16.793 16.751 1.00 90.62 316 ARG A O 1
ATOM 2429 N N . ALA A 1 317 ? -5.855 14.659 16.816 1.00 91.31 317 ALA A N 1
ATOM 2430 C CA . ALA A 1 317 ? -5.822 14.430 15.374 1.00 91.31 317 ALA A CA 1
ATOM 2431 C C . ALA A 1 317 ? -7.210 14.022 14.863 1.00 91.31 317 ALA A C 1
ATOM 2433 O O . ALA A 1 317 ? -7.507 12.837 14.715 1.00 91.31 317 ALA A O 1
ATOM 2434 N N . ALA A 1 318 ? -8.069 15.013 14.602 1.00 94.62 318 ALA A N 1
ATOM 2435 C CA . ALA A 1 318 ? -9.460 14.785 14.206 1.00 94.62 318 ALA A CA 1
ATOM 2436 C C . ALA A 1 318 ? -9.596 13.909 12.948 1.00 94.62 318 ALA A C 1
ATOM 2438 O O . ALA A 1 318 ? -10.361 12.946 12.966 1.00 94.62 318 ALA A O 1
ATOM 2439 N N . ASP A 1 319 ? -8.808 14.173 11.904 1.00 95.25 319 ASP A N 1
ATOM 2440 C CA . ASP A 1 319 ? -8.874 13.414 10.646 1.00 95.25 319 ASP A CA 1
ATOM 2441 C C . ASP A 1 319 ? -8.438 11.955 10.820 1.00 95.25 319 ASP A C 1
ATOM 2443 O O . ASP A 1 319 ? -9.075 11.032 10.304 1.00 95.25 319 ASP A O 1
ATOM 2447 N N . VAL A 1 320 ? -7.373 11.733 11.599 1.00 96.81 320 VAL A N 1
ATOM 2448 C CA . VAL A 1 320 ? -6.892 10.387 11.944 1.00 96.81 320 VAL A CA 1
ATOM 2449 C C . VAL A 1 320 ? -7.974 9.643 12.716 1.00 96.81 320 VAL A C 1
ATOM 2451 O O . VAL A 1 320 ? -8.285 8.502 12.388 1.00 96.81 320 VAL A O 1
ATOM 2454 N N . ARG A 1 321 ? -8.596 10.310 13.693 1.00 96.81 321 ARG A N 1
ATOM 2455 C CA . ARG A 1 321 ? -9.665 9.748 14.515 1.00 96.81 321 ARG A CA 1
ATOM 2456 C C . ARG A 1 321 ? -10.866 9.316 13.679 1.00 96.81 321 ARG A C 1
ATOM 2458 O O . ARG A 1 321 ? -11.349 8.199 13.842 1.00 96.81 321 ARG A O 1
ATOM 2465 N N . VAL A 1 322 ? -11.348 10.179 12.784 1.00 96.31 322 VAL A N 1
ATOM 2466 C CA . VAL A 1 322 ? -12.487 9.874 11.900 1.00 96.31 322 VAL A CA 1
ATOM 2467 C C . VAL A 1 322 ? -12.165 8.682 11.000 1.00 96.31 322 VAL A C 1
ATOM 2469 O O . VAL A 1 322 ? -12.966 7.754 10.899 1.00 96.31 322 VAL A O 1
ATOM 2472 N N . THR A 1 323 ? -10.973 8.667 10.407 1.00 97.56 323 THR A N 1
ATOM 2473 C CA . THR A 1 323 ? -10.556 7.591 9.499 1.00 97.56 323 THR A CA 1
ATOM 2474 C C . THR A 1 323 ? -10.351 6.266 10.241 1.00 97.56 323 THR A C 1
ATOM 2476 O O . THR A 1 323 ? -10.772 5.223 9.755 1.00 97.56 323 THR A O 1
ATOM 2479 N N . ALA A 1 324 ? -9.785 6.290 11.452 1.00 97.94 324 ALA A N 1
ATOM 2480 C CA . ALA A 1 324 ? -9.618 5.099 12.287 1.00 97.94 324 ALA A CA 1
ATOM 2481 C C . ALA A 1 324 ? -10.967 4.481 12.671 1.00 97.94 324 ALA A C 1
ATOM 2483 O O . ALA A 1 324 ? -11.139 3.266 12.595 1.00 97.94 324 ALA A O 1
ATOM 2484 N N . ARG A 1 325 ? -11.949 5.319 13.027 1.00 97.38 325 ARG A N 1
ATOM 2485 C CA . ARG A 1 325 ? -13.318 4.862 13.303 1.00 97.38 325 ARG A CA 1
ATOM 2486 C C . ARG A 1 325 ? -13.966 4.230 12.077 1.00 97.38 325 ARG A C 1
ATOM 2488 O O . ARG A 1 325 ? -14.583 3.181 12.213 1.00 97.38 325 ARG A O 1
ATOM 2495 N N . ARG A 1 326 ? -13.793 4.836 10.897 1.00 97.12 326 ARG A N 1
ATOM 2496 C CA . ARG A 1 326 ? -14.270 4.269 9.628 1.00 97.12 326 ARG A CA 1
ATOM 2497 C C . ARG A 1 326 ? -13.627 2.910 9.344 1.00 97.12 326 ARG A C 1
ATOM 2499 O O . ARG A 1 326 ? -14.342 1.990 8.972 1.00 97.12 326 ARG A O 1
ATOM 2506 N N . ALA A 1 327 ? -12.319 2.763 9.555 1.00 98.12 327 ALA A N 1
ATOM 2507 C CA . ALA A 1 327 ? -11.625 1.493 9.350 1.00 98.12 327 ALA A CA 1
ATOM 2508 C C . ALA A 1 327 ? -12.155 0.386 10.279 1.00 98.12 327 ALA A C 1
ATOM 2510 O O . ALA A 1 327 ? -12.466 -0.703 9.810 1.00 98.12 327 ALA A O 1
ATOM 2511 N N . LEU A 1 328 ? -12.336 0.675 11.575 1.00 97.81 328 LEU A N 1
ATOM 2512 C CA . LEU A 1 328 ? -12.923 -0.280 12.527 1.00 97.81 328 LEU A CA 1
ATOM 2513 C C . LEU A 1 328 ? -14.355 -0.674 12.146 1.00 97.81 328 LEU A C 1
ATOM 2515 O O . LEU A 1 328 ? -14.701 -1.848 12.214 1.00 97.81 328 LEU A O 1
ATOM 2519 N N . ALA A 1 329 ? -15.169 0.296 11.727 1.00 97.12 329 ALA A N 1
ATOM 2520 C CA . ALA A 1 329 ? -16.523 0.041 11.250 1.00 97.12 329 ALA A CA 1
ATOM 2521 C C . ALA A 1 329 ? -16.534 -0.836 9.987 1.00 97.12 329 ALA A C 1
ATOM 2523 O O . ALA A 1 329 ? -17.279 -1.804 9.934 1.00 97.12 329 ALA A O 1
ATOM 2524 N N . SER A 1 330 ? -15.654 -0.560 9.021 1.00 97.44 330 SER A N 1
ATOM 2525 C CA . SER A 1 330 ? -15.570 -1.326 7.766 1.00 97.44 330 SER A CA 1
ATOM 2526 C C . SER A 1 330 ? -15.141 -2.777 8.016 1.00 97.44 330 SER A C 1
ATOM 2528 O O . SER A 1 330 ? -15.678 -3.698 7.411 1.00 97.44 330 SER A O 1
ATOM 2530 N N . LEU A 1 331 ? -14.219 -3.003 8.960 1.00 97.44 331 LEU A N 1
ATOM 2531 C CA . LEU A 1 331 ? -13.834 -4.353 9.386 1.00 97.44 331 LEU A CA 1
ATOM 2532 C C . LEU A 1 331 ? -14.976 -5.088 10.097 1.00 97.44 331 LEU A C 1
ATOM 2534 O O . LEU A 1 331 ? -15.177 -6.277 9.859 1.00 97.44 331 LEU A O 1
ATOM 2538 N N . TYR A 1 332 ? -15.725 -4.389 10.954 1.00 96.94 332 TYR A N 1
ATOM 2539 C CA . TYR A 1 332 ? -16.903 -4.954 11.609 1.00 96.94 332 TYR A CA 1
ATOM 2540 C C . TYR A 1 332 ? -17.978 -5.346 10.589 1.00 96.94 332 TYR A C 1
ATOM 2542 O O . TYR A 1 332 ? -18.481 -6.464 10.651 1.00 96.94 332 TYR A O 1
ATOM 2550 N N . ASP A 1 333 ? -18.285 -4.464 9.636 1.00 96.19 333 ASP A N 1
ATOM 2551 C CA . ASP A 1 333 ? -19.295 -4.704 8.601 1.00 96.19 333 ASP A CA 1
ATOM 2552 C C . ASP A 1 333 ? -18.903 -5.864 7.670 1.00 96.19 333 ASP A C 1
ATOM 2554 O O . ASP A 1 333 ? -19.771 -6.615 7.230 1.00 96.19 333 ASP A O 1
ATOM 2558 N N . CYS A 1 334 ? -17.603 -6.051 7.404 1.00 96.19 334 CYS A N 1
ATOM 2559 C CA . CYS A 1 334 ? -17.104 -7.148 6.573 1.00 96.19 334 CYS A CA 1
ATOM 2560 C C . CYS A 1 334 ? -17.343 -8.527 7.215 1.00 96.19 334 CYS A C 1
ATOM 2562 O O . CYS A 1 334 ? -17.817 -9.446 6.545 1.00 96.19 334 CYS A O 1
ATOM 2564 N N . ASN A 1 335 ? -17.035 -8.701 8.508 1.00 95.44 335 ASN A N 1
ATOM 2565 C CA . ASN A 1 335 ? -17.395 -9.924 9.234 1.00 95.44 335 ASN A CA 1
ATOM 2566 C C . ASN A 1 335 ? -17.467 -9.708 10.761 1.00 95.44 335 ASN A C 1
ATOM 2568 O O . ASN A 1 335 ? -16.436 -9.774 11.443 1.00 95.44 335 ASN A O 1
ATOM 2572 N N . PRO A 1 336 ? -18.675 -9.536 11.335 1.00 95.44 336 PRO A N 1
ATOM 2573 C CA . PRO A 1 336 ? -18.837 -9.258 12.760 1.00 95.44 336 PRO A CA 1
ATOM 2574 C C . PRO A 1 336 ? -18.309 -10.363 13.680 1.00 95.44 336 PRO A C 1
ATOM 2576 O O . PRO A 1 336 ? -17.799 -10.070 14.759 1.00 95.44 336 PRO A O 1
ATOM 2579 N N . VAL A 1 337 ? -18.420 -11.636 13.286 1.00 94.88 337 VAL A N 1
ATOM 2580 C CA . VAL A 1 337 ? -18.112 -12.786 14.157 1.00 94.88 337 VAL A CA 1
ATOM 2581 C C . VAL A 1 337 ? -16.615 -12.889 14.498 1.00 94.88 337 VAL A C 1
ATOM 2583 O O . VAL A 1 337 ? -16.281 -12.764 15.676 1.00 94.88 337 VAL A O 1
ATOM 2586 N N . PRO A 1 338 ? -15.680 -13.058 13.539 1.00 94.25 338 PRO A N 1
ATOM 2587 C CA . PRO A 1 338 ? -14.252 -13.115 13.843 1.00 94.25 338 PRO A CA 1
ATOM 2588 C C . PRO A 1 338 ? -13.726 -11.776 14.370 1.00 94.25 338 PRO A C 1
ATOM 2590 O O . PRO A 1 338 ? -12.826 -11.766 15.208 1.00 94.25 338 PRO A O 1
ATOM 2593 N N . PHE A 1 339 ? -14.304 -10.648 13.939 1.00 96.25 339 PHE A N 1
ATOM 2594 C CA . PHE A 1 339 ? -13.937 -9.338 14.467 1.00 96.25 339 PHE A CA 1
ATOM 2595 C C . PHE A 1 339 ? -14.237 -9.244 15.967 1.00 96.25 339 PHE A C 1
ATOM 2597 O O . PHE A 1 339 ? -13.348 -8.929 16.754 1.00 96.25 339 PHE A O 1
ATOM 2604 N N . THR A 1 340 ? -15.468 -9.556 16.383 1.00 94.94 340 THR A N 1
ATOM 2605 C CA . THR A 1 340 ? -15.864 -9.510 17.801 1.00 94.94 340 THR A CA 1
ATOM 2606 C C . THR A 1 340 ? -15.158 -10.568 18.645 1.00 94.94 340 THR A C 1
ATOM 2608 O O . THR A 1 340 ? -14.782 -10.263 19.777 1.00 94.94 340 THR A O 1
ATOM 2611 N N . ALA A 1 341 ? -14.901 -11.759 18.093 1.00 95.69 341 ALA A N 1
ATOM 2612 C CA . ALA A 1 341 ? -14.095 -12.785 18.750 1.00 95.69 341 ALA A CA 1
ATOM 2613 C C . ALA A 1 341 ? -12.693 -12.254 19.084 1.00 95.69 341 ALA A C 1
ATOM 2615 O O . ALA A 1 341 ? -12.305 -12.255 20.251 1.00 95.69 341 ALA A O 1
ATOM 2616 N N . LEU A 1 342 ? -11.986 -11.677 18.105 1.00 95.62 342 LEU A N 1
ATOM 2617 C CA . LEU A 1 342 ? -10.679 -11.064 18.342 1.00 95.62 342 LEU A CA 1
ATOM 2618 C C . LEU A 1 342 ? -10.762 -9.894 19.333 1.00 95.62 342 LEU A C 1
ATOM 2620 O O . LEU A 1 342 ? -9.894 -9.762 20.193 1.00 95.62 342 LEU A O 1
ATOM 2624 N N . MET A 1 343 ? -11.801 -9.053 19.251 1.00 95.56 343 MET A N 1
ATOM 2625 C CA . MET A 1 343 ? -11.979 -7.948 20.203 1.00 95.56 343 MET A CA 1
ATOM 2626 C C . MET A 1 343 ? -12.084 -8.449 21.643 1.00 95.56 343 MET A C 1
ATOM 2628 O O . MET A 1 343 ? -11.512 -7.817 22.527 1.00 95.56 343 MET A O 1
ATOM 2632 N N . SER A 1 344 ? -12.742 -9.585 21.887 1.00 95.25 344 SER A N 1
ATOM 2633 C CA . SER A 1 344 ? -12.887 -10.152 23.235 1.00 95.25 344 SER A CA 1
ATOM 2634 C C . SER A 1 344 ? -11.562 -10.588 23.878 1.00 95.25 344 SER A C 1
ATOM 2636 O O . SER A 1 344 ? -11.463 -10.630 25.103 1.00 95.25 344 SER A O 1
ATOM 2638 N N . GLU A 1 345 ? -10.529 -10.841 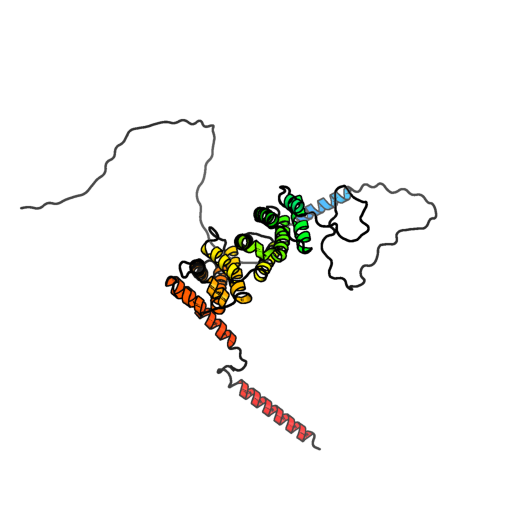23.070 1.00 95.62 345 GLU A N 1
ATOM 2639 C CA . GLU A 1 345 ? -9.188 -11.205 23.537 1.00 95.62 345 GLU A CA 1
ATOM 2640 C C . GLU A 1 345 ? -8.303 -9.982 23.849 1.00 95.62 345 GLU A C 1
ATOM 2642 O O . GLU A 1 345 ? -7.272 -10.109 24.513 1.00 95.62 345 GLU A O 1
ATOM 2647 N N . LEU A 1 346 ? -8.665 -8.789 23.360 1.00 94.94 346 LEU A N 1
ATOM 2648 C CA . LEU A 1 346 ? -7.883 -7.560 23.544 1.00 94.94 346 LEU A CA 1
ATOM 2649 C C . LEU A 1 346 ? -8.057 -6.962 24.954 1.00 94.94 346 LEU A C 1
ATOM 2651 O O . LEU A 1 346 ? -9.024 -7.280 25.643 1.00 94.94 346 LEU A O 1
ATOM 2655 N N . PRO A 1 347 ? -7.173 -6.047 25.404 1.00 95.44 347 PRO A N 1
ATOM 2656 C CA . PRO A 1 347 ? -7.321 -5.381 26.700 1.00 95.44 347 PRO A CA 1
ATOM 2657 C C . PRO A 1 347 ? -8.677 -4.675 26.864 1.00 95.44 347 PRO A C 1
ATOM 2659 O O . PRO A 1 347 ? -9.188 -4.075 25.918 1.00 95.44 347 PRO A O 1
ATOM 2662 N N . ALA A 1 348 ? -9.227 -4.672 28.084 1.00 94.94 348 ALA A N 1
ATOM 2663 C CA . ALA A 1 348 ? -10.560 -4.125 28.376 1.00 94.94 348 ALA A CA 1
ATOM 2664 C C . ALA A 1 348 ? -10.740 -2.654 27.943 1.00 94.94 348 ALA A C 1
ATOM 2666 O O . ALA A 1 348 ? -11.815 -2.263 27.488 1.00 94.94 348 ALA A O 1
ATOM 2667 N N . GLU A 1 349 ? -9.680 -1.843 28.024 1.00 94.50 349 GLU A N 1
ATOM 2668 C CA . GLU A 1 349 ? -9.689 -0.461 27.528 1.00 94.50 349 GLU A CA 1
ATOM 2669 C C . GLU A 1 349 ? -9.923 -0.406 26.008 1.00 94.50 349 GLU A C 1
ATOM 2671 O O . GLU A 1 349 ? -10.797 0.321 25.535 1.00 94.50 349 GLU A O 1
ATOM 2676 N N . THR A 1 350 ? -9.205 -1.228 25.236 1.00 94.75 350 THR A N 1
ATOM 2677 C CA . THR A 1 350 ? -9.387 -1.353 23.783 1.00 94.75 350 THR A CA 1
ATOM 2678 C C . THR A 1 350 ? -10.793 -1.838 23.437 1.00 94.75 350 THR A C 1
ATOM 2680 O O . THR A 1 350 ? -11.421 -1.279 22.536 1.00 94.75 350 THR A O 1
ATOM 2683 N N . GLN A 1 351 ? -11.320 -2.815 24.180 1.00 96.19 351 GLN A N 1
ATOM 2684 C CA . GLN A 1 351 ? -12.687 -3.311 23.990 1.00 96.19 351 GLN A CA 1
ATOM 2685 C C . GLN A 1 351 ? -13.721 -2.192 24.135 1.00 96.19 351 GLN A C 1
ATOM 2687 O O . GLN A 1 351 ? -14.579 -2.024 23.268 1.00 96.19 351 GLN A O 1
ATOM 2692 N N . ALA A 1 352 ? -13.627 -1.390 25.200 1.00 95.06 352 ALA A N 1
ATOM 2693 C CA . ALA A 1 352 ? -14.549 -0.284 25.444 1.00 95.06 352 ALA A CA 1
ATOM 2694 C C . ALA A 1 352 ? -14.512 0.759 24.313 1.00 95.06 352 ALA A C 1
ATOM 2696 O O . ALA A 1 352 ? -15.564 1.220 23.859 1.00 95.06 352 ALA A O 1
ATOM 2697 N N . LEU A 1 353 ? -13.314 1.090 23.816 1.00 95.19 353 LEU A N 1
ATOM 2698 C CA . LEU A 1 353 ? -13.143 2.019 22.698 1.00 95.19 353 LEU A CA 1
ATOM 2699 C C . LEU A 1 353 ? -13.796 1.495 21.416 1.00 95.19 353 LEU A C 1
ATOM 2701 O O . LEU A 1 353 ? -14.574 2.217 20.788 1.00 95.19 353 LEU A O 1
ATOM 2705 N N . VAL A 1 354 ? -13.509 0.248 21.034 1.00 95.75 354 VAL A N 1
ATOM 2706 C CA . VAL A 1 354 ? -14.052 -0.348 19.805 1.00 95.75 354 VAL A CA 1
ATOM 2707 C C . VAL A 1 354 ? -15.567 -0.508 19.903 1.00 95.75 354 VAL A C 1
ATOM 2709 O O . VAL A 1 354 ? -16.273 -0.116 18.976 1.00 95.75 354 VAL A O 1
ATOM 2712 N N . ASN A 1 355 ? -16.086 -0.970 21.042 1.00 94.94 355 ASN A N 1
ATOM 2713 C CA . ASN A 1 355 ? -17.527 -1.084 21.271 1.00 94.94 355 ASN A CA 1
ATOM 2714 C C . ASN A 1 355 ? -18.237 0.266 21.129 1.00 94.94 355 ASN A C 1
ATOM 2716 O O . ASN A 1 355 ? -19.284 0.340 20.488 1.00 94.94 355 ASN A O 1
ATOM 2720 N N . GLY A 1 356 ? -17.656 1.350 21.653 1.00 94.75 356 GLY A N 1
ATOM 2721 C CA . GLY A 1 356 ? -18.203 2.696 21.470 1.00 94.75 356 GLY A CA 1
ATOM 2722 C C . GLY A 1 356 ? -18.263 3.121 19.997 1.00 94.75 356 GLY A C 1
ATOM 2723 O O . GLY A 1 356 ? -19.249 3.724 19.567 1.00 94.75 356 GLY A O 1
ATOM 2724 N N . VAL A 1 357 ? -17.242 2.776 19.206 1.00 95.38 357 VAL A N 1
ATOM 2725 C CA . VAL A 1 357 ? -17.205 3.053 17.760 1.00 95.38 357 VAL A CA 1
ATOM 2726 C C . VAL A 1 357 ? -18.255 2.234 17.011 1.00 95.38 357 VAL A C 1
ATOM 2728 O O . VAL A 1 357 ? -19.023 2.812 16.243 1.00 95.38 357 VAL A O 1
ATOM 2731 N N . VAL A 1 358 ? -18.334 0.927 17.264 1.00 95.38 358 VAL A N 1
ATOM 2732 C CA . VAL A 1 358 ? -19.290 0.019 16.610 1.00 95.38 358 VAL A CA 1
ATOM 2733 C C . VAL A 1 358 ? -20.729 0.398 16.961 1.00 95.38 358 VAL A C 1
ATOM 2735 O O . VAL A 1 358 ? -21.557 0.545 16.068 1.00 95.38 358 VAL A O 1
ATOM 2738 N N . GLN A 1 359 ? -21.039 0.661 18.234 1.00 93.81 359 GLN A N 1
ATOM 2739 C CA . GLN A 1 359 ? -22.378 1.105 18.643 1.00 93.81 359 GLN A CA 1
ATOM 2740 C C . GLN A 1 359 ? -22.772 2.426 17.976 1.00 93.81 359 GLN A C 1
ATOM 2742 O O . GLN A 1 359 ? -23.912 2.592 17.541 1.00 93.81 359 GLN A O 1
ATOM 2747 N N . GLN A 1 360 ? -21.839 3.379 17.885 1.00 94.00 360 GLN A N 1
ATOM 2748 C CA . GLN A 1 360 ? -22.087 4.642 17.196 1.00 94.00 360 GLN A 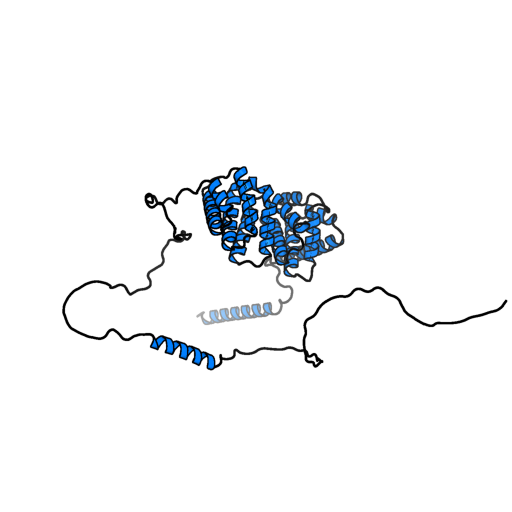CA 1
ATOM 2749 C C . GLN A 1 360 ? -22.315 4.434 15.693 1.00 94.00 360 GLN A C 1
ATOM 2751 O O . GLN A 1 360 ? -23.182 5.094 15.121 1.00 94.00 360 GLN A O 1
ATOM 2756 N N . HIS A 1 361 ? -21.556 3.535 15.065 1.00 94.12 361 HIS A N 1
ATOM 2757 C CA . HIS A 1 361 ? -21.701 3.176 13.656 1.00 94.12 361 HIS A CA 1
ATOM 2758 C C . HIS A 1 361 ? -23.063 2.540 13.375 1.00 94.12 361 HIS A C 1
ATOM 2760 O O . HIS A 1 361 ? -23.823 3.087 12.582 1.00 94.12 361 HIS A O 1
ATOM 2766 N N . VAL A 1 362 ? -23.433 1.494 14.119 1.00 92.69 362 VAL A N 1
ATOM 2767 C CA . VAL A 1 362 ? -24.727 0.802 13.986 1.00 92.69 362 VAL A CA 1
ATOM 2768 C C . VAL A 1 362 ? -25.905 1.759 14.195 1.00 92.69 362 VAL A C 1
ATOM 2770 O O . VAL A 1 362 ? -26.888 1.708 13.460 1.00 92.69 362 VAL A O 1
ATOM 2773 N N . ARG A 1 363 ? -25.822 2.688 15.160 1.00 92.06 363 ARG A N 1
ATOM 2774 C CA . ARG A 1 363 ? -26.856 3.726 15.351 1.00 92.06 363 ARG A CA 1
ATOM 2775 C C . ARG A 1 363 ? -26.971 4.669 14.153 1.00 92.06 363 ARG A C 1
ATOM 2777 O O . ARG A 1 363 ? -28.076 5.050 13.784 1.00 92.06 363 ARG A O 1
ATOM 2784 N N . ARG A 1 364 ? -25.846 5.058 13.549 1.00 88.75 364 ARG A N 1
ATOM 2785 C CA . ARG A 1 364 ? -25.840 5.933 12.369 1.00 88.75 364 ARG A CA 1
ATOM 2786 C C . ARG A 1 364 ? -26.412 5.221 11.152 1.00 88.75 364 ARG A C 1
ATOM 2788 O O . ARG A 1 364 ? -27.317 5.772 10.534 1.00 88.75 364 ARG A O 1
ATOM 2795 N N . THR A 1 365 ? -25.960 4.004 10.863 1.00 84.25 365 THR A N 1
ATOM 2796 C CA . THR A 1 365 ? -26.427 3.228 9.705 1.00 84.25 365 THR A CA 1
ATOM 2797 C C . THR A 1 365 ? -27.904 2.845 9.824 1.00 84.25 365 THR A C 1
ATOM 2799 O O . THR A 1 365 ? -28.641 2.950 8.845 1.00 84.25 365 THR A O 1
ATOM 2802 N N . SER A 1 366 ? -28.380 2.512 11.030 1.00 78.44 366 SER A N 1
ATOM 2803 C CA . SER A 1 366 ? -29.811 2.279 11.292 1.00 78.44 366 SER A CA 1
ATOM 2804 C C . SER A 1 366 ? -30.663 3.550 11.189 1.00 78.44 366 SER A C 1
ATOM 2806 O O . SER A 1 366 ? -31.795 3.480 10.715 1.00 78.44 366 SER A O 1
ATOM 2808 N N . SER A 1 367 ? -30.135 4.722 11.563 1.00 68.31 367 SER A N 1
ATOM 2809 C CA . SER A 1 367 ? -30.851 5.995 11.393 1.00 68.31 367 SER A CA 1
ATOM 2810 C C . SER A 1 367 ? -30.967 6.426 9.926 1.00 68.31 367 SER A C 1
ATOM 2812 O O . SER A 1 367 ? -32.029 6.889 9.514 1.00 68.31 367 SER A O 1
ATOM 2814 N N . THR A 1 368 ? -29.936 6.197 9.107 1.00 59.56 368 THR A N 1
ATOM 2815 C CA . THR A 1 368 ? -29.966 6.484 7.662 1.00 59.56 368 THR A CA 1
ATOM 2816 C C . THR A 1 368 ? -30.770 5.461 6.859 1.00 59.56 368 THR A C 1
ATOM 2818 O O . THR A 1 368 ? -31.272 5.795 5.794 1.00 59.56 368 THR A O 1
ATOM 2821 N N . GLY A 1 369 ? -30.955 4.239 7.370 1.00 47.97 369 GLY A N 1
ATOM 2822 C CA . GLY A 1 369 ? -31.860 3.241 6.782 1.00 47.97 369 GLY A CA 1
ATOM 2823 C C . GLY A 1 369 ? -33.347 3.488 7.074 1.00 47.97 369 GLY A C 1
ATOM 2824 O O . GLY A 1 369 ? -34.195 2.749 6.583 1.00 47.97 369 GLY A O 1
ATOM 2825 N N . SER A 1 370 ? -33.677 4.512 7.872 1.00 45.06 370 SER A N 1
ATOM 2826 C CA . SER A 1 370 ? -35.060 4.847 8.235 1.00 45.06 370 SER A CA 1
ATOM 2827 C C . SER A 1 370 ? -35.727 5.889 7.333 1.00 45.06 370 SER A C 1
ATOM 2829 O O . SER A 1 370 ? -36.876 6.242 7.590 1.00 45.06 370 SER A O 1
ATOM 2831 N N . ASP A 1 371 ? -35.081 6.299 6.235 1.00 41.94 371 ASP A N 1
ATOM 2832 C CA . ASP A 1 371 ? -35.696 7.123 5.180 1.00 41.94 371 ASP A CA 1
ATOM 2833 C C . ASP A 1 371 ? -36.537 6.262 4.210 1.00 41.94 371 ASP A C 1
ATOM 2835 O O . ASP A 1 371 ? -36.480 6.365 2.986 1.00 41.94 371 ASP A O 1
ATOM 2839 N N . SER A 1 372 ? -37.332 5.353 4.782 1.00 36.88 372 SER A N 1
ATOM 2840 C CA . SER A 1 372 ? -38.516 4.832 4.102 1.00 36.88 372 SER A CA 1
ATOM 2841 C C . SER A 1 372 ? -39.557 5.961 4.072 1.00 36.88 372 SER A C 1
ATOM 2843 O O . SER A 1 372 ? -39.800 6.557 5.124 1.00 36.88 372 SER A O 1
ATOM 2845 N N . PRO A 1 373 ? -40.228 6.243 2.938 1.00 41.59 373 PRO A N 1
ATOM 2846 C CA . PRO A 1 373 ? -41.102 7.413 2.757 1.00 41.59 373 PRO A CA 1
ATOM 2847 C C . PRO A 1 373 ? -42.434 7.352 3.542 1.00 41.59 373 PRO A C 1
ATOM 2849 O O . PRO A 1 373 ? -43.435 7.924 3.125 1.00 41.59 373 PRO A O 1
ATOM 2852 N N . LEU A 1 374 ? -42.484 6.655 4.680 1.00 42.44 374 LEU A N 1
ATOM 2853 C CA . LEU A 1 374 ? -43.709 6.368 5.435 1.00 42.44 374 LEU A CA 1
ATOM 2854 C C . LEU A 1 374 ? -43.660 6.755 6.917 1.00 42.44 374 LEU A C 1
ATOM 2856 O O . LEU A 1 374 ? -44.557 6.391 7.674 1.00 42.44 374 LEU A O 1
ATOM 2860 N N . ARG A 1 375 ? -42.680 7.549 7.358 1.00 37.41 375 ARG A N 1
ATOM 2861 C CA . ARG A 1 375 ? -42.748 8.190 8.680 1.00 37.41 375 ARG A CA 1
ATOM 2862 C C . ARG A 1 375 ? -43.105 9.662 8.556 1.00 37.41 375 ARG A C 1
ATOM 2864 O O . ARG A 1 375 ? -42.289 10.553 8.758 1.00 37.41 375 ARG A O 1
ATOM 2871 N N . THR A 1 376 ? -44.381 9.895 8.260 1.00 36.56 376 THR A N 1
ATOM 2872 C CA . THR A 1 376 ? -45.041 11.164 8.557 1.00 36.56 376 THR A CA 1
ATOM 2873 C C . THR A 1 376 ? -44.843 11.511 10.027 1.00 36.56 376 THR A C 1
ATOM 2875 O O . THR A 1 376 ? -45.135 10.722 10.925 1.00 36.56 376 THR A O 1
ATOM 2878 N N . VAL A 1 377 ? -44.338 12.720 10.228 1.00 39.97 377 VAL A N 1
ATOM 2879 C CA . VAL A 1 377 ? -44.176 13.431 11.488 1.00 39.97 377 VAL A CA 1
ATOM 2880 C C . VAL A 1 377 ? -45.485 13.407 12.284 1.00 39.97 377 VAL A C 1
ATOM 2882 O O . VAL A 1 377 ? -46.417 14.160 12.005 1.00 39.97 377 VAL A O 1
ATOM 2885 N N . SER A 1 378 ? -45.542 12.567 13.314 1.00 45.81 378 SER A N 1
ATOM 2886 C CA . SER A 1 378 ? -46.500 12.704 14.410 1.00 45.81 378 SER A CA 1
ATOM 2887 C C . SER A 1 378 ? -46.132 13.962 15.198 1.00 45.81 378 SER A C 1
ATOM 2889 O O . SER A 1 378 ? -45.300 13.904 16.101 1.00 45.81 378 SER A O 1
ATOM 2891 N N . GLY A 1 379 ? -46.683 15.119 14.823 1.00 44.03 379 GLY A N 1
ATOM 2892 C CA . GLY A 1 379 ? -46.434 16.343 15.592 1.00 44.03 379 GLY A CA 1
ATOM 2893 C C . GLY A 1 379 ? -46.911 17.685 15.039 1.00 44.03 379 GLY A C 1
ATOM 2894 O O . GLY A 1 379 ? -46.758 18.672 15.749 1.00 44.03 379 GLY A O 1
ATOM 2895 N N . ALA A 1 380 ? -47.482 17.781 13.830 1.00 44.66 380 ALA A N 1
ATOM 2896 C CA . ALA A 1 380 ? -47.891 19.089 13.287 1.00 44.66 380 ALA A CA 1
ATOM 2897 C C . ALA A 1 380 ? -49.066 19.045 12.285 1.00 44.66 380 ALA A C 1
ATOM 2899 O O . ALA A 1 380 ? -49.054 19.761 11.288 1.00 44.66 380 ALA A O 1
ATOM 2900 N N . SER A 1 381 ? -50.085 18.207 12.502 1.00 47.53 381 SER A N 1
ATOM 2901 C CA . SER A 1 381 ? -51.104 17.917 11.474 1.00 47.53 381 SER A CA 1
ATOM 2902 C C . SER A 1 381 ? -52.537 18.375 11.773 1.00 47.53 381 SER A C 1
ATOM 2904 O O . SER A 1 381 ? -53.456 17.776 11.229 1.00 47.53 381 SER A O 1
ATOM 2906 N N . ASN A 1 382 ? -52.763 19.427 12.569 1.00 46.00 382 ASN A N 1
ATOM 2907 C CA . ASN A 1 382 ? -54.133 19.948 12.751 1.00 46.00 382 ASN A CA 1
ATOM 2908 C C . ASN A 1 382 ? -54.408 21.292 12.055 1.00 46.00 382 ASN A C 1
ATOM 2910 O O . ASN A 1 382 ? -55.554 21.563 11.740 1.00 46.00 382 ASN A O 1
ATOM 2914 N N . ALA A 1 383 ? -53.396 22.105 11.730 1.00 47.19 383 ALA A N 1
ATOM 2915 C CA . ALA A 1 383 ? -53.632 23.396 11.062 1.00 47.19 383 ALA A CA 1
ATOM 2916 C C . ALA A 1 383 ? -53.653 23.299 9.522 1.00 47.19 383 ALA A C 1
ATOM 2918 O O . ALA A 1 383 ? -54.395 24.019 8.860 1.00 47.19 383 ALA A O 1
ATOM 2919 N N . ALA A 1 384 ? -52.857 22.397 8.937 1.00 50.56 384 ALA A N 1
ATOM 2920 C CA . ALA A 1 384 ? -52.759 22.255 7.482 1.00 50.56 384 ALA A CA 1
ATOM 2921 C C . ALA A 1 384 ? -53.933 21.468 6.869 1.00 50.56 384 ALA A C 1
ATOM 2923 O O . ALA A 1 384 ? -54.299 21.705 5.721 1.00 50.56 384 ALA A O 1
ATOM 2924 N N . ALA A 1 385 ? -54.542 20.552 7.631 1.00 52.31 385 ALA A N 1
ATOM 2925 C CA . ALA A 1 385 ? -55.691 19.776 7.169 1.00 52.31 385 ALA A CA 1
ATOM 2926 C C . ALA A 1 385 ? -56.944 20.656 7.011 1.00 52.31 385 ALA A C 1
ATOM 2928 O O . ALA A 1 385 ? -57.628 20.560 5.992 1.00 52.31 385 ALA A O 1
ATOM 2929 N N . ASP A 1 386 ? -57.189 21.569 7.955 1.00 54.34 386 ASP A N 1
ATOM 2930 C CA . ASP A 1 386 ? -58.319 22.504 7.892 1.00 54.34 386 ASP A CA 1
ATOM 2931 C C . ASP A 1 386 ? -58.192 23.497 6.728 1.00 54.34 386 ASP A C 1
ATOM 2933 O O . ASP A 1 386 ? -59.177 23.783 6.043 1.00 54.34 386 ASP A O 1
ATOM 2937 N N . ASP A 1 387 ? -56.977 23.969 6.429 1.00 65.25 387 ASP A N 1
ATOM 2938 C CA . ASP A 1 387 ? -56.740 24.871 5.296 1.00 65.25 387 ASP A CA 1
ATOM 2939 C C . ASP A 1 387 ? -57.006 24.164 3.954 1.00 65.25 387 ASP A C 1
ATOM 2941 O O . ASP A 1 387 ? -57.692 24.704 3.085 1.00 65.25 387 ASP A O 1
ATOM 2945 N N . VAL A 1 388 ? -56.578 22.906 3.808 1.00 63.19 388 VAL A N 1
ATOM 2946 C CA . VAL A 1 388 ? -56.840 22.106 2.599 1.00 63.19 388 VAL A CA 1
ATOM 2947 C C . VAL A 1 388 ? -58.333 21.804 2.433 1.00 63.19 388 VAL A C 1
ATOM 2949 O O . VAL A 1 388 ? -58.869 21.996 1.340 1.00 63.19 388 VAL A O 1
ATOM 2952 N N . TYR A 1 389 ? -59.039 21.416 3.499 1.00 61.78 389 TYR A N 1
ATOM 2953 C CA . TYR A 1 389 ? -60.489 21.190 3.438 1.00 61.78 389 TYR A CA 1
ATOM 2954 C C . TYR A 1 389 ? -61.267 22.474 3.126 1.00 61.78 389 TYR A C 1
ATOM 2956 O O . TYR A 1 389 ? -62.222 22.440 2.345 1.00 61.78 389 TYR A O 1
ATOM 2964 N N . SER A 1 390 ? -60.842 23.618 3.669 1.00 68.75 390 SER A N 1
ATOM 2965 C CA . SER A 1 390 ? -61.467 24.913 3.377 1.00 68.75 390 SER A CA 1
ATOM 2966 C C . SER A 1 390 ? -61.287 25.325 1.911 1.00 68.75 390 SER A C 1
ATOM 2968 O O . SER A 1 390 ? -62.239 25.796 1.280 1.00 68.75 390 SER A O 1
ATOM 2970 N N . ARG A 1 391 ? -60.104 25.073 1.332 1.00 68.50 391 ARG A N 1
ATOM 2971 C CA . ARG A 1 391 ? -59.809 25.346 -0.081 1.00 68.50 391 ARG A CA 1
ATOM 2972 C C . ARG A 1 391 ? -60.603 24.432 -1.002 1.00 68.50 391 ARG A C 1
ATOM 2974 O O . ARG A 1 391 ? -61.257 24.938 -1.904 1.00 68.50 391 ARG A O 1
ATOM 2981 N N . ILE A 1 392 ? -60.641 23.126 -0.727 1.00 73.19 392 ILE A N 1
ATOM 2982 C CA . ILE A 1 392 ? -61.429 22.164 -1.517 1.00 73.19 392 ILE A CA 1
ATOM 2983 C C . ILE A 1 392 ? -62.918 22.531 -1.492 1.00 73.19 392 ILE A C 1
ATOM 2985 O O . ILE A 1 392 ? -63.584 22.501 -2.531 1.00 73.19 392 ILE A O 1
ATOM 2989 N N . ARG A 1 393 ? -63.448 22.934 -0.330 1.00 69.62 393 ARG A N 1
ATOM 2990 C CA . ARG A 1 393 ? -64.851 23.345 -0.207 1.00 69.62 393 ARG A CA 1
ATOM 2991 C C . ARG A 1 393 ? -65.134 24.631 -0.986 1.00 69.62 393 ARG A C 1
ATOM 2993 O O . ARG A 1 393 ? -66.149 24.679 -1.676 1.00 69.62 393 ARG A O 1
ATOM 3000 N N . ARG A 1 394 ? -64.222 25.614 -0.952 1.00 72.44 394 ARG A N 1
ATOM 3001 C CA . ARG A 1 394 ? -64.322 26.853 -1.743 1.00 72.44 394 ARG A CA 1
ATOM 3002 C C . ARG A 1 394 ? -64.294 26.568 -3.249 1.00 72.44 394 ARG A C 1
ATOM 3004 O O . ARG A 1 394 ? -65.181 27.031 -3.962 1.00 72.44 394 ARG A O 1
ATOM 3011 N N . THR A 1 395 ? -63.359 25.745 -3.722 1.00 74.00 395 THR A N 1
ATOM 3012 C CA . THR A 1 395 ? -63.268 25.371 -5.144 1.00 74.00 395 THR A CA 1
ATOM 3013 C C . THR A 1 395 ? -64.510 24.604 -5.600 1.00 74.00 395 THR A C 1
ATOM 3015 O O . THR A 1 395 ? -65.041 24.860 -6.675 1.00 74.00 395 THR A O 1
ATOM 3018 N N . THR A 1 396 ? -65.044 23.719 -4.753 1.00 74.88 396 THR A N 1
ATOM 3019 C CA . THR A 1 396 ? -66.285 22.990 -5.053 1.00 74.88 396 THR A CA 1
ATOM 3020 C C . THR A 1 396 ? -67.483 23.937 -5.160 1.00 74.88 396 THR A C 1
ATOM 3022 O O . THR A 1 396 ? -68.306 23.775 -6.059 1.00 74.88 396 THR A O 1
ATOM 3025 N N . THR A 1 397 ? -67.592 24.946 -4.290 1.00 75.50 397 THR A N 1
ATOM 3026 C CA . THR A 1 397 ? -68.661 25.954 -4.389 1.00 75.50 397 THR A CA 1
ATOM 3027 C C . THR A 1 397 ? -68.506 26.864 -5.605 1.00 75.50 397 THR A C 1
ATOM 3029 O O . THR A 1 397 ? -69.505 27.177 -6.249 1.00 75.50 397 THR A O 1
ATOM 3032 N N . GLU A 1 398 ? -67.282 27.242 -5.976 1.00 72.44 398 GLU A N 1
ATOM 3033 C CA . GLU A 1 398 ? -67.021 28.049 -7.176 1.00 72.44 398 GLU A CA 1
ATOM 3034 C C . GLU A 1 398 ? -67.407 27.294 -8.451 1.00 72.44 398 GLU A C 1
ATOM 3036 O O . GLU A 1 398 ? -68.094 27.858 -9.299 1.00 72.44 398 GLU A O 1
ATOM 3041 N N . ILE A 1 399 ? -67.078 25.999 -8.542 1.00 69.81 399 ILE A N 1
ATOM 3042 C CA . ILE A 1 399 ? -67.457 25.152 -9.682 1.00 69.81 399 ILE A CA 1
ATOM 3043 C C . ILE A 1 399 ? -68.979 25.059 -9.814 1.00 69.81 399 ILE A C 1
ATOM 3045 O O . ILE A 1 399 ? -69.490 25.295 -10.907 1.00 69.81 399 ILE A O 1
ATOM 3049 N N . HIS A 1 400 ? -69.706 24.782 -8.723 1.00 68.88 400 HIS A N 1
ATOM 3050 C CA . HIS A 1 400 ? -71.176 24.712 -8.748 1.00 68.88 400 HIS A CA 1
ATOM 3051 C C . HIS A 1 400 ? -71.821 26.051 -9.126 1.00 68.88 400 HIS A C 1
ATOM 3053 O O . HIS A 1 400 ? -72.819 26.078 -9.843 1.00 68.88 400 HIS A O 1
ATOM 3059 N N . THR A 1 401 ? -71.238 27.167 -8.685 1.00 72.50 401 THR A N 1
ATOM 3060 C CA . THR A 1 401 ? -71.728 28.508 -9.037 1.00 72.50 401 THR A CA 1
ATOM 3061 C C . THR A 1 401 ? -71.499 28.799 -10.522 1.00 72.50 401 THR A C 1
ATOM 3063 O O . THR A 1 401 ? -72.389 29.322 -11.187 1.00 72.50 401 THR A O 1
ATOM 3066 N N . TYR A 1 402 ? -70.354 28.381 -11.070 1.00 69.06 402 TYR A N 1
ATOM 3067 C CA . TYR A 1 402 ? -70.050 28.497 -12.498 1.00 69.06 402 TYR A CA 1
ATOM 3068 C C . TYR A 1 402 ? -70.958 27.611 -13.360 1.00 69.06 402 TYR A C 1
ATOM 3070 O O . TYR A 1 402 ? -71.416 28.037 -14.418 1.00 69.06 402 TYR A O 1
ATOM 3078 N N . THR A 1 403 ? -71.267 26.392 -12.901 1.00 70.88 403 THR A N 1
ATOM 3079 C CA . THR A 1 403 ? -72.185 25.495 -13.625 1.00 70.88 403 THR A CA 1
ATOM 3080 C C . THR A 1 403 ? -73.608 26.045 -13.630 1.00 70.88 403 THR A C 1
ATOM 3082 O O . THR A 1 403 ? -74.253 26.003 -14.670 1.00 70.88 403 THR A O 1
ATOM 3085 N N . ALA A 1 404 ? -74.069 26.625 -12.518 1.00 68.00 404 ALA A N 1
ATOM 3086 C CA . ALA A 1 404 ? -75.395 27.237 -12.420 1.00 68.00 404 ALA A CA 1
ATOM 3087 C C . ALA A 1 404 ? -75.538 28.535 -13.240 1.00 68.00 404 ALA A C 1
ATOM 3089 O O . ALA A 1 404 ? -76.631 28.851 -13.701 1.00 68.00 404 ALA A O 1
ATOM 3090 N N . GLN A 1 405 ? -74.451 29.291 -13.434 1.00 67.31 405 GLN A N 1
ATOM 3091 C CA . GLN A 1 405 ? -74.451 30.517 -14.247 1.00 67.31 405 GLN A CA 1
ATOM 3092 C C . GLN A 1 405 ? -74.402 30.249 -15.759 1.00 67.31 405 GLN A C 1
ATOM 3094 O O . GLN A 1 405 ? -74.787 31.118 -16.538 1.00 67.31 405 GLN A O 1
ATOM 3099 N N . HIS A 1 406 ? -73.960 29.058 -16.171 1.00 63.12 406 HIS A N 1
ATOM 3100 C CA . HIS A 1 406 ? -73.833 28.665 -17.579 1.00 63.12 406 HIS A CA 1
ATOM 3101 C C . HIS A 1 406 ? -74.817 27.571 -18.019 1.00 63.12 406 HIS A C 1
ATOM 3103 O O . HIS A 1 406 ? -74.767 27.126 -19.164 1.00 63.12 406 HIS A O 1
ATOM 3109 N N . SER A 1 407 ? -75.734 27.159 -17.145 1.00 57.59 407 SER A N 1
ATOM 3110 C CA . SER A 1 407 ? -76.885 26.330 -17.496 1.00 57.59 407 SER A CA 1
ATOM 3111 C C . SER A 1 407 ? -78.093 27.211 -17.832 1.00 57.59 407 SER A C 1
ATOM 3113 O O . SER A 1 407 ? -78.972 27.401 -16.990 1.00 57.59 407 SER A O 1
ATOM 3115 N N . ASN A 1 408 ? -78.102 27.774 -19.042 1.00 51.41 408 ASN A N 1
ATOM 3116 C CA . ASN A 1 408 ? -79.300 28.234 -19.755 1.00 51.41 408 ASN A CA 1
ATOM 3117 C C . ASN A 1 408 ? -79.054 28.194 -21.263 1.00 51.41 408 ASN A C 1
ATOM 3119 O O . ASN A 1 408 ? -78.140 28.921 -21.718 1.00 51.41 408 ASN A O 1
#

Nearest PDB structures (foldseek):
  3woz-assembly1_A  TM=9.593E-01  e=6.072E-14  Mus musculus
  3woz-assembly4_D  TM=9.545E-01  e=1.202E-13  Mus musculus
  5nr4-assembly1_A  TM=7.450E-01  e=3.524E-04  Homo sapiens
  2qmr-assembly4_D  TM=5.207E-01  e=9.821E-03  Homo sapiens
  2qmr-assembly3_C  TM=4.321E-01  e=6.142E-03  Homo sapiens

InterPro domains:
  IPR011989 Armadillo-like helical [G3DSA:1.25.10.10] (133-364)
  IPR016024 Armadillo-type fold [SSF48371] (133-338)
  IPR034085 TOG domain [SM01349] (128-368)

pLDDT: mean 74.38, std 25.45, range [28.83, 98.44]